Protein AF-A0A1G2Z9P1-F1 (afdb_monomer)

Nearest PDB structures (foldseek):
  7jrm-assembly1_A  TM=8.981E-01  e=4.802E-10  Clostridium perfringens ATCC 13124
  7jrl-assembly1_A  TM=8.676E-01  e=6.347E-10  Clostridium perfringens ATCC 13124
  7js4-assembly1_A  TM=8.781E-01  e=1.639E-09  Clostridium perfringens ATCC 13124
  8pvs-assembly2_B  TM=7.988E-01  e=2.707E-09  Akkermansia muciniphila
  4a39-assembly2_B  TM=7.571E-01  e=2.018E-08  Pseudomonas aeruginosa

pLDDT: mean 70.82, std 27.33, range [19.81, 98.62]

Sequence (543 aa):
MLEIDSNHYQLSGLRESSTNNSERGSDFMIEATNPSGSPQPLTITFADHAPKHHPYYYYRTPQGTWYRKHFDIDPRSFSLQLEPGVTRIASVPYFTYQEYLDYVQSLTDSRITKELAFTDEDGAFKVYRLKVTNPNGVKDKLKICFAKATHTNETSGYFMAHGIIDWLLSGDPAANLDNTEWTIYLCPDPKAVYNHYQYREIEYELYDGGRNGLETFYRDIGDGHHHIISIQHMWNNEHADLDLENYSYGDPFEKRWERIDYPDDEPSSPVYRAYQAYMPYWFEYGTNRYHVCNYCYKWPPYALYLGECHPRSRGEPEGEWEIKELENGWLLETLGGGWLFYNEIFYYGKDADGDLIANLREQGKQWARATGQVYLRFQQEHGYWTSSHKCGAVDLTGATLLPIPQHLLLEKLTPTSGSGIARQNGNKEAMNIFHKKYDHGWGMKAGDQLVFRIPEGVNSFKANVAVDDAEPAEGGTARFGVKLDGRDVWRSRWLKKYESQMAHVAIRGAGEFSLVVEGSPGTLGDWGGARLTIHDPDKEDNE

Mean predicted aligned error: 17.99 Å

Foldseek 3Di:
DKDWPDDAWDWDWDDQLPPDPPDRDLKTKIKTAHQDQAWDKTKIFDDPDQSPQAQWKWKAAPVGDIDIDGADPPSRMHMDTHHHGIMMIIRDPADALVNVVVVLVPPPDPQWDWDFLWAFPVNPHTWIKIKGADPQADPAAQEEEEEEAQFRRLRVLLVLLVLLNCVCVVPPCVVVRSRYMYIYTNHLPNPCRNNVHGDDQQVPGDIDPGHRSVCSVVVSVLVVQHQAYQYADFDPNLVDFREREAGDGDNSVVPDPDDPPDPPDDDPDPVSVVCVVCVVVSPPPDTWFYDHHHDDDDDDDDDDDDDDDDDPDPDDDDDDDDDDDDPDDDDPDPPDGATGHPPDHDDDDDDDLDWDWDWDDDPDDDIATDGCPVVVVVCVVPVDDDDDDDDDDDPCVPPDRFDDKDKDFCLVFDFPDKDWDFCAACVRHFFAALNDTFSGFIKDWAVIKTKGFDDPQWFKKKFKKAFGLPFPDQAWWKKKFKDFPNHTDDIDDTHGGNDIDMDMDTHPPGGMMMIHIHTDGGGMMIGGRIIIIRRPVSDDDPD

Structure (mmCIF, N/CA/C/O backbone):
data_AF-A0A1G2Z9P1-F1
#
_entry.id   AF-A0A1G2Z9P1-F1
#
loop_
_atom_site.group_PDB
_atom_site.id
_atom_site.type_symbol
_atom_site.label_atom_id
_atom_site.label_alt_id
_atom_site.label_comp_id
_atom_site.label_asym_id
_atom_site.label_entity_id
_atom_site.label_seq_id
_atom_site.pdbx_PDB_ins_code
_atom_site.Cartn_x
_atom_site.Cartn_y
_atom_site.Cartn_z
_atom_site.occupancy
_atom_site.B_iso_or_equiv
_atom_site.auth_seq_id
_atom_site.auth_comp_id
_atom_site.auth_asym_id
_atom_site.auth_atom_id
_atom_site.pdbx_PDB_model_num
ATOM 1 N N . MET A 1 1 ? -5.242 38.369 8.265 1.00 52.19 1 MET A N 1
ATOM 2 C CA . MET A 1 1 ? -5.065 38.737 9.693 1.00 52.19 1 MET A CA 1
ATOM 3 C C . MET A 1 1 ? -6.021 37.905 10.555 1.00 52.19 1 MET A C 1
ATOM 5 O O . MET A 1 1 ? -7.139 37.660 10.119 1.00 52.19 1 MET A O 1
ATOM 9 N N . LEU A 1 2 ? -5.589 37.382 11.708 1.00 53.78 2 LEU A N 1
ATOM 10 C CA . LEU A 1 2 ? -6.430 36.577 12.615 1.00 53.78 2 LEU A CA 1
ATOM 11 C C . LEU A 1 2 ? -6.842 37.462 13.799 1.00 53.78 2 LEU A C 1
ATOM 13 O O . LEU A 1 2 ? -5.964 38.047 14.432 1.00 53.78 2 LEU A O 1
ATOM 17 N N . GLU A 1 3 ? -8.137 37.579 14.085 1.00 53.56 3 GLU A N 1
ATOM 18 C CA . GLU A 1 3 ? -8.628 38.281 15.277 1.00 53.56 3 GLU A CA 1
ATOM 19 C C . GLU A 1 3 ? -9.008 37.236 16.331 1.00 53.56 3 GLU A C 1
ATOM 21 O O . GLU A 1 3 ? -9.751 36.291 16.051 1.00 53.56 3 GLU A O 1
ATOM 26 N N . ILE A 1 4 ? -8.435 37.364 17.529 1.00 57.31 4 ILE A N 1
ATOM 27 C CA . ILE A 1 4 ? -8.594 36.396 18.618 1.00 57.31 4 ILE A CA 1
ATOM 28 C C . ILE A 1 4 ? -9.172 37.138 19.809 1.00 57.31 4 ILE A C 1
ATOM 30 O O . ILE A 1 4 ? -8.524 38.016 20.376 1.00 57.31 4 ILE A O 1
ATOM 34 N N . ASP A 1 5 ? -10.375 36.752 20.211 1.00 51.06 5 ASP A N 1
ATOM 35 C CA . ASP A 1 5 ? -11.037 37.306 21.386 1.00 51.06 5 ASP A CA 1
ATOM 36 C C . ASP A 1 5 ? -10.769 36.398 22.595 1.00 51.06 5 ASP A C 1
ATOM 38 O O . ASP A 1 5 ? -11.545 35.491 22.893 1.00 51.06 5 ASP A O 1
ATOM 42 N N . SER A 1 6 ? -9.592 36.523 23.226 1.00 50.91 6 SER A N 1
ATOM 43 C CA . SER A 1 6 ? -9.333 35.917 24.550 1.00 50.91 6 SER A CA 1
ATOM 44 C C . SER A 1 6 ? -8.005 36.339 25.193 1.00 50.91 6 SER A C 1
ATOM 46 O O . SER A 1 6 ? -6.963 36.435 24.553 1.00 50.91 6 SER A O 1
ATOM 48 N N . ASN A 1 7 ? -8.037 36.502 26.520 1.00 48.97 7 ASN A N 1
ATOM 49 C CA . ASN A 1 7 ? -6.914 36.942 27.361 1.00 48.97 7 ASN A CA 1
ATOM 50 C C . ASN A 1 7 ? -5.948 35.813 27.798 1.00 48.97 7 ASN A C 1
ATOM 52 O O . ASN A 1 7 ? -5.140 36.031 28.702 1.00 48.97 7 ASN A O 1
ATOM 56 N N . HIS A 1 8 ? -6.044 34.595 27.242 1.00 54.34 8 HIS A N 1
ATOM 57 C CA . HIS A 1 8 ? -5.456 33.398 27.876 1.00 54.34 8 HIS A CA 1
ATOM 58 C C . HIS A 1 8 ? -4.657 32.446 26.974 1.00 54.34 8 HIS A C 1
ATOM 60 O O . HIS A 1 8 ? -4.180 31.433 27.484 1.00 54.34 8 HIS A O 1
ATOM 66 N N . TYR A 1 9 ? -4.456 32.748 25.688 1.00 54.25 9 TYR A N 1
ATOM 67 C CA . TYR A 1 9 ? -3.754 31.833 24.777 1.00 54.25 9 TYR A CA 1
ATOM 68 C C . TYR A 1 9 ? -2.503 32.457 24.166 1.00 54.25 9 TYR A C 1
ATOM 70 O O . TYR A 1 9 ? -2.487 33.624 23.780 1.00 54.25 9 TYR A O 1
ATOM 78 N N . GLN A 1 10 ? -1.459 31.640 24.043 1.00 49.88 10 GLN A N 1
ATOM 79 C CA . GLN A 1 10 ? -0.301 31.923 23.206 1.00 49.88 10 GLN A CA 1
ATOM 80 C C . GLN A 1 10 ? -0.490 31.180 21.884 1.00 49.88 10 GLN A C 1
ATOM 82 O O . GLN A 1 10 ? -0.699 29.967 21.907 1.00 49.88 10 GLN A O 1
ATOM 87 N N . LEU A 1 11 ? -0.428 31.906 20.763 1.00 52.53 11 LEU A N 1
ATOM 88 C CA . LEU A 1 11 ? -0.420 31.320 19.426 1.00 52.53 11 LEU A CA 1
ATOM 89 C C . LEU A 1 11 ? 0.971 31.424 18.799 1.00 52.53 11 LEU A C 1
ATOM 91 O O . LEU A 1 11 ? 1.585 32.493 18.785 1.00 52.53 11 LEU A O 1
ATOM 95 N N . SER A 1 12 ? 1.415 30.326 18.208 1.00 49.50 12 SER A N 1
ATOM 96 C CA . SER A 1 12 ? 2.506 30.253 17.236 1.00 49.50 12 SER A CA 1
ATOM 97 C C . SER A 1 12 ? 1.917 29.744 15.917 1.00 49.50 12 SER A C 1
ATOM 99 O O . SER A 1 12 ? 1.182 28.760 15.933 1.00 49.50 12 SER A O 1
ATOM 101 N N . GLY A 1 13 ? 2.206 30.400 14.781 1.00 49.09 13 GLY A N 1
ATOM 102 C CA . GLY A 1 13 ? 2.055 29.720 13.480 1.00 49.09 13 GLY A CA 1
ATOM 103 C C . GLY A 1 13 ? 1.407 30.434 12.290 1.00 49.09 13 GLY A C 1
ATOM 104 O O . GLY A 1 13 ? 1.423 29.849 11.216 1.00 49.09 13 GLY A O 1
ATOM 105 N N . LEU A 1 14 ? 0.904 31.673 12.369 1.00 49.91 14 LEU A N 1
ATOM 106 C CA . LEU A 1 14 ? 0.469 32.370 11.141 1.00 49.91 14 LEU A CA 1
ATOM 107 C C . LEU A 1 14 ? 1.631 33.139 10.501 1.00 49.91 14 LEU A C 1
ATOM 109 O O . LEU A 1 14 ? 1.829 34.327 10.759 1.00 49.91 14 LEU A O 1
ATOM 113 N N . ARG A 1 15 ? 2.404 32.461 9.650 1.00 49.59 15 ARG A N 1
ATOM 114 C CA . ARG A 1 15 ? 3.179 33.132 8.600 1.00 49.59 15 ARG A CA 1
ATOM 115 C C . ARG A 1 15 ? 2.441 32.934 7.285 1.00 49.59 15 ARG A C 1
ATOM 117 O O . ARG A 1 15 ? 2.277 31.808 6.838 1.00 49.59 15 ARG A O 1
ATOM 124 N N . GLU A 1 16 ? 1.989 34.031 6.679 1.00 46.75 16 GLU A N 1
ATOM 125 C CA . GLU A 1 16 ? 1.610 34.008 5.266 1.00 46.75 16 GLU A CA 1
ATOM 126 C C . GLU A 1 16 ? 2.824 33.486 4.486 1.00 46.75 16 GLU A C 1
ATOM 128 O O . GLU A 1 16 ? 3.919 34.039 4.615 1.00 46.75 16 GLU A O 1
ATOM 133 N N . SER A 1 17 ? 2.663 32.400 3.723 1.00 44.28 17 SER A N 1
ATOM 134 C CA . SER A 1 17 ? 3.697 31.902 2.810 1.00 44.28 17 SER A CA 1
ATOM 135 C C . SER A 1 17 ? 3.821 32.881 1.637 1.00 44.28 17 SER A C 1
ATOM 137 O O . SER A 1 17 ? 3.287 32.678 0.549 1.00 44.28 17 SER A O 1
ATOM 139 N N . SER A 1 18 ? 4.435 34.032 1.899 1.00 41.88 18 SER A N 1
ATOM 140 C CA . SER A 1 18 ? 4.506 35.168 0.990 1.00 41.88 18 SER A CA 1
ATOM 141 C C . SER A 1 18 ? 5.705 35.048 0.052 1.00 41.88 18 SER A C 1
ATOM 143 O O . SER A 1 18 ? 6.682 35.785 0.193 1.00 41.88 18 SER A O 1
ATOM 145 N N . THR A 1 19 ? 5.644 34.144 -0.922 1.00 44.28 19 THR A N 1
ATOM 146 C CA . THR A 1 19 ? 6.565 34.211 -2.073 1.00 44.28 19 THR A CA 1
ATOM 147 C C . THR A 1 19 ? 5.850 34.409 -3.407 1.00 44.28 19 THR A C 1
ATOM 149 O O . THR A 1 19 ? 6.458 34.969 -4.312 1.00 44.28 19 THR A O 1
ATOM 152 N N . ASN A 1 20 ? 4.539 34.142 -3.513 1.00 46.16 20 ASN A N 1
ATOM 153 C CA . ASN A 1 20 ? 3.736 34.527 -4.681 1.00 46.16 20 ASN A CA 1
ATOM 154 C C . ASN A 1 20 ? 2.442 35.254 -4.277 1.00 46.16 20 ASN A C 1
ATOM 156 O O . ASN A 1 20 ? 1.481 34.660 -3.801 1.00 46.16 20 ASN A O 1
ATOM 160 N N . ASN A 1 21 ? 2.408 36.567 -4.523 1.00 46.38 21 ASN A N 1
ATOM 161 C CA . ASN A 1 21 ? 1.338 37.511 -4.158 1.00 46.38 21 ASN A CA 1
ATOM 162 C C . ASN A 1 21 ? -0.059 37.243 -4.774 1.00 46.38 21 ASN A C 1
ATOM 164 O O . ASN A 1 21 ? -0.957 38.070 -4.611 1.00 46.38 21 ASN A O 1
ATOM 168 N N . SER A 1 22 ? -0.274 36.144 -5.501 1.00 47.88 22 SER A N 1
ATOM 169 C CA . SER A 1 22 ? -1.528 35.884 -6.227 1.00 47.88 22 SER A CA 1
ATOM 170 C C . SER A 1 22 ? -2.415 34.792 -5.632 1.00 47.88 22 SER A C 1
ATOM 172 O O . SER A 1 22 ? -3.607 34.776 -5.940 1.00 47.88 22 SER A O 1
ATOM 174 N N . GLU A 1 23 ? -1.899 33.925 -4.760 1.00 52.53 23 GLU A N 1
ATOM 175 C CA . GLU A 1 23 ? -2.676 32.827 -4.174 1.00 52.53 23 GLU A CA 1
ATOM 176 C C . GLU A 1 23 ? -2.683 32.963 -2.653 1.00 52.53 23 GLU A C 1
ATOM 178 O O . GLU A 1 23 ? -1.737 32.616 -1.955 1.00 52.53 23 GLU A O 1
ATOM 183 N N . ARG A 1 24 ? -3.761 33.552 -2.126 1.00 54.88 24 ARG A N 1
ATOM 184 C CA . ARG A 1 24 ? -4.018 33.577 -0.683 1.00 54.88 24 ARG A CA 1
ATOM 185 C C . ARG A 1 24 ? -4.274 32.133 -0.246 1.00 54.88 24 ARG A C 1
ATOM 187 O O . ARG A 1 24 ? -5.358 31.619 -0.521 1.00 54.88 24 ARG A O 1
ATOM 194 N N . GLY A 1 25 ? -3.273 31.506 0.370 1.00 57.50 25 GLY A N 1
ATOM 195 C CA . GLY A 1 25 ? -3.325 30.119 0.828 1.00 57.50 25 GLY A CA 1
ATOM 196 C C . GLY A 1 25 ? -4.530 29.854 1.732 1.00 57.50 25 GLY A C 1
ATOM 197 O O . GLY A 1 25 ? -4.875 30.667 2.591 1.00 57.50 25 GLY A O 1
ATOM 198 N N . SER A 1 26 ? -5.194 28.722 1.502 1.00 67.50 26 SER A N 1
ATOM 199 C CA . SER A 1 26 ? -6.298 28.203 2.319 1.00 67.50 26 SER A CA 1
ATOM 200 C C . SER A 1 26 ? -5.821 27.448 3.561 1.00 67.50 26 SER A C 1
ATOM 202 O O . SER A 1 26 ? -6.645 27.125 4.418 1.00 67.50 26 SER A O 1
ATOM 204 N N . ASP A 1 27 ? -4.518 27.167 3.651 1.00 78.38 27 ASP A N 1
ATOM 205 C CA . ASP A 1 27 ? -3.955 26.293 4.670 1.00 78.38 27 ASP A CA 1
ATOM 206 C C . ASP A 1 27 ? -3.441 27.044 5.892 1.00 78.38 27 ASP A C 1
ATOM 208 O O . ASP A 1 27 ? -2.860 28.125 5.796 1.00 78.38 27 ASP A O 1
ATOM 212 N N . PHE A 1 28 ? -3.659 26.453 7.065 1.00 84.19 28 PHE A N 1
ATOM 213 C CA . PHE A 1 28 ? -3.202 27.003 8.337 1.00 84.19 28 PHE A CA 1
ATOM 214 C C . PHE A 1 28 ? -2.873 25.895 9.338 1.00 84.19 28 PHE A C 1
ATOM 216 O O . PHE A 1 28 ? -3.434 24.800 9.281 1.00 84.19 28 PHE A O 1
ATOM 223 N N . MET A 1 29 ? -2.000 26.223 10.293 1.00 87.75 29 MET A N 1
ATOM 224 C CA . MET A 1 29 ? -1.738 25.461 11.513 1.00 87.75 29 MET A CA 1
ATOM 225 C C . MET A 1 29 ? -1.600 26.458 12.668 1.00 87.75 29 MET A C 1
ATOM 227 O O . MET A 1 29 ? -0.898 27.462 12.559 1.00 87.75 29 MET A O 1
ATOM 231 N N . ILE A 1 30 ? -2.301 26.199 13.764 1.00 89.88 30 ILE A N 1
ATOM 232 C CA . ILE A 1 30 ? -2.300 26.986 14.989 1.00 89.88 30 ILE A CA 1
ATOM 233 C C . ILE A 1 30 ? -2.032 26.043 16.161 1.00 89.88 30 ILE A C 1
ATOM 235 O O . ILE A 1 30 ? -2.761 25.072 16.360 1.00 89.88 30 ILE A O 1
ATOM 239 N N . GLU A 1 31 ? -1.035 26.359 16.982 1.00 91.62 31 GLU A N 1
ATOM 240 C CA . GLU A 1 31 ? -0.884 25.769 18.313 1.00 91.62 31 GLU A CA 1
ATOM 241 C C . GLU A 1 31 ? -1.515 26.690 19.356 1.00 91.62 31 GLU A C 1
ATOM 243 O O . GLU A 1 31 ? -1.098 27.834 19.521 1.00 91.62 31 GLU A O 1
ATOM 248 N N . ALA A 1 32 ? -2.528 26.186 20.059 1.00 92.06 32 ALA A N 1
ATOM 249 C CA . ALA A 1 32 ? -3.204 26.882 21.142 1.00 92.06 32 ALA A CA 1
ATOM 250 C C . ALA A 1 32 ? -2.905 26.176 22.470 1.00 92.06 32 ALA A C 1
ATOM 252 O O . ALA A 1 32 ? -3.256 25.011 22.667 1.00 92.06 32 ALA A O 1
ATOM 253 N N . THR A 1 33 ? -2.255 26.885 23.393 1.00 93.62 33 THR A N 1
ATOM 254 C CA . THR A 1 33 ? -1.915 26.345 24.718 1.00 93.62 33 THR A CA 1
ATOM 255 C C . THR A 1 33 ? -2.930 26.802 25.758 1.00 93.62 33 THR A C 1
ATOM 257 O O . THR A 1 33 ? -3.035 27.999 26.012 1.00 93.62 33 THR A O 1
ATOM 260 N N . ASN A 1 34 ? -3.633 25.863 26.395 1.00 94.44 34 ASN A N 1
ATOM 261 C CA . ASN A 1 34 ? -4.452 26.117 27.579 1.00 94.44 34 ASN A CA 1
ATOM 262 C C . ASN A 1 34 ? -3.632 25.791 28.845 1.00 94.44 34 ASN A C 1
ATOM 264 O O . ASN A 1 34 ? -3.473 24.613 29.177 1.00 94.44 34 ASN A O 1
ATOM 268 N N . PRO A 1 35 ? -3.117 26.801 29.572 1.00 93.12 35 PRO A N 1
ATOM 269 C CA . PRO A 1 35 ? -2.329 26.578 30.784 1.00 93.12 35 PRO A CA 1
ATOM 270 C C . PRO A 1 35 ? -3.190 26.268 32.018 1.00 93.12 35 PRO A C 1
ATOM 272 O O . PRO A 1 35 ? -2.651 25.986 33.088 1.00 93.12 35 PRO A O 1
ATOM 275 N N . SER A 1 36 ? -4.517 26.382 31.920 1.00 92.94 36 SER A N 1
ATOM 276 C CA . SER A 1 36 ? -5.401 26.139 33.057 1.00 92.94 36 SER A CA 1
ATOM 277 C C . SER A 1 36 ? -5.593 24.640 33.303 1.00 92.94 36 SER A C 1
ATOM 279 O O . SER A 1 36 ? -5.461 23.822 32.399 1.00 92.94 36 SER A O 1
ATOM 281 N N . GLY A 1 37 ? -5.944 24.269 34.536 1.00 93.75 37 GLY A N 1
ATOM 282 C CA . GLY A 1 37 ? -6.233 22.878 34.906 1.00 93.75 37 GLY A CA 1
ATOM 283 C C . GLY A 1 37 ? -7.611 22.367 34.465 1.00 93.75 37 GLY A C 1
ATOM 284 O O . GLY A 1 37 ? -7.999 21.274 34.869 1.00 93.75 37 GLY A O 1
ATOM 285 N N . SER A 1 38 ? -8.371 23.141 33.685 1.00 95.31 38 SER A N 1
ATOM 286 C CA . SER A 1 38 ? -9.709 22.782 33.202 1.00 95.31 38 SER A CA 1
ATOM 287 C C . SER A 1 38 ? -9.899 23.169 31.731 1.00 95.31 38 SER A C 1
ATOM 289 O O . SER A 1 38 ? -9.181 24.036 31.235 1.00 95.31 38 SER A O 1
ATOM 291 N N . PRO A 1 39 ? -10.870 22.579 31.014 1.00 96.00 39 PRO A N 1
ATOM 292 C CA . PRO A 1 39 ? -11.193 23.016 29.660 1.00 96.00 39 PRO A CA 1
ATOM 293 C C . PRO A 1 39 ? -11.545 24.512 29.590 1.00 96.00 39 PRO A C 1
ATOM 295 O O . PRO A 1 39 ? -12.203 25.024 30.499 1.00 96.00 39 PRO A O 1
ATOM 298 N N . GLN A 1 40 ? -11.106 25.201 28.533 1.00 96.06 40 GLN A N 1
ATOM 299 C CA . GLN A 1 40 ? -11.378 26.626 28.298 1.00 96.06 40 GLN A CA 1
ATOM 300 C C . GLN A 1 40 ? -11.948 26.861 26.892 1.00 96.06 40 GLN A C 1
ATOM 302 O O . GLN A 1 40 ? -11.500 26.218 25.941 1.00 96.06 40 GLN A O 1
ATOM 307 N N . PRO A 1 41 ? -12.903 27.791 26.716 1.00 95.19 41 PRO A N 1
ATOM 308 C CA . PRO A 1 41 ? -13.423 28.134 25.399 1.00 95.19 41 PRO A CA 1
ATOM 309 C C . PRO A 1 41 ? -12.406 28.958 24.595 1.00 95.19 41 PRO A C 1
ATOM 311 O O . PRO A 1 41 ? -11.850 29.939 25.090 1.00 95.19 41 PRO A O 1
ATOM 314 N N . LEU A 1 42 ? -12.209 28.596 23.332 1.00 93.38 42 LEU A N 1
ATOM 315 C CA . LEU A 1 42 ? -11.469 29.356 22.329 1.00 93.38 42 LEU A CA 1
ATOM 316 C C . LEU A 1 42 ? -12.410 29.675 21.169 1.00 93.38 42 LEU A C 1
ATOM 318 O O . LEU A 1 42 ? -13.073 28.771 20.666 1.00 93.38 42 LEU A O 1
ATOM 322 N N . THR A 1 43 ? -12.408 30.924 20.708 1.00 91.94 43 THR A N 1
ATOM 323 C CA . THR A 1 43 ? -13.027 31.326 19.441 1.00 91.94 43 THR A CA 1
ATOM 324 C C . THR A 1 43 ? -11.952 31.909 18.536 1.00 91.94 43 THR A C 1
ATOM 326 O O . THR A 1 43 ? -11.192 32.780 18.960 1.00 91.94 43 THR A O 1
ATOM 329 N N . ILE A 1 44 ? -11.881 31.419 17.301 1.00 89.50 44 ILE A N 1
ATOM 330 C CA . ILE A 1 44 ? -10.971 31.917 16.268 1.00 89.50 44 ILE A CA 1
ATOM 331 C C . ILE A 1 44 ? -11.807 32.541 15.157 1.00 89.50 44 ILE A C 1
ATOM 333 O O . ILE A 1 44 ? -12.745 31.904 14.682 1.00 89.50 44 ILE A O 1
ATOM 337 N N . THR A 1 45 ? -11.434 33.749 14.721 1.00 87.38 45 THR A N 1
ATOM 338 C CA . THR A 1 45 ? -12.057 34.432 13.581 1.00 87.38 45 THR A CA 1
ATOM 339 C C . THR A 1 45 ? -11.005 34.870 12.556 1.00 87.38 45 THR A C 1
ATOM 341 O O . THR A 1 45 ? -10.050 35.585 12.867 1.00 87.38 45 THR A O 1
ATOM 344 N N . PHE A 1 46 ? -11.184 34.460 11.300 1.00 83.69 46 PHE A N 1
ATOM 345 C CA . PHE A 1 46 ? -10.379 34.899 10.162 1.00 83.69 46 PHE A CA 1
ATOM 346 C C . PHE A 1 46 ? -10.874 36.267 9.671 1.00 83.69 46 PHE A C 1
ATOM 348 O O . PHE A 1 46 ? -12.013 36.389 9.216 1.00 83.69 46 PHE A O 1
ATOM 355 N N . ALA A 1 47 ? -10.028 37.302 9.740 1.00 79.25 47 ALA A N 1
ATOM 356 C CA . ALA A 1 47 ? -10.456 38.675 9.456 1.00 79.25 47 ALA A CA 1
ATOM 357 C C . ALA A 1 47 ? -10.805 38.903 7.976 1.00 79.25 47 ALA A C 1
ATOM 359 O O . ALA A 1 47 ? -11.777 39.587 7.664 1.00 79.25 47 ALA A O 1
ATOM 360 N N . ASP A 1 48 ? -10.026 38.317 7.062 1.00 71.06 48 ASP A N 1
ATOM 361 C CA . ASP A 1 48 ? -10.057 38.729 5.655 1.00 71.06 48 ASP A CA 1
ATOM 362 C C . ASP A 1 48 ? -10.865 37.776 4.769 1.00 71.06 48 ASP A C 1
ATOM 364 O O . ASP A 1 48 ? -11.657 38.235 3.947 1.00 71.06 48 ASP A O 1
ATOM 368 N N . HIS A 1 49 ? -10.721 36.458 4.944 1.00 68.94 49 HIS A N 1
ATOM 369 C CA . HIS A 1 49 ? -11.446 35.446 4.172 1.00 68.94 49 HIS A CA 1
ATOM 370 C C . HIS A 1 49 ? -11.643 34.158 4.966 1.00 68.94 49 HIS A C 1
ATOM 372 O O . HIS A 1 49 ? -10.757 33.741 5.707 1.00 68.94 49 HIS A O 1
ATOM 378 N N . ALA A 1 50 ? -12.785 33.502 4.750 1.00 67.06 50 ALA A N 1
ATOM 379 C CA . ALA A 1 50 ? -12.946 32.106 5.131 1.00 67.06 50 ALA A CA 1
ATOM 380 C C . ALA A 1 50 ? -11.983 31.245 4.296 1.00 67.06 50 ALA A C 1
ATOM 382 O O . ALA A 1 50 ? -11.731 31.597 3.133 1.00 67.06 50 ALA A O 1
ATOM 383 N N . PRO A 1 51 ? -11.491 30.114 4.827 1.00 69.25 51 PRO A N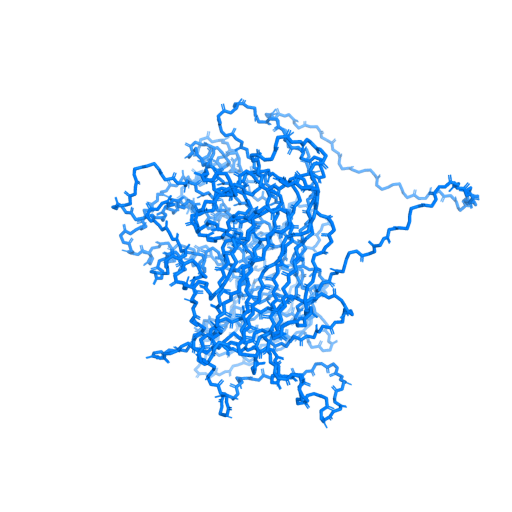 1
ATOM 384 C CA . PRO A 1 51 ? -10.836 29.095 4.017 1.00 69.25 51 PRO A CA 1
ATOM 385 C C . PRO A 1 51 ? -11.777 28.716 2.866 1.00 69.25 51 PRO A C 1
ATOM 387 O O . PRO A 1 51 ? -12.836 28.133 3.080 1.00 69.25 51 PRO A O 1
ATOM 390 N N . LYS A 1 52 ? -11.443 29.117 1.632 1.00 61.41 52 LYS A N 1
ATOM 391 C CA . LYS A 1 52 ? -12.373 29.071 0.485 1.00 61.41 52 LYS A CA 1
ATOM 392 C C . LYS A 1 52 ? -12.828 27.657 0.098 1.00 61.41 52 LYS A C 1
ATOM 394 O O . LYS A 1 52 ? -13.764 27.528 -0.685 1.00 61.41 52 LYS A O 1
ATOM 399 N N . HIS A 1 53 ? -12.177 26.626 0.633 1.00 66.25 53 HIS A N 1
ATOM 400 C CA . HIS A 1 53 ? -12.299 25.246 0.172 1.00 66.25 53 HIS A CA 1
ATOM 401 C C . HIS A 1 53 ? -12.465 24.220 1.298 1.00 66.25 53 HIS A C 1
ATOM 403 O O . HIS A 1 53 ? -12.365 23.033 1.027 1.00 66.25 53 HIS A O 1
ATOM 409 N N . HIS A 1 54 ? -12.722 24.638 2.542 1.00 69.50 54 HIS A N 1
ATOM 410 C CA . HIS A 1 54 ? -12.906 23.683 3.637 1.00 69.50 54 HIS A CA 1
ATOM 411 C C . HIS A 1 54 ? -14.085 24.101 4.522 1.00 69.50 54 HIS A C 1
ATOM 413 O O . HIS A 1 54 ? -13.985 25.095 5.236 1.00 69.50 54 HIS A O 1
ATOM 419 N N . PRO A 1 55 ? -15.214 23.366 4.530 1.00 82.06 55 PRO A N 1
ATOM 420 C CA . PRO A 1 55 ? -16.306 23.593 5.477 1.00 82.06 55 PRO A CA 1
ATOM 421 C C . PRO A 1 55 ? -15.991 23.040 6.877 1.00 82.06 55 PRO A C 1
ATOM 423 O O . PRO A 1 55 ? -16.870 23.001 7.740 1.00 82.06 55 PRO A O 1
ATOM 426 N N . TYR A 1 56 ? -14.759 22.589 7.105 1.00 87.56 56 TYR A N 1
ATOM 427 C CA . TYR A 1 56 ? -14.275 21.995 8.339 1.00 87.56 56 TYR A CA 1
ATOM 428 C C . TYR A 1 56 ? -12.824 22.400 8.609 1.00 87.56 56 TYR A C 1
ATOM 430 O O . TYR A 1 56 ? -12.098 22.853 7.728 1.00 87.56 56 TYR A O 1
ATOM 438 N N . TYR A 1 57 ? -12.406 22.177 9.844 1.00 90.06 57 TYR A N 1
ATOM 439 C CA . TYR A 1 57 ? -11.030 22.222 10.300 1.00 90.06 57 TYR A CA 1
ATOM 440 C C . TYR A 1 57 ? -10.743 20.955 11.108 1.00 90.06 57 TYR A C 1
ATOM 442 O O . TYR A 1 57 ? -11.658 20.236 11.534 1.00 90.06 57 TYR A O 1
ATOM 450 N N . TYR A 1 58 ? -9.466 20.689 11.345 1.00 92.88 58 TYR A N 1
ATOM 451 C CA . TYR A 1 58 ? -9.026 19.608 12.211 1.00 92.88 58 TYR A CA 1
ATOM 452 C C . TYR A 1 58 ? -8.419 20.181 13.473 1.00 92.88 58 TYR A C 1
ATOM 454 O O . TYR A 1 58 ? -7.811 21.250 13.457 1.00 92.88 58 TYR A O 1
ATOM 462 N N . TYR A 1 59 ? -8.557 19.459 14.573 1.00 95.06 59 TYR A N 1
ATOM 463 C CA . TYR A 1 59 ? -7.844 19.778 15.794 1.00 95.06 59 TYR A CA 1
ATOM 464 C C . TYR A 1 59 ? -7.297 18.521 16.454 1.00 95.06 59 TYR A C 1
ATOM 466 O O . TYR A 1 59 ? -7.929 17.468 16.421 1.00 95.06 59 TYR A O 1
ATOM 474 N N . ARG A 1 60 ? -6.116 18.629 17.054 1.00 94.94 60 ARG A N 1
ATOM 475 C CA . ARG A 1 60 ? -5.469 17.570 17.816 1.00 94.94 60 ARG A CA 1
ATOM 476 C C . ARG A 1 60 ? -5.435 17.957 19.276 1.00 94.94 60 ARG A C 1
ATOM 478 O O . ARG A 1 60 ? -4.822 18.966 19.614 1.00 94.94 60 ARG A O 1
ATOM 485 N N . THR A 1 61 ? -6.076 17.167 20.127 1.00 95.00 61 THR A N 1
ATOM 486 C CA . THR A 1 61 ? -6.042 17.406 21.575 1.00 95.00 61 THR A CA 1
ATOM 487 C C . THR A 1 61 ? -4.661 17.056 22.152 1.00 95.00 61 THR A C 1
ATOM 489 O O . THR A 1 61 ? -3.882 16.362 21.488 1.00 95.00 61 THR A O 1
ATOM 492 N N . PRO A 1 62 ? -4.343 17.467 23.394 1.00 92.75 62 PRO A N 1
ATOM 493 C CA . PRO A 1 62 ? -3.084 17.113 24.058 1.00 92.75 62 PRO A CA 1
ATOM 494 C C . PRO A 1 62 ? -2.821 15.599 24.159 1.00 92.75 62 PRO A C 1
ATOM 496 O O . PRO A 1 62 ? -1.675 15.175 24.264 1.00 92.75 62 PRO A O 1
ATOM 499 N N . GLN A 1 63 ? -3.867 14.767 24.089 1.00 90.88 63 GLN A N 1
ATOM 500 C CA . GLN A 1 63 ? -3.770 13.299 24.070 1.00 90.88 63 GLN A CA 1
ATOM 501 C C . GLN A 1 63 ? -3.365 12.743 22.697 1.00 90.88 63 GLN A C 1
ATOM 503 O O . GLN A 1 63 ? -3.156 11.542 22.554 1.00 90.88 63 GLN A O 1
ATOM 508 N N . GLY A 1 64 ? -3.251 13.597 21.679 1.00 87.81 64 GLY A N 1
ATOM 509 C CA . GLY A 1 64 ? -2.626 13.256 20.410 1.00 87.81 64 GLY A CA 1
ATOM 510 C C . GLY A 1 64 ? -3.561 12.706 19.331 1.00 87.81 64 GLY A C 1
ATOM 511 O O . GLY A 1 64 ? -3.058 12.272 18.296 1.00 87.81 64 GLY A O 1
ATOM 512 N N . THR A 1 65 ? -4.883 12.754 19.507 1.00 87.62 65 THR A N 1
ATOM 513 C CA . THR A 1 65 ? -5.852 12.327 18.474 1.00 87.62 65 THR A CA 1
ATOM 514 C C . THR A 1 65 ? -6.340 13.519 17.658 1.00 87.62 65 THR A C 1
ATOM 516 O O . THR A 1 65 ? -6.682 14.547 18.242 1.00 87.62 65 THR A O 1
ATOM 519 N N . TRP A 1 66 ? -6.369 13.387 16.327 1.00 90.56 66 TRP A N 1
ATOM 520 C CA . TRP A 1 66 ? -6.965 14.375 15.423 1.00 90.56 66 TRP A CA 1
ATOM 521 C C . TRP A 1 66 ? -8.477 14.166 15.307 1.00 90.56 66 TRP A C 1
ATOM 523 O O . TRP A 1 66 ? -8.953 13.051 15.115 1.00 90.56 66 TRP A O 1
ATOM 533 N N . TYR A 1 67 ? -9.221 15.261 15.369 1.00 90.81 67 TYR A N 1
ATOM 534 C CA . TYR A 1 67 ? -10.667 15.320 15.223 1.00 90.81 67 TYR A CA 1
ATOM 535 C C . TYR A 1 67 ? -11.019 16.297 14.111 1.00 90.81 67 TYR A C 1
ATOM 537 O O . TYR A 1 67 ? -10.357 17.321 13.956 1.00 90.81 67 TYR A O 1
ATOM 545 N N . ARG A 1 68 ? -12.091 16.010 13.373 1.00 91.94 68 ARG A N 1
ATOM 546 C CA . ARG A 1 68 ? -12.652 16.914 12.365 1.00 91.94 68 ARG A CA 1
ATOM 547 C C . ARG A 1 68 ? -13.862 17.639 12.938 1.00 91.94 68 ARG A C 1
ATOM 549 O O . ARG A 1 68 ? -14.714 17.014 13.572 1.00 91.94 68 ARG A O 1
ATOM 556 N N . LYS A 1 69 ? -13.976 18.939 12.674 1.00 90.69 69 LYS A N 1
ATOM 557 C CA . LYS A 1 69 ? -15.139 19.733 13.070 1.00 90.69 69 LYS A CA 1
ATOM 558 C C . LYS A 1 69 ? -15.497 20.751 11.996 1.00 90.69 69 LYS A C 1
ATOM 560 O O . LYS A 1 69 ? -14.622 21.346 11.386 1.00 90.69 69 LYS A O 1
ATOM 565 N N . HIS A 1 70 ? -16.792 20.926 11.758 1.00 88.31 70 HIS A N 1
ATOM 566 C CA . HIS A 1 70 ? -17.286 21.952 10.847 1.00 88.31 70 HIS A CA 1
ATOM 567 C C . HIS A 1 70 ? -17.061 23.351 11.419 1.00 88.31 70 HIS A C 1
ATOM 569 O O . HIS A 1 70 ? -17.122 23.534 12.637 1.00 88.31 70 HIS A O 1
ATOM 575 N N . PHE A 1 71 ? -16.837 24.326 10.537 1.00 85.56 71 PHE A N 1
ATOM 576 C CA . PHE A 1 71 ? -16.958 25.732 10.921 1.00 85.56 71 PHE A CA 1
ATOM 577 C C . PHE A 1 71 ? -18.378 26.022 11.426 1.00 85.56 71 PHE A C 1
ATOM 579 O O . PHE A 1 71 ? -19.326 25.295 11.104 1.00 85.56 71 PHE A O 1
ATOM 586 N N . ASP A 1 72 ? -18.517 27.070 12.237 1.00 81.94 72 ASP A N 1
ATOM 587 C CA . ASP A 1 72 ? -19.828 27.515 12.702 1.00 81.94 72 ASP A CA 1
ATOM 588 C C . ASP A 1 72 ? -20.618 28.161 11.536 1.00 81.94 72 ASP A C 1
ATOM 590 O O . ASP A 1 72 ? -20.217 28.102 10.373 1.00 81.94 72 ASP A O 1
ATOM 594 N N . ILE A 1 73 ? -21.774 28.778 11.819 1.00 78.00 73 ILE A N 1
ATOM 595 C CA . ILE A 1 73 ? -22.623 29.414 10.787 1.00 78.00 73 ILE A CA 1
ATOM 596 C C . ILE A 1 73 ? -21.833 30.442 9.950 1.00 78.00 73 ILE A C 1
ATOM 598 O O . ILE A 1 73 ? -22.109 30.605 8.761 1.00 78.00 73 ILE A O 1
ATOM 602 N N . ASP A 1 74 ? -20.853 31.124 10.554 1.00 83.25 74 ASP A N 1
ATOM 603 C CA . ASP A 1 74 ? -19.886 31.945 9.823 1.00 83.25 74 ASP A CA 1
ATOM 604 C C . ASP A 1 74 ? -18.664 31.082 9.457 1.00 83.25 74 ASP A C 1
ATOM 606 O O . ASP A 1 74 ? -17.919 30.698 10.356 1.00 83.25 74 ASP A O 1
ATOM 610 N N . PRO A 1 75 ? -18.383 30.822 8.165 1.00 78.69 75 PRO A N 1
ATOM 611 C CA . PRO A 1 75 ? -17.223 30.030 7.744 1.00 78.69 75 PRO A CA 1
ATOM 612 C C . PRO A 1 75 ? -15.877 30.707 8.058 1.00 78.69 75 PRO A C 1
ATOM 614 O O . PRO A 1 75 ? -14.816 30.134 7.818 1.00 78.69 75 PRO A O 1
ATOM 617 N N . ARG A 1 76 ? -15.894 31.944 8.568 1.00 83.69 76 ARG A N 1
ATOM 618 C CA . ARG A 1 76 ? -14.712 32.646 9.074 1.00 83.69 76 ARG A CA 1
ATOM 619 C C . ARG A 1 76 ? -14.480 32.427 10.557 1.00 83.69 76 ARG A C 1
ATOM 621 O O . ARG A 1 76 ? -13.442 32.862 11.039 1.00 83.69 76 ARG A O 1
ATOM 628 N N . SER A 1 77 ? -15.415 31.831 11.288 1.00 87.25 77 SER A N 1
ATOM 629 C CA . SER A 1 77 ? -15.305 31.690 12.733 1.00 87.25 77 SER A CA 1
ATOM 630 C C . SER A 1 77 ? -15.583 30.266 13.187 1.00 87.25 77 SER A C 1
ATOM 632 O O . SER A 1 77 ? -16.390 29.540 12.603 1.00 87.25 77 SER A O 1
ATOM 634 N N . PHE A 1 78 ? -14.886 29.851 14.236 1.00 90.69 78 PHE A N 1
ATOM 635 C CA . PHE A 1 78 ? -15.195 28.614 14.931 1.00 90.69 78 PHE A CA 1
ATOM 636 C C . PHE A 1 78 ? -14.867 28.712 16.414 1.00 90.69 78 PHE A C 1
ATOM 638 O O . PHE A 1 78 ? -13.893 29.358 16.813 1.00 90.69 78 PHE A O 1
ATOM 645 N N . SER A 1 79 ? -15.643 27.992 17.222 1.00 92.31 79 SER A N 1
ATOM 646 C CA . SER A 1 79 ? -15.368 27.810 18.647 1.00 92.31 79 SER A CA 1
ATOM 647 C C . SER A 1 79 ? -14.943 26.378 18.998 1.00 92.31 79 SER A C 1
ATOM 649 O O . SER A 1 79 ? -15.495 25.394 18.501 1.00 92.31 79 SER A O 1
ATOM 651 N N . LEU A 1 80 ? -13.995 26.228 19.923 1.00 95.06 80 LEU A N 1
ATOM 652 C CA . LEU A 1 80 ? -13.504 24.946 20.443 1.00 95.06 80 LEU A CA 1
ATOM 653 C C . LEU A 1 80 ? -13.353 25.004 21.971 1.00 95.06 80 LEU A C 1
ATOM 655 O O . LEU A 1 80 ? -13.029 26.048 22.523 1.00 95.06 80 LEU A O 1
ATOM 659 N N . GLN A 1 81 ? -13.576 23.885 22.664 1.00 95.81 81 GLN A N 1
ATOM 660 C CA . GLN A 1 81 ? -13.174 23.734 24.068 1.00 95.81 81 GLN A CA 1
ATOM 661 C C . GLN A 1 81 ? -11.758 23.156 24.094 1.00 95.81 81 GLN A C 1
ATOM 663 O O . GLN A 1 81 ? -11.561 22.013 23.687 1.00 95.81 81 GLN A O 1
ATOM 668 N N . LEU A 1 82 ? -10.777 23.946 24.527 1.00 94.31 82 LEU A N 1
ATOM 669 C CA . LEU A 1 82 ? -9.392 23.505 24.651 1.00 94.31 82 LEU A CA 1
ATOM 670 C C . LEU A 1 82 ? -9.193 22.771 25.967 1.00 94.31 82 LEU A C 1
ATOM 672 O O . LEU A 1 82 ? -9.391 23.344 27.036 1.00 94.31 82 LEU A O 1
ATOM 676 N N . GLU A 1 83 ? -8.734 21.533 25.904 1.00 95.44 83 GLU A N 1
ATOM 677 C CA . GLU A 1 83 ? -8.301 20.792 27.087 1.00 95.44 83 GLU A CA 1
ATOM 678 C C . GLU A 1 83 ? -6.967 21.335 27.636 1.00 95.44 83 GLU A C 1
ATOM 680 O O . GLU A 1 83 ? -6.220 21.959 26.878 1.00 95.44 83 GLU A O 1
ATOM 685 N N . PRO A 1 84 ? -6.642 21.122 28.929 1.00 95.44 84 PRO A N 1
ATOM 686 C CA . PRO A 1 84 ? -5.343 21.495 29.496 1.00 95.44 84 PRO A CA 1
ATOM 687 C C . PRO A 1 84 ? -4.163 20.944 28.684 1.00 95.44 84 PRO A C 1
ATOM 689 O O . PRO A 1 84 ? -4.055 19.733 28.493 1.00 95.44 84 PRO A O 1
ATOM 692 N N . GLY A 1 85 ? -3.257 21.821 28.242 1.00 94.88 85 GLY A N 1
ATOM 693 C CA . GLY A 1 85 ? -2.113 21.473 27.392 1.00 94.88 85 GLY A CA 1
ATOM 694 C C . GLY A 1 85 ? -2.142 22.151 26.021 1.00 94.88 85 GLY A C 1
ATOM 695 O O . GLY A 1 85 ? -2.756 23.204 25.846 1.00 94.88 85 GLY A O 1
ATOM 696 N N . VAL A 1 86 ? -1.435 21.566 25.050 1.00 93.62 86 VAL A N 1
ATOM 697 C CA . VAL A 1 86 ? -1.324 22.096 23.681 1.00 93.62 86 VAL A CA 1
ATOM 698 C C . VAL A 1 86 ? -2.345 21.414 22.777 1.00 93.62 86 VAL A C 1
ATOM 700 O O . VAL A 1 86 ? -2.304 20.199 22.594 1.00 93.62 86 VAL A O 1
ATOM 703 N N . THR A 1 87 ? -3.244 22.204 22.194 1.00 94.69 87 THR A N 1
ATOM 704 C CA . THR A 1 87 ? -4.153 21.771 21.128 1.00 94.69 87 THR A CA 1
ATOM 705 C C . THR A 1 87 ? -3.656 22.327 19.799 1.00 94.69 87 THR A C 1
ATOM 707 O O . THR A 1 87 ? -3.445 23.533 19.678 1.00 94.69 87 THR A O 1
ATOM 710 N N . ARG A 1 88 ? -3.492 21.472 18.789 1.00 93.69 88 ARG A N 1
ATOM 711 C CA . ARG A 1 88 ? -3.210 21.916 17.413 1.00 93.69 88 ARG A CA 1
ATOM 712 C C . ARG A 1 88 ? -4.502 22.069 16.645 1.00 93.69 88 ARG A C 1
ATOM 714 O O . ARG A 1 88 ? -5.406 21.271 16.843 1.00 93.69 88 ARG A O 1
ATOM 721 N N . ILE A 1 89 ? -4.594 23.059 15.773 1.00 93.25 89 ILE A N 1
ATOM 722 C CA . ILE A 1 89 ? -5.774 23.341 14.958 1.00 93.25 89 ILE A CA 1
ATOM 723 C C . ILE A 1 89 ? -5.289 23.673 13.553 1.00 93.25 89 ILE A C 1
ATOM 725 O O . ILE A 1 89 ? -4.415 24.518 13.405 1.00 93.25 89 ILE A O 1
ATOM 729 N N . ALA A 1 90 ? -5.806 23.011 12.526 1.00 90.94 90 ALA A N 1
ATOM 730 C CA . ALA A 1 90 ? -5.272 23.126 11.175 1.00 90.94 90 ALA A CA 1
ATOM 731 C C . ALA A 1 90 ? -6.341 22.909 10.099 1.00 90.94 90 ALA A C 1
ATOM 733 O O . ALA A 1 90 ? -7.405 22.351 10.377 1.00 90.94 90 ALA A O 1
ATOM 734 N N . SER A 1 91 ? -6.050 23.322 8.864 1.00 86.06 91 SER A N 1
ATOM 735 C CA . SER A 1 91 ? -6.914 23.041 7.704 1.00 86.06 91 SER A CA 1
ATOM 736 C C . SER A 1 91 ? -6.884 21.568 7.282 1.00 86.06 91 SER A C 1
ATOM 738 O O . SER A 1 91 ? -7.860 21.088 6.720 1.00 86.06 91 SER A O 1
ATOM 740 N N . VAL A 1 92 ? -5.812 20.842 7.620 1.00 86.00 92 VAL A N 1
ATOM 741 C CA . VAL A 1 92 ? -5.605 19.395 7.417 1.00 86.00 92 VAL A CA 1
ATOM 742 C C . VAL A 1 92 ? -4.894 18.792 8.635 1.00 86.00 92 VAL A C 1
ATOM 744 O O . VAL A 1 92 ? -4.214 19.539 9.345 1.00 86.00 92 VAL A O 1
ATOM 747 N N . PRO A 1 93 ? -4.986 17.473 8.917 1.00 89.38 93 PRO A N 1
ATOM 748 C CA . PRO A 1 93 ? -4.177 16.848 9.963 1.00 89.38 93 PRO A CA 1
ATOM 749 C C . PRO A 1 93 ? -2.698 17.144 9.729 1.00 89.38 93 PRO A C 1
ATOM 751 O O . PRO A 1 93 ? -2.124 16.739 8.723 1.00 89.38 93 PRO A O 1
ATOM 754 N N . TYR A 1 94 ? -2.090 17.903 10.631 1.00 87.06 94 TYR A N 1
ATOM 755 C CA . TYR A 1 94 ? -0.768 18.466 10.399 1.00 87.06 94 TYR A CA 1
ATOM 756 C C . TYR A 1 94 ? 0.336 17.574 10.967 1.00 87.06 94 TYR A C 1
ATOM 758 O O . TYR A 1 94 ? 0.150 16.907 11.989 1.00 87.06 94 TYR A O 1
ATOM 766 N N . PHE A 1 95 ? 1.500 17.599 10.323 1.00 87.31 95 PHE A N 1
ATOM 767 C CA . PHE A 1 95 ? 2.697 16.888 10.757 1.00 87.31 95 PHE A CA 1
ATOM 768 C C . PHE A 1 95 ? 3.846 17.882 10.915 1.00 87.31 95 PHE A C 1
ATOM 770 O O . PHE A 1 95 ? 4.094 18.683 10.017 1.00 87.31 95 PHE A O 1
ATOM 777 N N . THR A 1 96 ? 4.518 17.879 12.064 1.00 90.00 96 THR A N 1
ATOM 778 C CA . THR A 1 96 ? 5.602 18.828 12.360 1.00 90.00 96 THR A CA 1
ATOM 779 C C . THR A 1 96 ? 6.978 18.219 12.107 1.00 90.00 96 THR A C 1
ATOM 781 O O . THR A 1 96 ? 7.171 17.005 12.160 1.00 90.00 96 THR A O 1
ATOM 784 N N . TYR A 1 97 ? 7.980 19.073 11.891 1.00 92.56 97 TYR A N 1
ATOM 785 C CA . TYR A 1 97 ? 9.359 18.616 11.716 1.00 92.56 97 TYR A CA 1
ATOM 786 C C . TYR A 1 97 ? 9.909 17.914 12.972 1.00 92.56 97 TYR A C 1
ATOM 788 O O . TYR A 1 97 ? 10.669 16.956 12.859 1.00 92.56 97 TYR A O 1
ATOM 796 N N . GLN A 1 98 ? 9.490 18.326 14.173 1.00 93.06 98 GLN A N 1
ATOM 797 C CA . GLN A 1 98 ? 9.881 17.622 15.395 1.00 93.06 98 GLN A CA 1
ATOM 798 C C . GLN A 1 98 ? 9.284 16.209 15.445 1.00 93.06 98 GLN A C 1
ATOM 800 O O . GLN A 1 98 ? 9.997 15.267 15.761 1.00 93.06 98 GLN A O 1
ATOM 805 N N . GLU A 1 99 ? 8.020 16.031 15.056 1.00 91.94 99 GLU A N 1
ATOM 806 C CA . GLU A 1 99 ? 7.392 14.701 15.005 1.00 91.94 99 GLU A CA 1
ATOM 807 C C . GLU A 1 99 ? 8.036 13.776 13.987 1.00 91.94 99 GLU A C 1
ATOM 809 O O . GLU A 1 99 ? 8.184 12.584 14.244 1.00 91.94 99 GLU A O 1
ATOM 814 N N . TYR A 1 100 ? 8.456 14.327 12.852 1.00 94.19 100 TYR A N 1
ATOM 815 C CA . TYR A 1 100 ? 9.292 13.617 11.897 1.00 94.19 100 TYR A CA 1
ATOM 816 C C . TYR A 1 100 ? 10.577 13.094 12.554 1.00 94.19 100 TYR A C 1
ATOM 818 O O . TYR A 1 100 ? 10.889 11.905 12.443 1.00 94.19 100 TYR A O 1
ATOM 826 N N . LEU A 1 101 ? 11.317 13.964 13.248 1.00 95.94 101 LEU A N 1
ATOM 827 C CA . LEU A 1 101 ? 12.559 13.577 13.913 1.00 95.94 101 LEU A CA 1
ATOM 828 C C . LEU A 1 101 ? 12.310 12.546 15.015 1.00 95.94 101 LEU A C 1
ATOM 830 O O . LEU A 1 101 ? 13.038 11.555 15.085 1.00 95.94 101 LEU A O 1
ATOM 834 N N . ASP A 1 102 ? 11.283 12.754 15.837 1.00 95.50 102 ASP A N 1
ATOM 835 C CA . ASP A 1 102 ? 10.907 11.849 16.922 1.00 95.50 102 ASP A CA 1
ATOM 836 C C . ASP A 1 102 ? 10.525 10.472 16.369 1.00 95.50 102 ASP A C 1
ATOM 838 O O . ASP A 1 102 ? 10.995 9.450 16.875 1.00 95.50 102 ASP A O 1
ATOM 842 N N . TYR A 1 103 ? 9.750 10.429 15.278 1.00 95.12 103 TYR A N 1
ATOM 843 C CA . TYR A 1 103 ? 9.389 9.181 14.612 1.00 95.12 103 TYR A CA 1
ATOM 844 C C . TYR A 1 103 ? 10.630 8.456 14.087 1.00 95.12 103 TYR A C 1
ATOM 846 O O . TYR A 1 103 ? 10.871 7.316 14.483 1.00 95.12 103 TYR A O 1
ATOM 854 N N . VAL A 1 104 ? 11.487 9.120 13.301 1.00 96.25 104 VAL A N 1
ATOM 855 C CA . VAL A 1 104 ? 12.744 8.525 12.801 1.00 96.25 104 VAL A CA 1
ATOM 856 C C . VAL A 1 104 ? 13.625 8.011 13.948 1.00 96.25 104 VAL A C 1
ATOM 858 O O . VAL A 1 104 ? 14.238 6.942 13.855 1.00 96.25 104 VAL A O 1
ATOM 861 N N . GLN A 1 105 ? 13.704 8.746 15.056 1.00 97.00 105 GLN A N 1
ATOM 862 C CA . GLN A 1 105 ? 14.483 8.333 16.222 1.00 97.00 105 GLN A CA 1
ATOM 863 C C . GLN A 1 105 ? 13.873 7.117 16.926 1.00 97.00 105 GLN A C 1
ATOM 865 O O . GLN A 1 105 ? 14.630 6.228 17.322 1.00 97.00 105 GLN A O 1
ATOM 870 N N . SER A 1 106 ? 12.542 7.037 17.007 1.00 96.69 106 SER A N 1
ATOM 871 C CA . SER A 1 106 ? 11.815 5.931 17.643 1.00 96.69 106 SER A CA 1
ATOM 872 C C . SER A 1 106 ? 11.979 4.582 16.929 1.00 96.69 106 SER A C 1
ATOM 874 O O . SER A 1 106 ? 11.882 3.530 17.565 1.00 96.69 106 SER A O 1
ATOM 876 N N . LEU A 1 107 ? 12.289 4.595 15.626 1.00 96.69 107 LEU A N 1
ATOM 877 C CA . LEU A 1 107 ? 12.516 3.384 14.836 1.00 96.69 107 LEU A CA 1
ATOM 878 C C . LEU A 1 107 ? 13.795 2.669 15.301 1.00 96.69 107 LEU A C 1
ATOM 880 O O . LEU A 1 107 ? 14.914 3.118 15.031 1.00 96.69 107 LEU A O 1
ATOM 884 N N . THR A 1 108 ? 13.623 1.554 16.011 1.00 97.56 108 THR A N 1
ATOM 885 C CA . THR A 1 108 ? 14.707 0.748 16.612 1.00 97.56 108 THR A CA 1
ATOM 886 C C . THR A 1 108 ? 14.786 -0.678 16.064 1.00 97.56 108 THR A C 1
ATOM 888 O O . THR A 1 108 ? 15.672 -1.435 16.458 1.00 97.56 108 THR A O 1
ATOM 891 N N . ASP A 1 109 ? 13.886 -1.049 15.150 1.00 97.56 109 ASP A N 1
ATOM 892 C CA . ASP A 1 109 ? 13.868 -2.369 14.521 1.00 97.56 109 ASP A CA 1
ATOM 893 C C . ASP A 1 109 ? 15.156 -2.612 13.720 1.00 97.56 109 ASP A C 1
ATOM 895 O O . ASP A 1 109 ? 15.597 -1.754 12.956 1.00 97.56 109 ASP A O 1
ATOM 899 N N . SER A 1 110 ? 15.757 -3.795 13.870 1.00 97.12 110 SER A N 1
ATOM 900 C CA . SER A 1 110 ? 17.017 -4.151 13.205 1.00 97.12 110 SER A CA 1
ATOM 901 C C . SER A 1 110 ? 16.898 -4.283 11.685 1.00 97.12 110 SER A C 1
ATOM 903 O O . SER A 1 110 ? 17.918 -4.301 10.995 1.00 97.12 110 SER A O 1
ATOM 905 N N . ARG A 1 111 ? 15.672 -4.362 11.155 1.00 97.69 111 ARG A N 1
ATOM 906 C CA . ARG A 1 111 ? 15.380 -4.316 9.716 1.00 97.69 111 ARG A CA 1
ATOM 907 C C . ARG A 1 111 ? 15.427 -2.900 9.145 1.00 97.69 111 ARG A C 1
ATOM 909 O O . ARG A 1 111 ? 15.368 -2.754 7.926 1.00 97.69 111 ARG A O 1
ATOM 916 N N . ILE A 1 112 ? 15.515 -1.870 9.993 1.00 98.31 112 ILE A N 1
ATOM 917 C CA . ILE A 1 112 ? 15.596 -0.473 9.568 1.00 98.31 112 ILE A CA 1
ATOM 918 C C . ILE A 1 112 ? 17.029 0.039 9.662 1.00 98.31 112 ILE A C 1
ATOM 920 O O . ILE A 1 112 ? 17.641 0.057 10.728 1.00 98.31 112 ILE A O 1
ATOM 924 N N . THR A 1 113 ? 17.532 0.560 8.544 1.00 98.12 113 THR A N 1
ATOM 925 C CA . THR A 1 113 ? 18.732 1.402 8.515 1.00 98.12 113 THR A CA 1
ATOM 926 C C . THR A 1 113 ? 18.326 2.857 8.311 1.00 98.12 113 THR A C 1
ATOM 928 O O . THR A 1 113 ? 17.528 3.170 7.429 1.00 98.12 113 THR A O 1
ATOM 931 N N . LYS A 1 114 ? 18.880 3.748 9.138 1.00 97.81 114 LYS A N 1
ATOM 932 C CA . LYS A 1 114 ? 18.616 5.191 9.111 1.00 97.81 114 LYS A CA 1
ATOM 933 C C . LYS A 1 114 ? 19.861 5.903 8.613 1.00 97.81 114 LYS A C 1
ATOM 935 O O . LYS A 1 114 ? 20.893 5.872 9.281 1.00 97.81 114 LYS A O 1
ATOM 940 N N . GLU A 1 115 ? 19.764 6.542 7.459 1.00 97.19 115 GLU A N 1
ATOM 941 C CA . GLU A 1 115 ? 20.874 7.269 6.848 1.00 97.19 115 GLU A CA 1
ATOM 942 C C . GLU A 1 115 ? 20.491 8.740 6.718 1.00 97.19 115 GLU A C 1
ATOM 944 O O . GLU A 1 115 ? 19.376 9.061 6.314 1.00 97.19 115 GLU A O 1
ATOM 949 N N . LEU A 1 116 ? 21.402 9.643 7.080 1.00 96.62 116 LEU A N 1
ATOM 950 C CA . LEU A 1 116 ? 21.242 11.054 6.748 1.00 96.62 116 LEU A CA 1
ATOM 951 C C . LEU A 1 116 ? 21.508 11.194 5.247 1.00 96.62 116 LEU A C 1
ATOM 953 O O . LEU A 1 116 ? 22.638 10.974 4.817 1.00 96.62 116 LEU A O 1
ATOM 957 N N . ALA A 1 117 ? 20.465 11.481 4.473 1.00 93.94 117 ALA A N 1
ATOM 958 C CA . ALA A 1 117 ? 20.554 11.606 3.024 1.00 93.94 117 ALA A CA 1
ATOM 959 C C . ALA A 1 117 ? 21.201 12.939 2.641 1.00 93.94 117 ALA A C 1
ATOM 961 O O . ALA A 1 117 ? 22.157 12.952 1.875 1.00 93.94 117 ALA A O 1
ATOM 962 N N . PHE A 1 118 ? 20.691 14.035 3.208 1.00 93.38 118 PHE A N 1
ATOM 963 C CA . PHE A 1 118 ? 21.178 15.392 2.971 1.00 93.38 118 PHE A CA 1
ATOM 964 C C . PHE A 1 118 ? 20.675 16.363 4.049 1.00 93.38 118 PHE A C 1
ATOM 966 O O . PHE A 1 118 ? 19.767 16.030 4.829 1.00 93.38 118 PHE A O 1
ATOM 973 N N . THR A 1 119 ? 21.259 17.562 4.100 1.00 93.12 119 THR A N 1
ATOM 974 C CA . THR A 1 119 ? 20.799 18.657 4.966 1.00 93.12 119 THR A CA 1
ATOM 975 C C . THR A 1 119 ? 20.643 19.969 4.209 1.00 93.12 119 THR A C 1
ATOM 977 O O . THR A 1 119 ? 21.190 20.137 3.118 1.00 93.12 119 THR A O 1
ATOM 980 N N . ASP A 1 120 ? 19.907 20.913 4.793 1.00 86.44 120 ASP A N 1
ATOM 981 C CA . ASP A 1 120 ? 19.940 22.303 4.328 1.00 86.44 120 ASP A CA 1
ATOM 982 C C . ASP A 1 120 ? 21.345 22.919 4.501 1.00 86.44 120 ASP A C 1
ATOM 984 O O . ASP A 1 120 ? 22.232 22.313 5.112 1.00 86.44 120 ASP A O 1
ATOM 988 N N . GLU A 1 121 ? 21.552 24.124 3.955 1.00 80.31 121 GLU A N 1
ATOM 989 C CA . GLU A 1 121 ? 22.845 24.837 3.973 1.00 80.31 121 GLU A CA 1
ATOM 990 C C . GLU A 1 121 ? 23.512 24.885 5.358 1.00 80.31 121 GLU A C 1
ATOM 992 O O . GLU A 1 121 ? 24.726 24.691 5.461 1.00 80.31 121 GLU A O 1
ATOM 997 N N . ASP A 1 122 ? 22.725 25.092 6.417 1.00 86.00 122 ASP A N 1
ATOM 998 C CA . ASP A 1 122 ? 23.227 25.256 7.785 1.00 86.00 122 ASP A CA 1
ATOM 999 C C . ASP A 1 122 ? 23.221 23.948 8.602 1.00 86.00 122 ASP A C 1
ATOM 1001 O O . ASP A 1 122 ? 23.621 23.930 9.772 1.00 86.00 122 ASP A O 1
ATOM 1005 N N . GLY A 1 123 ? 22.762 22.834 8.018 1.00 89.69 123 GLY A N 1
ATOM 1006 C CA . GLY A 1 123 ? 22.655 21.540 8.698 1.00 89.69 123 GLY A CA 1
ATOM 1007 C C . GLY A 1 123 ? 21.542 21.456 9.753 1.00 89.69 123 GLY A C 1
ATOM 1008 O O . GLY A 1 123 ? 21.488 20.485 10.522 1.00 89.69 123 GLY A O 1
ATOM 1009 N N . ALA A 1 124 ? 20.676 22.468 9.826 1.00 91.25 124 ALA A N 1
ATOM 1010 C CA . ALA A 1 124 ? 19.579 22.570 10.782 1.00 91.25 124 ALA A CA 1
ATOM 1011 C C . ALA A 1 124 ? 18.442 21.587 10.453 1.00 91.25 124 ALA A C 1
ATOM 1013 O O . ALA A 1 124 ? 17.863 20.963 11.354 1.00 91.25 124 ALA A O 1
ATOM 1014 N N . PHE A 1 125 ? 18.160 21.402 9.164 1.00 93.12 125 PHE A N 1
ATOM 1015 C CA . PHE A 1 125 ? 17.109 20.529 8.664 1.00 93.12 125 PHE A CA 1
ATOM 1016 C C . PHE A 1 125 ? 17.696 19.294 7.989 1.00 93.12 125 PHE A C 1
ATOM 1018 O O . PHE A 1 125 ? 18.538 19.378 7.102 1.00 93.12 125 PHE A O 1
ATOM 1025 N N . LYS A 1 126 ? 17.247 18.121 8.437 1.00 94.69 126 LYS A N 1
ATOM 1026 C CA . LYS A 1 126 ? 17.807 16.821 8.072 1.00 94.69 126 LYS A CA 1
ATOM 1027 C C . LYS A 1 126 ? 16.797 16.010 7.289 1.00 94.69 126 LYS A C 1
ATOM 1029 O O . LYS A 1 126 ? 15.697 15.749 7.779 1.00 94.69 126 LYS A O 1
ATOM 1034 N N . VAL A 1 127 ? 17.206 15.512 6.131 1.00 94.19 127 VAL A N 1
ATOM 1035 C CA . VAL A 1 127 ? 16.438 14.507 5.400 1.00 94.19 127 VAL A CA 1
ATOM 1036 C C . VAL A 1 127 ? 17.050 13.142 5.647 1.00 94.19 127 VAL A C 1
ATOM 1038 O O . VAL A 1 127 ? 18.224 12.903 5.378 1.00 94.19 127 VAL A O 1
ATOM 1041 N N . TYR A 1 128 ? 16.247 12.243 6.202 1.00 96.56 128 TYR A N 1
ATOM 1042 C CA . TYR A 1 128 ? 16.612 10.870 6.477 1.00 96.56 128 TYR A CA 1
ATOM 1043 C C . TYR A 1 128 ? 16.076 9.976 5.368 1.00 96.56 128 TYR A C 1
ATOM 1045 O O . TYR A 1 128 ? 14.901 10.040 5.003 1.00 96.56 128 TYR A O 1
ATOM 1053 N N . ARG A 1 129 ? 16.952 9.096 4.895 1.00 96.12 129 ARG A N 1
ATOM 1054 C CA . ARG A 1 129 ? 16.610 7.935 4.090 1.00 96.12 129 ARG A CA 1
ATOM 1055 C C . ARG A 1 129 ? 16.444 6.741 5.021 1.00 96.12 129 ARG A C 1
ATOM 1057 O O . ARG A 1 129 ? 17.381 6.363 5.732 1.00 96.12 129 ARG A O 1
ATOM 1064 N N . LEU A 1 130 ? 15.257 6.145 5.008 1.00 97.81 130 LEU A N 1
ATOM 1065 C CA . LEU A 1 130 ? 14.957 4.939 5.773 1.00 97.81 130 LEU A CA 1
ATOM 1066 C C . LEU A 1 130 ? 15.001 3.735 4.839 1.00 97.81 130 LEU A C 1
ATOM 1068 O O . LEU A 1 130 ? 14.212 3.659 3.904 1.00 97.81 130 LEU A O 1
ATOM 1072 N N . LYS A 1 131 ? 15.909 2.792 5.088 1.00 97.88 131 LYS A N 1
ATOM 1073 C CA . LYS A 1 131 ? 15.931 1.510 4.377 1.00 97.88 131 LYS A CA 1
ATOM 1074 C C . LYS A 1 131 ? 15.279 0.438 5.236 1.00 97.88 131 LYS A C 1
ATOM 1076 O O . LYS A 1 131 ? 15.741 0.224 6.353 1.00 97.88 131 LYS A O 1
ATOM 1081 N N . VAL A 1 132 ? 14.250 -0.237 4.729 1.00 98.00 132 VAL A N 1
ATOM 1082 C CA . VAL A 1 132 ? 13.525 -1.311 5.423 1.00 98.00 132 VAL A CA 1
ATOM 1083 C C . VAL A 1 132 ? 13.707 -2.621 4.662 1.00 98.00 132 VAL A C 1
ATOM 1085 O O . VAL A 1 132 ? 13.259 -2.764 3.521 1.00 98.00 132 VAL A O 1
ATOM 1088 N N . THR A 1 133 ? 14.397 -3.587 5.271 1.00 97.88 133 THR A N 1
ATOM 1089 C CA . THR A 1 133 ? 14.674 -4.885 4.643 1.00 97.88 133 THR A CA 1
ATOM 1090 C C . THR A 1 133 ? 15.056 -5.959 5.666 1.00 97.88 133 THR A C 1
ATOM 1092 O O . THR A 1 133 ? 15.567 -5.643 6.737 1.00 97.88 133 THR A O 1
ATOM 1095 N N . ASN A 1 134 ? 14.854 -7.248 5.361 1.00 96.62 134 ASN A N 1
ATOM 1096 C CA . ASN A 1 134 ? 15.398 -8.316 6.206 1.00 96.62 134 ASN A CA 1
ATOM 1097 C C . ASN A 1 134 ? 16.902 -8.497 5.916 1.00 96.62 134 ASN A C 1
ATOM 1099 O O . ASN A 1 134 ? 17.234 -8.944 4.817 1.00 96.62 134 ASN A O 1
ATOM 1103 N N . PRO A 1 135 ? 17.831 -8.243 6.856 1.00 94.94 135 PRO A N 1
ATOM 1104 C CA . PRO A 1 135 ? 19.267 -8.400 6.597 1.00 94.94 135 PRO A CA 1
ATOM 1105 C C . PRO A 1 135 ? 19.676 -9.829 6.197 1.00 94.94 135 PRO A C 1
ATOM 1107 O O . PRO A 1 135 ? 20.717 -10.009 5.572 1.00 94.94 135 PRO A O 1
ATOM 1110 N N . ASN A 1 136 ? 18.851 -10.833 6.513 1.00 96.00 136 ASN A N 1
ATOM 1111 C CA . ASN A 1 136 ? 19.080 -12.239 6.163 1.00 96.00 136 ASN A CA 1
ATOM 1112 C C . ASN A 1 136 ? 18.300 -12.701 4.918 1.00 96.00 136 ASN A C 1
ATOM 1114 O O . ASN A 1 136 ? 18.224 -13.901 4.659 1.00 96.00 136 ASN A O 1
ATOM 1118 N N . GLY A 1 137 ? 17.677 -11.773 4.186 1.00 91.19 137 GLY A N 1
ATOM 1119 C CA . GLY A 1 137 ? 16.954 -12.072 2.950 1.00 91.19 137 GLY A CA 1
ATOM 1120 C C . GLY A 1 137 ? 17.875 -12.482 1.795 1.00 91.19 137 GLY A C 1
ATOM 1121 O O . GLY A 1 137 ? 19.087 -12.641 1.953 1.00 91.19 137 GLY A O 1
ATOM 1122 N N . VAL A 1 138 ? 17.300 -12.633 0.601 1.00 90.31 138 VAL A N 1
ATOM 1123 C CA . VAL A 1 138 ? 18.083 -12.939 -0.603 1.00 90.31 138 VAL A CA 1
ATOM 1124 C C . VAL A 1 138 ? 19.036 -11.790 -0.931 1.00 90.31 138 VAL A C 1
ATOM 1126 O O . VAL A 1 138 ? 18.786 -10.635 -0.590 1.00 90.31 138 VAL A O 1
ATOM 1129 N N . LYS A 1 139 ? 20.144 -12.108 -1.602 1.00 88.62 139 LYS A N 1
ATOM 1130 C CA . LYS A 1 139 ? 21.171 -11.121 -1.953 1.00 88.62 139 LYS A CA 1
ATOM 1131 C C . LYS A 1 139 ? 20.652 -10.068 -2.941 1.00 88.62 139 LYS A C 1
ATOM 1133 O O . LYS A 1 139 ? 20.901 -8.882 -2.755 1.00 88.62 139 LYS A O 1
ATOM 1138 N N . ASP A 1 140 ? 19.939 -10.514 -3.971 1.00 88.25 140 ASP A N 1
ATOM 1139 C CA . ASP A 1 140 ? 19.477 -9.669 -5.072 1.00 88.25 140 ASP A CA 1
ATOM 1140 C C . ASP A 1 140 ? 17.990 -9.353 -4.881 1.00 88.25 140 ASP A C 1
ATOM 1142 O O . ASP A 1 140 ? 17.112 -10.088 -5.331 1.00 88.25 140 ASP A O 1
ATOM 1146 N N . LYS A 1 141 ? 17.712 -8.281 -4.135 1.00 87.56 141 LYS A N 1
ATOM 1147 C CA . LYS A 1 141 ? 16.349 -7.879 -3.766 1.00 87.56 141 LYS A CA 1
ATOM 1148 C C . LYS A 1 141 ? 15.718 -6.932 -4.774 1.00 87.56 141 LYS A C 1
ATOM 1150 O O . LYS A 1 141 ? 16.393 -6.095 -5.377 1.00 87.56 141 LYS A O 1
ATOM 1155 N N . LEU A 1 142 ? 14.390 -6.975 -4.845 1.00 81.94 142 LEU A N 1
ATOM 1156 C CA . LEU A 1 142 ? 13.601 -5.927 -5.476 1.00 81.94 142 LEU A CA 1
ATOM 1157 C C . LEU A 1 142 ? 13.659 -4.654 -4.618 1.00 81.94 142 LEU A C 1
ATOM 1159 O O . LEU A 1 142 ? 13.034 -4.561 -3.563 1.00 81.94 142 LEU A O 1
ATOM 1163 N N . LYS A 1 143 ? 14.429 -3.678 -5.089 1.00 89.06 143 LYS A N 1
ATOM 1164 C CA . LYS A 1 143 ? 14.530 -2.330 -4.512 1.00 89.06 143 LYS A CA 1
ATOM 1165 C C . LYS A 1 143 ? 13.361 -1.435 -4.917 1.00 89.06 143 LYS A C 1
ATOM 1167 O O . LYS A 1 143 ? 13.170 -1.192 -6.110 1.00 89.06 143 LYS A O 1
ATOM 1172 N N . ILE A 1 144 ? 12.645 -0.906 -3.935 1.00 89.06 144 ILE A N 1
ATOM 1173 C CA . ILE A 1 144 ? 11.473 -0.044 -4.091 1.00 89.06 144 ILE A CA 1
ATOM 1174 C C . ILE A 1 144 ? 11.765 1.272 -3.372 1.00 89.06 144 ILE A C 1
ATOM 1176 O O . ILE A 1 144 ? 12.139 1.263 -2.206 1.00 89.06 144 ILE A O 1
ATOM 1180 N N . CYS A 1 145 ? 11.598 2.403 -4.047 1.00 91.56 145 CYS A N 1
ATOM 1181 C CA . CYS A 1 145 ? 11.626 3.724 -3.437 1.00 91.56 145 CYS A CA 1
ATOM 1182 C C . CYS A 1 145 ? 10.198 4.232 -3.263 1.00 91.56 145 CYS A C 1
ATOM 1184 O O . CYS A 1 145 ? 9.429 4.268 -4.224 1.00 91.56 145 CYS A O 1
ATOM 1186 N N . PHE A 1 146 ? 9.869 4.669 -2.055 1.00 92.00 146 PHE A N 1
ATOM 1187 C CA . PHE A 1 146 ? 8.651 5.398 -1.754 1.00 92.00 146 PHE A CA 1
ATOM 1188 C C . PHE A 1 146 ? 9.020 6.758 -1.166 1.00 92.00 146 PHE A C 1
ATOM 1190 O O . PHE A 1 146 ? 9.793 6.852 -0.213 1.00 92.00 146 PHE A O 1
ATOM 1197 N N . ALA A 1 147 ? 8.457 7.826 -1.703 1.00 88.31 147 ALA A N 1
ATOM 1198 C CA . ALA A 1 147 ? 8.613 9.144 -1.122 1.00 88.31 147 ALA A CA 1
ATOM 1199 C C . ALA A 1 147 ? 7.289 9.890 -1.097 1.00 88.31 147 ALA A C 1
ATOM 1201 O O . ALA A 1 147 ? 6.461 9.776 -1.999 1.00 88.31 147 ALA A O 1
ATOM 1202 N N . LYS A 1 148 ? 7.116 10.697 -0.059 1.00 84.81 148 LYS A N 1
ATOM 1203 C CA . LYS A 1 148 ? 6.082 11.725 -0.027 1.00 84.81 148 LYS A CA 1
ATOM 1204 C C . LYS A 1 148 ? 6.508 12.879 -0.949 1.00 84.81 148 LYS A C 1
ATOM 1206 O O . LYS A 1 148 ? 7.697 13.174 -1.026 1.00 84.81 148 LYS A O 1
ATOM 1211 N N . ALA A 1 149 ? 5.579 13.516 -1.659 1.00 68.62 149 ALA A N 1
ATOM 1212 C CA . ALA A 1 149 ? 5.882 14.657 -2.520 1.00 68.62 149 ALA A CA 1
ATOM 1213 C C . ALA A 1 149 ? 6.434 15.858 -1.738 1.00 68.62 149 ALA A C 1
ATOM 1215 O O . ALA A 1 149 ? 6.330 15.967 -0.515 1.00 68.62 149 ALA A O 1
ATOM 1216 N N . THR A 1 150 ? 7.032 16.804 -2.449 1.00 79.62 150 THR A N 1
ATOM 1217 C CA . THR A 1 150 ? 7.704 17.958 -1.843 1.00 79.62 150 THR A CA 1
ATOM 1218 C C . THR A 1 150 ? 6.758 19.030 -1.305 1.00 79.62 150 THR A C 1
ATOM 1220 O O . THR A 1 150 ? 7.188 19.875 -0.529 1.00 79.62 150 THR A O 1
ATOM 1223 N N . HIS A 1 151 ? 5.463 18.980 -1.622 1.00 83.81 151 HIS A N 1
ATOM 1224 C CA . HIS A 1 151 ? 4.478 19.935 -1.109 1.00 83.81 151 HIS A CA 1
ATOM 1225 C C . HIS A 1 151 ? 4.165 19.668 0.363 1.00 83.81 151 HIS A C 1
ATOM 1227 O O . HIS A 1 151 ? 3.700 18.594 0.740 1.00 83.81 151 HIS A O 1
ATOM 1233 N N . THR A 1 152 ? 4.470 20.606 1.246 1.00 79.75 152 THR A N 1
ATOM 1234 C CA . THR A 1 152 ? 4.486 20.367 2.697 1.00 79.75 152 THR A CA 1
ATOM 1235 C C . THR A 1 152 ? 3.119 20.348 3.362 1.00 79.75 152 THR A C 1
ATOM 1237 O O . THR A 1 152 ? 2.984 19.730 4.416 1.00 79.75 152 THR A O 1
ATOM 1240 N N . ASN A 1 153 ? 2.102 20.929 2.728 1.00 78.50 153 ASN A N 1
ATOM 1241 C CA . ASN A 1 153 ? 0.703 20.835 3.150 1.00 78.50 153 ASN A CA 1
ATOM 1242 C C . ASN A 1 153 ? 0.031 19.496 2.779 1.00 78.50 153 ASN A C 1
ATOM 1244 O O . ASN A 1 153 ? -1.013 19.170 3.340 1.00 78.50 153 ASN A O 1
ATOM 1248 N N . GLU A 1 154 ? 0.635 18.686 1.903 1.00 83.56 154 GLU A N 1
ATOM 1249 C CA . GLU A 1 154 ? 0.191 17.323 1.565 1.00 83.56 154 GLU A CA 1
ATOM 1250 C C . GLU A 1 154 ? 0.573 16.335 2.681 1.00 83.56 154 GLU A C 1
ATOM 1252 O O . GLU A 1 154 ? 1.347 15.382 2.523 1.00 83.56 154 GLU A O 1
ATOM 1257 N N . THR A 1 155 ? 0.085 16.624 3.886 1.00 83.88 155 THR A N 1
ATOM 1258 C CA . THR A 1 155 ? 0.552 15.997 5.121 1.00 83.88 155 THR A CA 1
ATOM 1259 C C . THR A 1 155 ? 0.095 14.549 5.278 1.00 83.88 155 THR A C 1
ATOM 1261 O O . THR A 1 155 ? 0.710 13.783 6.021 1.00 83.88 155 THR A O 1
ATOM 1264 N N . SER A 1 156 ? -0.943 14.133 4.550 1.00 82.12 156 SER A N 1
ATOM 1265 C CA . SER A 1 156 ? -1.389 12.737 4.480 1.00 82.12 156 SER A CA 1
ATOM 1266 C C . SER A 1 156 ? -0.254 11.797 4.065 1.00 82.12 156 SER A C 1
ATOM 1268 O O . SER A 1 156 ? -0.205 10.658 4.534 1.00 82.12 156 SER A O 1
ATOM 1270 N N . GLY A 1 157 ? 0.715 12.275 3.271 1.00 84.44 157 GLY A N 1
ATOM 1271 C CA . GLY A 1 157 ? 1.848 11.461 2.825 1.00 84.44 157 GLY A CA 1
ATOM 1272 C C . GLY A 1 157 ? 2.781 11.044 3.952 1.00 84.44 157 GLY A C 1
ATOM 1273 O O . GLY A 1 157 ? 3.354 9.958 3.888 1.00 84.44 157 GLY A O 1
ATOM 1274 N N . TYR A 1 158 ? 2.864 11.831 5.029 1.00 86.88 158 TYR A N 1
ATOM 1275 C CA . TYR A 1 158 ? 3.608 11.435 6.227 1.00 86.88 158 TYR A CA 1
ATOM 1276 C C . TYR A 1 158 ? 2.933 10.255 6.924 1.00 86.88 158 TYR A C 1
ATOM 1278 O O . TYR A 1 158 ? 3.576 9.241 7.192 1.00 86.88 158 TYR A O 1
ATOM 1286 N N . PHE A 1 159 ? 1.624 10.358 7.169 1.00 86.12 159 PHE A N 1
ATOM 1287 C CA . PHE A 1 159 ? 0.859 9.309 7.846 1.00 86.12 159 PHE A CA 1
ATOM 1288 C C . PHE A 1 159 ? 0.823 8.013 7.035 1.00 86.12 159 PHE A C 1
ATOM 1290 O O . PHE A 1 159 ? 0.971 6.931 7.600 1.00 86.12 159 PHE A O 1
ATOM 1297 N N . MET A 1 160 ? 0.708 8.116 5.710 1.00 85.88 160 MET A N 1
ATOM 1298 C CA . MET A 1 160 ? 0.815 6.960 4.824 1.00 85.88 160 MET A CA 1
ATOM 1299 C C . MET A 1 160 ? 2.175 6.284 4.947 1.00 85.88 160 MET A C 1
ATOM 1301 O O . MET A 1 160 ? 2.248 5.071 5.118 1.00 85.88 160 MET A O 1
ATOM 1305 N N . ALA A 1 161 ? 3.257 7.058 4.877 1.00 90.50 161 ALA A N 1
ATOM 1306 C CA . ALA A 1 161 ? 4.590 6.490 4.945 1.00 90.50 161 ALA A CA 1
ATOM 1307 C C . ALA A 1 161 ? 4.861 5.823 6.307 1.00 90.50 161 ALA A C 1
ATOM 1309 O O . ALA A 1 161 ? 5.521 4.785 6.351 1.00 90.50 161 ALA A O 1
ATOM 1310 N N . HIS A 1 162 ? 4.290 6.352 7.398 1.00 89.88 162 HIS A N 1
ATOM 1311 C CA . HIS A 1 162 ? 4.297 5.682 8.703 1.00 89.88 162 HIS A CA 1
ATOM 1312 C C . HIS A 1 162 ? 3.561 4.337 8.645 1.00 89.88 162 HIS A C 1
ATOM 1314 O O . HIS A 1 162 ? 4.119 3.320 9.047 1.00 89.88 162 HIS A O 1
ATOM 1320 N N . GLY A 1 163 ? 2.345 4.313 8.088 1.00 88.00 163 GLY A N 1
ATOM 1321 C CA . GLY A 1 163 ? 1.562 3.085 7.930 1.00 88.00 163 GLY A CA 1
ATOM 1322 C C . GLY A 1 163 ? 2.274 2.023 7.086 1.00 88.00 163 GLY A C 1
ATOM 1323 O O . GLY A 1 163 ? 2.276 0.850 7.455 1.00 88.00 163 GLY A O 1
ATOM 1324 N N . ILE A 1 164 ? 2.949 2.431 6.005 1.00 91.94 164 ILE A N 1
ATOM 1325 C CA . ILE A 1 164 ? 3.775 1.536 5.181 1.00 91.94 164 ILE A CA 1
ATOM 1326 C C . ILE A 1 164 ? 4.912 0.945 6.017 1.00 91.94 164 ILE A C 1
ATOM 1328 O O . ILE A 1 164 ? 5.100 -0.269 6.005 1.00 91.94 164 ILE A O 1
ATOM 1332 N N . ILE A 1 165 ? 5.658 1.763 6.766 1.00 95.31 165 ILE A N 1
ATOM 1333 C CA . ILE A 1 165 ? 6.754 1.271 7.617 1.00 95.31 165 ILE A CA 1
ATOM 1334 C C . ILE A 1 165 ? 6.227 0.291 8.669 1.00 95.31 165 ILE A C 1
ATOM 1336 O O . ILE A 1 165 ? 6.785 -0.797 8.818 1.00 95.31 165 ILE A O 1
ATOM 1340 N N . ASP A 1 166 ? 5.139 0.636 9.356 1.00 91.12 166 ASP A N 1
ATOM 1341 C CA . ASP A 1 166 ? 4.536 -0.216 10.382 1.00 91.12 166 ASP A CA 1
ATOM 1342 C C . ASP A 1 166 ? 4.067 -1.557 9.790 1.00 91.12 166 ASP A C 1
ATOM 1344 O O . ASP A 1 166 ? 4.310 -2.615 10.378 1.00 91.12 166 ASP A O 1
ATOM 1348 N N . TRP A 1 167 ? 3.468 -1.542 8.593 1.00 94.06 167 TRP A N 1
ATOM 1349 C CA . TRP A 1 167 ? 3.088 -2.755 7.865 1.00 94.06 167 TRP A CA 1
ATOM 1350 C C . TRP A 1 167 ? 4.305 -3.599 7.476 1.00 94.06 167 TRP A C 1
ATOM 1352 O O . TRP A 1 167 ? 4.329 -4.798 7.771 1.00 94.06 167 TRP A O 1
ATOM 1362 N N . LEU A 1 168 ? 5.347 -2.988 6.902 1.00 94.88 168 LEU A N 1
ATOM 1363 C CA . LEU A 1 168 ? 6.588 -3.685 6.547 1.00 94.88 168 LEU A CA 1
ATOM 1364 C C . LEU A 1 168 ? 7.224 -4.357 7.774 1.00 94.88 168 LEU A C 1
ATOM 1366 O O . LEU A 1 168 ? 7.755 -5.469 7.693 1.00 94.88 168 LEU A O 1
ATOM 1370 N N . LEU A 1 169 ? 7.137 -3.708 8.936 1.00 94.94 169 LEU A N 1
ATOM 1371 C CA . LEU A 1 169 ? 7.664 -4.231 10.191 1.00 94.94 169 LEU A CA 1
ATOM 1372 C C . LEU A 1 169 ? 6.722 -5.193 10.926 1.00 94.94 169 LEU A C 1
ATOM 1374 O O . LEU A 1 169 ? 7.174 -5.908 11.821 1.00 94.94 169 LEU A O 1
ATOM 1378 N N . SER A 1 170 ? 5.452 -5.291 10.544 1.00 92.00 170 SER A N 1
ATOM 1379 C CA . SER A 1 170 ? 4.444 -6.077 11.271 1.00 92.00 170 SER A CA 1
ATOM 1380 C C . SER A 1 170 ? 4.713 -7.590 11.317 1.00 92.00 170 SER A C 1
ATOM 1382 O O . SER A 1 170 ? 4.156 -8.290 12.164 1.00 92.00 170 SER A O 1
ATOM 1384 N N . GLY A 1 171 ? 5.563 -8.099 10.416 1.00 90.94 171 GLY A N 1
ATOM 1385 C CA . GLY A 1 171 ? 5.787 -9.533 10.215 1.00 90.94 171 GLY A CA 1
ATOM 1386 C C . GLY A 1 171 ? 4.779 -10.181 9.262 1.00 90.94 171 GLY A C 1
ATOM 1387 O O . GLY A 1 171 ? 4.809 -11.399 9.094 1.00 90.94 171 GLY A O 1
ATOM 1388 N N . ASP A 1 172 ? 3.908 -9.385 8.637 1.00 87.12 172 ASP A N 1
ATOM 1389 C CA . ASP A 1 172 ? 3.033 -9.832 7.558 1.00 87.12 172 ASP A CA 1
ATOM 1390 C C . ASP A 1 172 ? 3.866 -10.432 6.404 1.00 87.12 172 ASP A C 1
ATOM 1392 O O . ASP A 1 172 ? 4.733 -9.745 5.850 1.00 87.12 172 ASP A O 1
ATOM 1396 N N . PRO A 1 173 ? 3.625 -11.696 6.004 1.00 81.31 173 PRO A N 1
ATOM 1397 C CA . PRO A 1 173 ? 4.301 -12.308 4.863 1.00 81.31 173 PRO A CA 1
ATOM 1398 C C . PRO A 1 173 ? 4.162 -11.515 3.556 1.00 81.31 173 PRO A C 1
ATOM 1400 O O . PRO A 1 173 ? 5.054 -11.591 2.709 1.00 81.31 173 PRO A O 1
ATOM 1403 N N . ALA A 1 174 ? 3.085 -10.738 3.388 1.00 81.12 174 ALA A N 1
ATOM 1404 C CA . ALA A 1 174 ? 2.870 -9.900 2.209 1.00 81.12 174 ALA A CA 1
ATOM 1405 C C . ALA A 1 174 ? 3.895 -8.758 2.089 1.00 81.12 174 ALA A C 1
ATOM 1407 O O . ALA A 1 174 ? 4.187 -8.329 0.974 1.00 81.12 174 ALA A O 1
ATOM 1408 N N . ALA A 1 175 ? 4.497 -8.314 3.201 1.00 84.38 175 ALA A N 1
ATOM 1409 C CA . ALA A 1 175 ? 5.583 -7.333 3.175 1.00 84.38 175 ALA A CA 1
ATOM 1410 C C . ALA A 1 175 ? 6.850 -7.875 2.492 1.00 84.38 175 ALA A C 1
ATOM 1412 O O . ALA A 1 175 ? 7.656 -7.098 1.986 1.00 84.38 175 ALA A O 1
ATOM 1413 N N . ASN A 1 176 ? 7.029 -9.204 2.488 1.00 91.00 176 ASN A N 1
ATOM 1414 C CA . ASN A 1 176 ? 8.056 -9.938 1.744 1.00 91.00 176 ASN A CA 1
ATOM 1415 C C . ASN A 1 176 ? 9.483 -9.347 1.831 1.00 91.00 176 ASN A C 1
ATOM 1417 O O . ASN A 1 176 ? 10.243 -9.355 0.859 1.00 91.00 176 ASN A O 1
ATOM 1421 N N . LEU A 1 177 ? 9.883 -8.872 3.017 1.00 93.81 177 LEU A N 1
ATOM 1422 C CA . LEU A 1 177 ? 11.188 -8.230 3.244 1.00 93.81 177 LEU A CA 1
ATOM 1423 C C . LEU A 1 177 ? 12.404 -9.144 2.990 1.00 93.81 177 LEU A C 1
ATOM 1425 O O . LEU A 1 177 ? 13.545 -8.669 2.920 1.00 93.81 177 LEU A O 1
ATOM 1429 N N . ASP A 1 178 ? 12.178 -10.449 2.832 1.00 90.75 178 ASP A N 1
ATOM 1430 C CA . ASP A 1 178 ? 13.192 -11.399 2.372 1.00 90.75 178 ASP A CA 1
ATOM 1431 C C . ASP A 1 178 ? 13.608 -11.124 0.928 1.00 90.75 178 ASP A C 1
ATOM 1433 O O . ASP A 1 178 ? 14.785 -11.266 0.605 1.00 90.75 178 ASP A O 1
ATOM 1437 N N . ASN A 1 179 ? 12.670 -10.679 0.088 1.00 90.81 179 ASN A N 1
ATOM 1438 C CA . ASN A 1 179 ? 12.870 -10.437 -1.340 1.00 90.81 179 ASN A CA 1
ATOM 1439 C C . ASN A 1 179 ? 12.818 -8.953 -1.723 1.00 90.81 179 ASN A C 1
ATOM 1441 O O . ASN A 1 179 ? 13.163 -8.615 -2.855 1.00 90.81 179 ASN A O 1
ATOM 1445 N N . THR A 1 180 ? 12.412 -8.065 -0.812 1.00 91.75 180 THR A N 1
ATOM 1446 C CA . THR A 1 180 ? 12.306 -6.625 -1.082 1.00 91.75 180 THR A CA 1
ATOM 1447 C C . THR A 1 180 ? 13.187 -5.778 -0.168 1.00 91.75 180 THR A C 1
ATOM 1449 O O . THR A 1 180 ? 13.431 -6.098 1.000 1.00 91.75 180 THR A O 1
ATOM 1452 N N . GLU A 1 181 ? 13.632 -4.646 -0.696 1.00 96.50 181 GLU A N 1
ATOM 1453 C CA . GLU A 1 181 ? 14.278 -3.566 0.047 1.00 96.50 181 GLU A CA 1
ATOM 1454 C C . GLU A 1 181 ? 13.528 -2.273 -0.248 1.00 96.50 181 GLU A C 1
ATOM 1456 O O . GLU A 1 181 ? 13.364 -1.902 -1.408 1.00 96.50 181 GLU A O 1
ATOM 1461 N N . TRP A 1 182 ? 13.061 -1.605 0.800 1.00 97.25 182 TRP A N 1
ATOM 1462 C CA . TRP A 1 182 ? 12.316 -0.360 0.681 1.00 97.25 182 TRP A CA 1
ATOM 1463 C C . TRP A 1 182 ? 13.179 0.814 1.099 1.00 97.25 182 TRP A C 1
ATOM 1465 O O . TRP A 1 182 ? 13.708 0.802 2.203 1.00 97.25 182 TRP A O 1
ATOM 1475 N N . THR A 1 183 ? 13.266 1.834 0.259 1.00 97.25 183 THR A N 1
ATOM 1476 C CA . THR A 1 183 ? 13.861 3.131 0.571 1.00 97.25 183 THR A CA 1
ATOM 1477 C C . THR A 1 183 ? 12.740 4.144 0.733 1.00 97.25 183 THR A C 1
ATOM 1479 O O . THR A 1 183 ? 11.974 4.364 -0.201 1.00 97.25 183 THR A O 1
ATOM 1482 N N . ILE A 1 184 ? 12.626 4.752 1.911 1.00 96.06 184 ILE A N 1
ATOM 1483 C CA . ILE A 1 184 ? 11.522 5.642 2.262 1.00 96.06 184 ILE A CA 1
ATOM 1484 C C . ILE A 1 184 ? 12.047 7.026 2.643 1.00 96.06 184 ILE A C 1
ATOM 1486 O O . ILE A 1 184 ? 12.888 7.151 3.538 1.00 96.06 184 ILE A O 1
ATOM 1490 N N . TYR A 1 185 ? 11.503 8.059 1.994 1.00 94.75 185 TYR A N 1
ATOM 1491 C CA . TYR A 1 185 ? 11.722 9.467 2.337 1.00 94.75 185 TYR A CA 1
ATOM 1492 C C . TYR A 1 185 ? 10.429 10.059 2.893 1.00 94.75 185 TYR A C 1
ATOM 1494 O O . TYR A 1 185 ? 9.506 10.398 2.149 1.00 94.75 185 TYR A O 1
ATOM 1502 N N . LEU A 1 186 ? 10.365 10.172 4.221 1.00 92.25 186 LEU A N 1
ATOM 1503 C CA . LEU A 1 186 ? 9.189 10.704 4.914 1.00 92.25 186 LEU A CA 1
ATOM 1504 C C . LEU A 1 186 ? 9.018 12.201 4.663 1.00 92.25 186 LEU A C 1
ATOM 1506 O O . LEU A 1 186 ? 7.914 12.670 4.428 1.00 92.25 186 LEU A O 1
ATOM 1510 N N . CYS A 1 187 ? 10.120 12.946 4.741 1.00 92.44 187 CYS A N 1
ATOM 1511 C CA . CYS A 1 187 ? 10.121 14.400 4.770 1.00 92.44 187 CYS A CA 1
ATOM 1512 C C . CYS A 1 187 ? 11.210 14.951 3.846 1.00 92.44 187 CYS A C 1
ATOM 1514 O O . CYS A 1 187 ? 12.290 15.284 4.333 1.00 92.44 187 CYS A O 1
ATOM 1516 N N . PRO A 1 188 ? 10.976 15.008 2.522 1.00 90.25 188 PRO A N 1
ATOM 1517 C CA . PRO A 1 188 ? 11.977 15.538 1.600 1.00 90.25 188 PRO A CA 1
ATOM 1518 C C . PRO A 1 188 ? 12.175 17.053 1.745 1.00 90.25 188 PRO A C 1
ATOM 1520 O O . PRO A 1 188 ? 13.276 17.521 1.492 1.00 90.25 188 PRO A O 1
ATOM 1523 N N . ASP A 1 189 ? 11.160 17.805 2.197 1.00 90.25 189 ASP A N 1
ATOM 1524 C CA . ASP A 1 189 ? 11.232 19.258 2.444 1.00 90.25 189 ASP A CA 1
ATOM 1525 C C . ASP A 1 189 ? 11.013 19.604 3.938 1.00 90.25 189 ASP A C 1
ATOM 1527 O O . ASP A 1 189 ? 9.958 20.105 4.340 1.00 90.25 189 ASP A O 1
ATOM 1531 N N . PRO A 1 190 ? 11.979 19.280 4.816 1.00 90.50 190 PRO A N 1
ATOM 1532 C CA . PRO A 1 190 ? 11.843 19.461 6.261 1.00 90.50 190 PRO A CA 1
ATOM 1533 C C . PRO A 1 190 ? 11.721 20.923 6.693 1.00 90.50 190 PRO A C 1
ATOM 1535 O O . PRO A 1 190 ? 11.066 21.215 7.698 1.00 90.50 190 PRO A O 1
ATOM 1538 N N . LYS A 1 191 ? 12.326 21.848 5.942 1.00 88.06 191 LYS A N 1
ATOM 1539 C CA . LYS A 1 191 ? 12.305 23.273 6.268 1.00 88.06 191 LYS A CA 1
ATOM 1540 C C . LYS A 1 191 ? 10.953 23.903 5.958 1.00 88.06 191 LYS A C 1
ATOM 1542 O O . LYS A 1 191 ? 10.459 24.679 6.781 1.00 88.06 191 LYS A O 1
ATOM 1547 N N . ALA A 1 192 ? 10.309 23.533 4.850 1.00 85.69 192 ALA A N 1
ATOM 1548 C CA . ALA A 1 192 ? 8.946 23.986 4.604 1.00 85.69 192 ALA A CA 1
ATOM 1549 C C . ALA A 1 192 ? 7.932 23.383 5.581 1.00 85.69 192 ALA A C 1
ATOM 1551 O O . ALA A 1 192 ? 7.007 24.087 5.985 1.00 85.69 192 ALA A O 1
ATOM 1552 N N . VAL A 1 193 ? 8.146 22.151 6.062 1.00 87.56 193 VAL A N 1
ATOM 1553 C CA . VAL A 1 193 ? 7.317 21.580 7.138 1.00 87.56 193 VAL A CA 1
ATOM 1554 C C . VAL A 1 193 ? 7.471 22.385 8.424 1.00 87.56 193 VAL A C 1
ATOM 1556 O O . VAL A 1 193 ? 6.480 22.693 9.082 1.00 87.56 193 VAL A O 1
ATOM 1559 N N . TYR A 1 194 ? 8.708 22.730 8.788 1.00 87.88 194 TYR A N 1
ATOM 1560 C CA . TYR A 1 194 ? 8.987 23.509 9.993 1.00 87.88 194 TYR A CA 1
ATOM 1561 C C . TYR A 1 194 ? 8.387 24.917 9.938 1.00 87.88 194 TYR A C 1
ATOM 1563 O O . TYR A 1 194 ? 7.824 25.386 10.923 1.00 87.88 194 TYR A O 1
ATOM 1571 N N . ASN A 1 195 ? 8.497 25.589 8.792 1.00 83.56 195 ASN A N 1
ATOM 1572 C CA . ASN A 1 195 ? 7.993 26.952 8.618 1.00 83.56 195 ASN A CA 1
ATOM 1573 C C . ASN A 1 195 ? 6.516 27.023 8.206 1.00 83.56 195 ASN A C 1
ATOM 1575 O O . ASN A 1 195 ? 5.987 28.124 8.049 1.00 83.56 195 ASN A O 1
ATOM 1579 N N . HIS A 1 196 ? 5.860 25.875 8.044 1.00 80.69 196 HIS A N 1
ATOM 1580 C CA . HIS A 1 196 ? 4.476 25.753 7.598 1.00 80.69 196 HIS A CA 1
ATOM 1581 C C . HIS A 1 196 ? 4.189 26.370 6.227 1.00 80.69 196 HIS A C 1
ATOM 1583 O O . HIS A 1 196 ? 3.130 26.957 6.009 1.00 80.69 196 HIS A O 1
ATOM 1589 N N . TYR A 1 197 ? 5.122 26.239 5.287 1.00 81.00 197 TYR A N 1
ATOM 1590 C CA . TYR A 1 197 ? 4.878 26.695 3.925 1.00 81.00 197 TYR A CA 1
ATOM 1591 C C . TYR A 1 197 ? 3.918 25.755 3.195 1.00 81.00 197 TYR A C 1
ATOM 1593 O O . TYR A 1 197 ? 3.799 24.573 3.527 1.00 81.00 197 TYR A O 1
ATOM 1601 N N . GLN A 1 198 ? 3.199 26.294 2.211 1.00 70.75 198 GLN A N 1
ATOM 1602 C CA . GLN A 1 198 ? 2.279 25.508 1.393 1.00 70.75 198 GLN A CA 1
ATOM 1603 C C . GLN A 1 198 ? 3.039 24.758 0.287 1.00 70.75 198 GLN A C 1
ATOM 1605 O O . GLN A 1 198 ? 2.804 23.576 0.062 1.00 70.75 198 GLN A O 1
ATOM 1610 N N . TYR A 1 199 ? 4.006 25.426 -0.352 1.00 70.38 199 TYR A N 1
ATOM 1611 C CA . TYR A 1 199 ? 4.690 24.935 -1.546 1.00 70.38 199 TYR A CA 1
ATOM 1612 C C . TYR A 1 199 ? 6.190 25.275 -1.564 1.00 70.38 199 TYR A C 1
ATOM 1614 O O . TYR A 1 199 ? 6.566 26.415 -1.307 1.00 70.38 199 TYR A O 1
ATOM 1622 N N . ARG A 1 200 ? 6.992 24.301 -2.026 1.00 64.31 200 ARG A N 1
ATOM 1623 C CA . ARG A 1 200 ? 8.182 24.473 -2.889 1.00 64.31 200 ARG A CA 1
ATOM 1624 C C . ARG A 1 200 ? 9.439 25.159 -2.330 1.00 64.31 200 ARG A C 1
ATOM 1626 O O . ARG A 1 200 ? 10.267 25.568 -3.140 1.00 64.31 200 ARG A O 1
ATOM 1633 N N . GLU A 1 201 ? 9.690 25.233 -1.023 1.00 66.06 201 GLU A N 1
ATOM 1634 C CA . GLU A 1 201 ? 10.998 25.779 -0.587 1.00 66.06 201 GLU A CA 1
ATOM 1635 C C . GLU A 1 201 ? 12.170 24.914 -1.046 1.00 66.06 201 GLU A C 1
ATOM 1637 O O . GLU A 1 201 ? 13.190 25.435 -1.493 1.00 66.06 201 GLU A O 1
ATOM 1642 N N . ILE A 1 202 ? 12.000 23.590 -1.055 1.00 65.62 202 ILE A N 1
ATOM 1643 C CA . ILE A 1 202 ? 13.012 22.673 -1.585 1.00 65.62 202 ILE A CA 1
ATOM 1644 C C . ILE A 1 202 ? 13.382 22.956 -3.060 1.00 65.62 202 ILE A C 1
ATOM 1646 O O . ILE A 1 202 ? 14.448 22.549 -3.519 1.00 65.62 202 ILE A O 1
ATOM 1650 N N . GLU A 1 203 ? 12.539 23.659 -3.828 1.00 66.19 203 GLU A N 1
ATOM 1651 C CA . GLU A 1 203 ? 12.833 24.031 -5.222 1.00 66.19 203 GLU A CA 1
ATOM 1652 C C . GLU A 1 203 ? 13.777 25.239 -5.336 1.00 66.19 203 GLU A C 1
ATOM 1654 O O . GLU A 1 203 ? 14.475 25.376 -6.349 1.00 66.19 203 GLU A O 1
ATOM 1659 N N . TYR A 1 204 ? 13.811 26.101 -4.315 1.00 72.75 204 TYR A N 1
ATOM 1660 C CA . TYR A 1 204 ? 14.495 27.399 -4.349 1.00 72.75 204 TYR A CA 1
ATOM 1661 C C . TYR A 1 204 ? 15.682 27.491 -3.394 1.00 72.75 204 TYR A C 1
ATOM 1663 O O . TYR A 1 204 ? 16.629 28.230 -3.665 1.00 72.75 204 TYR A O 1
ATOM 1671 N N . GLU A 1 205 ? 15.643 26.751 -2.294 1.00 75.69 205 GLU A N 1
ATOM 1672 C CA . GLU A 1 205 ? 16.690 26.766 -1.282 1.00 75.69 205 GLU A CA 1
ATOM 1673 C C . GLU A 1 205 ? 17.800 25.784 -1.618 1.00 75.69 205 GLU A C 1
ATOM 1675 O O . GLU A 1 205 ? 17.539 24.712 -2.177 1.00 75.69 205 GLU A O 1
ATOM 1680 N N . LEU A 1 206 ? 19.039 26.136 -1.263 1.00 77.38 206 LEU A N 1
ATOM 1681 C CA . LEU A 1 206 ? 20.160 25.251 -1.513 1.00 77.38 206 LEU A CA 1
ATOM 1682 C C . LEU A 1 206 ? 20.307 24.215 -0.393 1.00 77.38 206 LEU A C 1
ATOM 1684 O O . LEU A 1 206 ? 19.965 24.427 0.768 1.00 77.38 206 LEU A O 1
ATOM 1688 N N . TYR A 1 207 ? 20.808 23.057 -0.784 1.00 80.31 207 TYR A N 1
ATOM 1689 C CA . TYR A 1 207 ? 21.116 21.896 0.033 1.00 80.31 207 TYR A CA 1
ATOM 1690 C C . TYR A 1 207 ? 22.494 21.373 -0.413 1.00 80.31 207 TYR A C 1
ATOM 1692 O O . TYR A 1 207 ? 22.913 21.595 -1.558 1.00 80.31 207 TYR A O 1
ATOM 1700 N N . ASP A 1 208 ? 23.227 20.732 0.505 1.00 69.31 208 ASP A N 1
ATOM 1701 C CA . ASP A 1 208 ? 24.492 20.005 0.280 1.00 69.31 208 ASP A CA 1
ATOM 1702 C C . ASP A 1 208 ? 25.420 20.567 -0.825 1.00 69.31 208 ASP A C 1
ATOM 1704 O O . ASP A 1 208 ? 25.738 19.909 -1.824 1.00 69.31 208 ASP A O 1
ATOM 1708 N N . GLY A 1 209 ? 25.905 21.798 -0.634 1.00 65.25 209 GLY A N 1
ATOM 1709 C CA . GLY A 1 209 ? 26.924 22.389 -1.512 1.00 65.25 209 GLY A CA 1
ATOM 1710 C C . GLY A 1 209 ? 26.380 23.217 -2.678 1.00 65.25 209 GLY A C 1
ATOM 1711 O O . GLY A 1 209 ? 27.053 23.341 -3.702 1.00 65.25 209 GLY A O 1
ATOM 1712 N N . GLY A 1 210 ? 25.195 23.809 -2.516 1.00 75.56 210 GLY A N 1
ATOM 1713 C CA . GLY A 1 210 ? 24.717 24.890 -3.381 1.00 75.56 210 GLY A CA 1
ATOM 1714 C C . GLY A 1 210 ? 23.781 24.460 -4.513 1.00 75.56 210 GLY A C 1
ATOM 1715 O O . GLY A 1 210 ? 23.602 25.219 -5.463 1.00 75.56 210 GLY A O 1
ATOM 1716 N N . ARG A 1 211 ? 23.209 23.253 -4.448 1.00 80.94 211 ARG A N 1
ATOM 1717 C CA . ARG A 1 211 ? 22.152 22.793 -5.371 1.00 80.94 211 ARG A CA 1
ATOM 1718 C C . ARG A 1 211 ? 20.804 23.001 -4.730 1.00 80.94 211 ARG A C 1
ATOM 1720 O O . ARG A 1 211 ? 20.736 22.914 -3.513 1.00 80.94 211 ARG A O 1
ATOM 1727 N N . ASN A 1 212 ? 19.735 23.176 -5.502 1.00 84.50 212 ASN A N 1
ATOM 1728 C CA . ASN A 1 212 ? 18.427 23.185 -4.860 1.00 84.50 212 ASN A CA 1
ATOM 1729 C C . ASN A 1 212 ? 18.116 21.819 -4.216 1.00 84.50 212 ASN A C 1
ATOM 1731 O O . ASN A 1 212 ? 18.647 20.770 -4.616 1.00 84.50 212 ASN A O 1
ATOM 1735 N N . GLY A 1 213 ? 17.294 21.828 -3.172 1.00 80.00 213 GLY A N 1
ATOM 1736 C CA . GLY A 1 213 ? 16.947 20.606 -2.449 1.00 80.00 213 GLY A CA 1
ATOM 1737 C C . GLY A 1 213 ? 16.262 19.565 -3.336 1.00 80.00 213 GLY A C 1
ATOM 1738 O O . GLY A 1 213 ? 16.472 18.370 -3.146 1.00 80.00 213 GLY A O 1
ATOM 1739 N N . LEU A 1 214 ? 15.491 20.002 -4.338 1.00 81.81 214 LEU A N 1
ATOM 1740 C CA . LEU A 1 214 ? 14.757 19.116 -5.236 1.00 81.81 214 LEU A CA 1
ATOM 1741 C C . LEU A 1 214 ? 15.722 18.282 -6.089 1.00 81.81 214 LEU A C 1
ATOM 1743 O O . LEU A 1 214 ? 15.580 17.063 -6.177 1.00 81.81 214 LEU A O 1
ATOM 1747 N N . GLU A 1 215 ? 16.741 18.920 -6.671 1.00 82.50 215 GLU A N 1
ATOM 1748 C CA . GLU A 1 215 ? 17.814 18.238 -7.398 1.00 82.50 215 GLU A CA 1
ATOM 1749 C C . GLU A 1 215 ? 18.564 17.275 -6.472 1.00 82.50 215 GLU A C 1
ATOM 1751 O O . GLU A 1 215 ? 18.841 16.137 -6.853 1.00 82.50 215 GLU A O 1
ATOM 1756 N N . THR A 1 216 ? 18.867 17.710 -5.245 1.00 83.94 216 THR A N 1
ATOM 1757 C CA . THR A 1 216 ? 19.564 16.881 -4.250 1.00 83.94 216 THR A CA 1
ATOM 1758 C C . THR A 1 216 ? 18.767 15.619 -3.921 1.00 83.94 216 THR A C 1
ATOM 1760 O O . THR A 1 216 ? 19.323 14.520 -3.952 1.00 83.94 216 THR A O 1
ATOM 1763 N N . PHE A 1 217 ? 17.462 15.769 -3.699 1.00 85.06 217 PHE A N 1
ATOM 1764 C CA . PHE A 1 217 ? 16.525 14.689 -3.420 1.00 85.06 217 PHE A CA 1
ATOM 1765 C C . PHE A 1 217 ? 16.417 13.684 -4.575 1.00 85.06 217 PHE A C 1
ATOM 1767 O O . PHE A 1 217 ? 16.621 12.485 -4.375 1.00 85.06 217 PHE A O 1
ATOM 1774 N N . TYR A 1 218 ? 16.158 14.154 -5.799 1.00 85.38 218 TYR A N 1
ATOM 1775 C CA . TYR A 1 218 ? 16.023 13.262 -6.956 1.00 85.38 218 TYR A CA 1
ATOM 1776 C C . TYR A 1 218 ? 17.331 12.570 -7.332 1.00 85.38 218 TYR A C 1
ATOM 1778 O O . TYR A 1 218 ? 17.315 11.412 -7.753 1.00 85.38 218 TYR A O 1
ATOM 1786 N N . ARG A 1 219 ? 18.469 13.248 -7.155 1.00 84.50 219 ARG A N 1
ATOM 1787 C CA . ARG A 1 219 ? 19.781 12.632 -7.347 1.00 84.50 219 ARG A CA 1
ATOM 1788 C C . ARG A 1 219 ? 20.005 11.488 -6.359 1.00 84.50 219 ARG A C 1
ATOM 1790 O O . ARG A 1 219 ? 20.407 10.418 -6.796 1.00 84.50 219 ARG A O 1
ATOM 1797 N N . ASP A 1 220 ? 19.696 11.677 -5.073 1.00 87.06 220 ASP A N 1
ATOM 1798 C CA . ASP A 1 220 ? 19.854 10.613 -4.069 1.00 87.06 220 ASP A CA 1
ATOM 1799 C C . ASP A 1 220 ? 18.955 9.394 -4.372 1.00 87.06 220 ASP A C 1
ATOM 1801 O O . ASP A 1 220 ? 19.393 8.250 -4.232 1.00 87.06 220 ASP A O 1
ATOM 1805 N N . ILE A 1 221 ? 17.734 9.616 -4.881 1.00 86.31 221 ILE A N 1
ATOM 1806 C CA . ILE A 1 221 ? 16.872 8.530 -5.388 1.00 86.31 221 ILE A CA 1
ATOM 1807 C C . ILE A 1 221 ? 17.525 7.813 -6.579 1.00 86.31 221 ILE A C 1
ATOM 1809 O O . ILE A 1 221 ? 17.520 6.576 -6.629 1.00 86.31 221 ILE A O 1
ATOM 1813 N N . GLY A 1 222 ? 18.071 8.571 -7.535 1.00 80.19 222 GLY A N 1
ATOM 1814 C CA . GLY A 1 222 ? 18.737 8.036 -8.725 1.00 80.19 222 GLY A CA 1
ATOM 1815 C C . GLY A 1 222 ? 19.967 7.189 -8.385 1.00 80.19 222 GLY A C 1
ATOM 1816 O O . GLY A 1 222 ? 20.120 6.083 -8.910 1.00 80.19 222 GLY A O 1
ATOM 1817 N N . ASP A 1 223 ? 20.786 7.657 -7.444 1.00 85.69 223 ASP A N 1
ATOM 1818 C CA . ASP A 1 223 ? 21.993 6.970 -6.969 1.00 85.69 223 ASP A CA 1
ATOM 1819 C C . ASP A 1 223 ? 21.670 5.655 -6.227 1.00 85.69 223 ASP A C 1
ATOM 1821 O O . ASP A 1 223 ? 22.500 4.746 -6.157 1.00 85.69 223 ASP A O 1
ATOM 1825 N N . GLY A 1 224 ? 20.446 5.506 -5.704 1.00 83.12 224 GLY A N 1
ATOM 1826 C CA . GLY A 1 224 ? 19.996 4.283 -5.032 1.00 83.12 224 GLY A CA 1
ATOM 1827 C C . GLY A 1 224 ? 19.762 3.074 -5.954 1.00 83.12 224 GLY A C 1
ATOM 1828 O O . GLY A 1 224 ? 19.680 1.942 -5.460 1.00 83.12 224 GLY A O 1
ATOM 1829 N N . HIS A 1 225 ? 19.697 3.281 -7.278 1.00 85.94 225 HIS A N 1
ATOM 1830 C CA . HIS A 1 225 ? 19.422 2.240 -8.283 1.00 85.94 225 HIS A CA 1
ATOM 1831 C C . HIS A 1 225 ? 18.168 1.406 -7.954 1.00 85.94 225 HIS A C 1
ATOM 1833 O O . HIS A 1 225 ? 18.220 0.178 -7.831 1.00 85.94 225 HIS A O 1
ATOM 1839 N N . HIS A 1 226 ? 17.040 2.085 -7.751 1.00 82.50 226 HIS A N 1
ATOM 1840 C CA . HIS A 1 226 ? 15.760 1.453 -7.437 1.00 82.50 226 HIS A CA 1
ATOM 1841 C C . HIS A 1 226 ? 15.125 0.825 -8.683 1.00 82.50 226 HIS A C 1
ATOM 1843 O O . HIS A 1 226 ? 15.249 1.359 -9.781 1.00 82.50 226 HIS A O 1
ATOM 1849 N N . HIS A 1 227 ? 14.418 -0.293 -8.510 1.00 82.19 227 HIS A N 1
ATOM 1850 C CA . HIS A 1 227 ? 13.657 -0.916 -9.597 1.00 82.19 227 HIS A CA 1
ATOM 1851 C C . HIS A 1 227 ? 12.273 -0.290 -9.739 1.00 82.19 227 HIS A C 1
ATOM 1853 O O . HIS A 1 227 ? 11.723 -0.300 -10.828 1.00 82.19 227 HIS A O 1
ATOM 1859 N N . ILE A 1 228 ? 11.693 0.206 -8.641 1.00 76.19 228 ILE A N 1
ATOM 1860 C CA . ILE A 1 228 ? 10.387 0.874 -8.606 1.00 76.19 228 ILE A CA 1
ATOM 1861 C C . ILE A 1 228 ? 10.553 2.172 -7.825 1.00 76.19 228 ILE A C 1
ATOM 1863 O O . ILE A 1 228 ? 11.168 2.162 -6.761 1.00 76.19 228 ILE A O 1
ATOM 1867 N N . ILE A 1 229 ? 10.000 3.272 -8.332 1.00 79.50 229 ILE A N 1
ATOM 1868 C CA . ILE A 1 229 ? 9.969 4.566 -7.649 1.00 79.50 229 ILE A CA 1
ATOM 1869 C C . ILE A 1 229 ? 8.515 5.034 -7.607 1.00 79.50 229 ILE A C 1
ATOM 1871 O O . ILE A 1 229 ? 7.836 5.070 -8.630 1.00 79.50 229 ILE A O 1
ATOM 1875 N N . SER A 1 230 ? 8.036 5.379 -6.416 1.00 83.94 230 SER A N 1
ATOM 1876 C CA . SER A 1 230 ? 6.718 5.963 -6.196 1.00 83.94 230 SER A CA 1
ATOM 1877 C C . SER A 1 230 ? 6.874 7.242 -5.387 1.00 83.94 230 SER A C 1
ATOM 1879 O O . SER A 1 230 ? 7.424 7.217 -4.287 1.00 83.94 230 SER A O 1
ATOM 1881 N N . ILE A 1 231 ? 6.413 8.358 -5.948 1.00 80.62 231 ILE A N 1
ATOM 1882 C CA . ILE A 1 231 ? 6.431 9.664 -5.292 1.00 80.62 231 ILE A CA 1
ATOM 1883 C C . ILE A 1 231 ? 4.993 10.144 -5.219 1.00 80.62 231 ILE A C 1
ATOM 1885 O O . ILE A 1 231 ? 4.358 10.365 -6.243 1.00 80.62 231 ILE A O 1
ATOM 1889 N N . GLN A 1 232 ? 4.476 10.240 -4.002 1.00 79.00 232 GLN A N 1
ATOM 1890 C CA . GLN A 1 232 ? 3.060 10.455 -3.758 1.00 79.00 232 GLN A CA 1
ATOM 1891 C C . GLN A 1 232 ? 2.759 11.935 -3.575 1.00 79.00 232 GLN A C 1
ATOM 1893 O O . GLN A 1 232 ? 3.107 12.503 -2.538 1.00 79.00 232 GLN A O 1
ATOM 1898 N N . HIS A 1 233 ? 2.097 12.524 -4.570 1.00 75.94 233 HIS A N 1
ATOM 1899 C CA . HIS A 1 233 ? 1.376 13.783 -4.421 1.00 75.94 233 HIS A CA 1
ATOM 1900 C C . HIS A 1 233 ? -0.001 13.481 -3.843 1.00 75.94 233 HIS A C 1
ATOM 1902 O O . HIS A 1 233 ? -0.757 12.719 -4.441 1.00 75.94 233 HIS A O 1
ATOM 1908 N N . MET A 1 234 ? -0.306 14.031 -2.670 1.00 69.94 234 MET A N 1
ATOM 1909 C CA . MET A 1 234 ? -1.583 13.791 -2.004 1.00 69.94 234 MET A CA 1
ATOM 1910 C C . MET A 1 234 ? -2.231 15.083 -1.560 1.00 69.94 234 MET A C 1
ATOM 1912 O O . MET A 1 234 ? -2.051 15.573 -0.441 1.00 69.94 234 MET A O 1
ATOM 1916 N N . TRP A 1 235 ? -3.065 15.590 -2.450 1.00 66.94 235 TRP A N 1
ATOM 1917 C CA . TRP A 1 235 ? -3.939 16.698 -2.151 1.00 66.94 235 TRP A CA 1
ATOM 1918 C C . TRP A 1 235 ? -5.028 16.240 -1.186 1.00 66.94 235 TRP A C 1
ATOM 1920 O O . TRP A 1 235 ? -5.884 15.426 -1.524 1.00 66.94 235 TRP A O 1
ATOM 1930 N N . ASN A 1 236 ? -5.047 16.812 0.017 1.00 61.28 236 ASN A N 1
ATOM 1931 C CA . ASN A 1 236 ? -6.187 16.696 0.929 1.00 61.28 236 ASN A CA 1
ATOM 1932 C C . ASN A 1 236 ? -7.325 17.631 0.480 1.00 61.28 236 ASN A C 1
ATOM 1934 O O . ASN A 1 236 ? -7.829 18.460 1.240 1.00 61.28 236 ASN A O 1
ATOM 1938 N N . ASN A 1 237 ? -7.733 17.511 -0.779 1.00 55.38 237 ASN A N 1
ATOM 1939 C CA . ASN A 1 237 ? -8.897 18.201 -1.301 1.00 55.38 237 ASN A CA 1
ATOM 1940 C C . ASN A 1 237 ? -10.118 17.331 -0.983 1.00 55.38 237 ASN A C 1
ATOM 1942 O O . ASN A 1 237 ? -10.549 16.619 -1.865 1.00 55.38 237 ASN A O 1
ATOM 1946 N N . GLU A 1 238 ? -10.728 17.353 0.215 1.00 53.47 238 GLU A N 1
ATOM 1947 C CA . GLU A 1 238 ? -11.920 16.488 0.465 1.00 53.47 238 GLU A CA 1
ATOM 1948 C C . GLU A 1 238 ? -13.153 16.855 -0.409 1.00 53.47 238 GLU A C 1
ATOM 1950 O O . GLU A 1 238 ? -14.209 16.229 -0.301 1.00 53.47 238 GLU A O 1
ATOM 1955 N N . HIS A 1 239 ? -13.050 17.877 -1.267 1.00 46.25 239 HIS A N 1
ATOM 1956 C CA . HIS A 1 239 ? -14.024 18.183 -2.323 1.00 46.25 239 HIS A CA 1
ATOM 1957 C C . HIS A 1 239 ? -13.713 17.528 -3.674 1.00 46.25 239 HIS A C 1
ATOM 1959 O O . HIS A 1 239 ? -14.607 17.457 -4.519 1.00 46.25 239 HIS A O 1
ATOM 1965 N N . ALA A 1 240 ? -12.478 17.078 -3.865 1.00 42.56 240 ALA A N 1
ATOM 1966 C CA . ALA A 1 240 ? -12.039 16.263 -4.980 1.00 42.56 240 ALA A CA 1
ATOM 1967 C C . ALA A 1 240 ? -11.689 14.866 -4.453 1.00 42.56 240 ALA A C 1
ATOM 1969 O O . ALA A 1 240 ? -11.682 14.593 -3.252 1.00 42.56 240 ALA A O 1
ATOM 1970 N N . ASP A 1 241 ? -11.488 13.939 -5.360 1.00 43.50 241 ASP A N 1
ATOM 1971 C CA . ASP A 1 241 ? -11.135 12.573 -5.018 1.00 43.50 241 ASP A CA 1
ATOM 1972 C C . ASP A 1 241 ? -9.679 12.575 -4.491 1.00 43.50 241 ASP A C 1
ATOM 1974 O O . ASP A 1 241 ? -8.984 13.582 -4.654 1.00 43.50 241 ASP A O 1
ATOM 1978 N N . LEU A 1 242 ? -9.183 11.523 -3.813 1.00 38.88 242 LEU A N 1
ATOM 1979 C CA . LEU A 1 242 ? -7.722 11.406 -3.678 1.00 38.88 242 LEU A CA 1
ATOM 1980 C C . LEU A 1 242 ? -7.183 11.262 -5.099 1.00 38.88 242 LEU A C 1
ATOM 1982 O O . LEU A 1 242 ? -7.216 10.170 -5.670 1.00 38.88 242 LEU A O 1
ATOM 1986 N N . ASP A 1 243 ? -6.734 12.375 -5.659 1.00 37.22 243 ASP A N 1
ATOM 1987 C CA . ASP A 1 243 ? -6.010 12.402 -6.910 1.00 37.22 243 ASP A CA 1
ATOM 1988 C C . ASP A 1 243 ? -4.588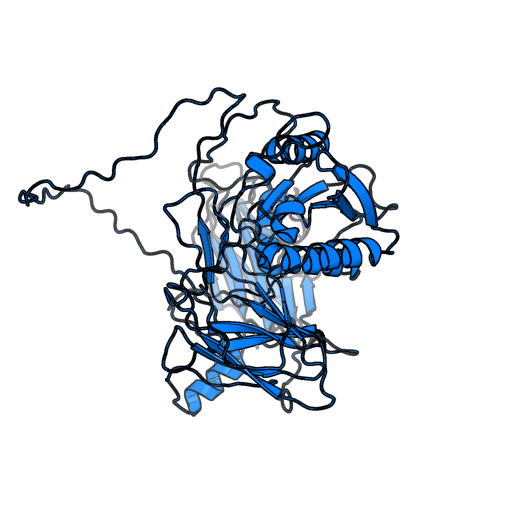 11.973 -6.592 1.00 37.22 243 ASP A C 1
ATOM 1990 O O . ASP A 1 243 ? -3.793 12.712 -6.002 1.00 37.22 243 ASP A O 1
ATOM 1994 N N . LEU A 1 244 ? -4.283 10.735 -6.960 1.00 39.81 244 LEU A N 1
ATOM 1995 C CA . LEU A 1 244 ? -2.916 10.277 -6.979 1.00 39.81 244 LEU A CA 1
ATOM 1996 C C . LEU A 1 244 ? -2.294 10.808 -8.262 1.00 39.81 244 LEU A C 1
ATOM 1998 O O . LEU A 1 244 ? -2.530 10.294 -9.356 1.00 39.81 244 LEU A O 1
ATOM 2002 N N . GLU A 1 245 ? -1.574 11.915 -8.109 1.00 34.44 245 GLU A N 1
ATOM 2003 C CA . GLU A 1 245 ? -1.361 12.818 -9.233 1.00 34.44 245 GLU A CA 1
ATOM 2004 C C . GLU A 1 245 ? -0.220 12.416 -10.167 1.00 34.44 245 GLU A C 1
ATOM 2006 O O . GLU A 1 245 ? -0.123 13.039 -11.213 1.00 34.44 245 GLU A O 1
ATOM 2011 N N . ASN A 1 246 ? 0.628 11.418 -9.853 1.00 38.28 246 ASN A N 1
ATOM 2012 C CA . ASN A 1 246 ? 1.660 10.919 -10.780 1.00 38.28 246 ASN A CA 1
ATOM 2013 C C . ASN A 1 246 ? 2.326 9.592 -10.352 1.00 38.28 246 ASN A C 1
ATOM 2015 O O . ASN A 1 246 ? 2.708 9.414 -9.195 1.00 38.28 246 ASN A O 1
ATOM 2019 N N . TYR A 1 247 ? 2.615 8.724 -11.330 1.00 39.62 247 TYR A N 1
ATOM 2020 C CA . TYR A 1 247 ? 3.654 7.690 -11.240 1.00 39.62 247 TYR A CA 1
ATOM 2021 C C . TYR A 1 247 ? 4.688 7.901 -12.344 1.00 39.62 247 TYR A C 1
ATOM 2023 O O . TYR A 1 247 ? 4.353 7.848 -13.524 1.00 39.62 247 TYR A O 1
ATOM 2031 N N . SER A 1 248 ? 5.956 8.057 -11.968 1.00 40.97 248 SER A N 1
ATOM 2032 C CA . SER A 1 248 ? 7.070 8.084 -12.919 1.00 40.97 248 SER A CA 1
ATOM 2033 C C . SER A 1 248 ? 7.948 6.858 -12.695 1.00 40.97 248 SER A C 1
ATOM 2035 O O . SER A 1 248 ? 8.609 6.740 -11.665 1.00 40.97 248 SER A O 1
ATOM 2037 N N . TYR A 1 249 ? 7.956 5.939 -13.662 1.00 37.91 249 TYR A N 1
ATOM 2038 C CA . TYR A 1 249 ? 8.908 4.831 -13.720 1.00 37.91 249 TYR A CA 1
ATOM 2039 C C . TYR A 1 249 ? 10.087 5.230 -14.613 1.00 37.91 249 TYR A C 1
ATOM 2041 O O . TYR A 1 249 ? 9.884 5.633 -15.756 1.00 37.91 249 TYR A O 1
ATOM 2049 N N . GLY A 1 250 ? 11.313 5.101 -14.108 1.00 41.50 250 GLY A N 1
ATOM 2050 C CA . GLY A 1 250 ? 12.529 5.190 -14.915 1.00 41.50 250 GLY A CA 1
ATOM 2051 C C . GLY A 1 250 ? 13.291 3.877 -14.814 1.00 41.50 250 GLY A C 1
ATOM 2052 O O . GLY A 1 250 ? 13.584 3.447 -13.701 1.00 41.50 250 GLY A O 1
ATOM 2053 N N . ASP A 1 251 ? 13.607 3.245 -15.947 1.00 39.50 251 ASP A N 1
ATOM 2054 C CA . ASP A 1 251 ? 14.528 2.106 -15.972 1.00 39.50 251 ASP A CA 1
ATOM 2055 C C . ASP A 1 251 ? 15.966 2.632 -15.781 1.00 39.50 251 ASP A C 1
ATOM 2057 O O . ASP A 1 251 ? 16.500 3.311 -16.669 1.00 39.50 251 ASP A O 1
ATOM 2061 N N . PRO A 1 252 ? 16.630 2.343 -14.646 1.00 37.25 252 PRO A N 1
ATOM 2062 C CA . PRO A 1 252 ? 17.979 2.838 -14.393 1.00 37.25 252 PRO A CA 1
ATOM 2063 C C . PRO A 1 252 ? 19.038 2.231 -15.333 1.00 37.25 252 PRO A C 1
ATOM 2065 O O . PRO A 1 252 ? 20.152 2.759 -15.411 1.00 37.25 252 PRO A O 1
ATOM 2068 N N . PHE A 1 253 ? 18.733 1.144 -16.053 1.00 35.94 253 PHE A N 1
ATOM 2069 C CA . PHE A 1 253 ? 19.679 0.458 -16.938 1.00 35.94 253 PHE A CA 1
ATOM 2070 C C . PHE A 1 253 ? 19.721 1.027 -18.355 1.00 35.94 253 PHE A C 1
ATOM 2072 O O . PHE A 1 253 ? 20.758 0.917 -19.015 1.00 35.94 253 PHE A O 1
ATOM 2079 N N . GLU A 1 254 ? 18.662 1.694 -18.816 1.00 42.91 254 GLU A N 1
ATOM 2080 C CA . GLU A 1 254 ? 18.635 2.233 -20.180 1.00 42.91 254 GLU A CA 1
ATOM 2081 C C . GLU A 1 254 ? 19.418 3.545 -20.334 1.00 42.91 254 GLU A C 1
ATOM 2083 O O . GLU A 1 254 ? 19.647 3.993 -21.459 1.00 42.91 254 GLU A O 1
ATOM 2088 N N . LYS A 1 255 ? 19.859 4.178 -19.231 1.00 38.72 255 LYS A N 1
ATOM 2089 C CA . LYS A 1 255 ? 20.511 5.512 -19.215 1.00 38.72 255 LYS A CA 1
ATOM 2090 C C . LYS A 1 255 ? 19.755 6.583 -20.023 1.00 38.72 255 LYS A C 1
ATOM 2092 O O . LYS A 1 255 ? 20.304 7.649 -20.309 1.00 38.72 255 LYS A O 1
ATOM 2097 N N . ARG A 1 256 ? 18.498 6.313 -20.372 1.00 37.12 256 ARG A N 1
ATOM 2098 C CA . ARG A 1 256 ? 17.559 7.236 -20.982 1.00 37.12 256 ARG A CA 1
ATOM 2099 C C . ARG A 1 256 ? 16.664 7.734 -19.868 1.00 37.12 256 ARG A C 1
ATOM 2101 O O . ARG A 1 256 ? 15.762 7.046 -19.420 1.00 37.12 256 ARG A O 1
ATOM 2108 N N . TRP A 1 257 ? 16.907 8.971 -19.463 1.00 39.56 257 TRP A N 1
ATOM 2109 C CA . TRP A 1 257 ? 15.938 9.778 -18.722 1.00 39.56 257 TRP A CA 1
ATOM 2110 C C . TRP A 1 257 ? 14.914 10.400 -19.686 1.00 39.56 257 TRP A C 1
ATOM 2112 O O . TRP A 1 257 ? 14.398 11.490 -19.447 1.00 39.56 257 TRP A O 1
ATOM 2122 N N . GLU A 1 258 ? 14.679 9.748 -20.830 1.00 32.88 258 GLU A N 1
ATOM 2123 C CA . GLU A 1 258 ? 13.635 10.146 -21.758 1.00 32.88 258 GLU A CA 1
ATOM 2124 C C . GLU A 1 258 ? 12.307 9.678 -21.179 1.00 32.88 258 GLU A C 1
ATOM 2126 O O . GLU A 1 258 ? 12.118 8.507 -20.861 1.00 32.88 258 GLU A O 1
ATOM 2131 N N . ARG A 1 259 ? 11.407 10.646 -21.022 1.00 36.00 259 ARG A N 1
ATOM 2132 C CA . ARG A 1 259 ? 9.999 10.470 -20.691 1.00 36.00 259 ARG A CA 1
ATOM 2133 C C . ARG A 1 259 ? 9.408 9.315 -21.506 1.00 36.00 259 ARG A C 1
ATOM 2135 O O . ARG A 1 259 ? 9.221 9.460 -22.712 1.00 36.00 259 ARG A O 1
ATOM 2142 N N . ILE A 1 260 ? 9.093 8.201 -20.849 1.00 35.19 260 ILE A N 1
ATOM 2143 C CA . ILE A 1 260 ? 8.236 7.170 -21.432 1.00 35.19 260 ILE A CA 1
ATOM 2144 C C . ILE A 1 260 ? 6.803 7.524 -21.036 1.00 35.19 260 ILE A C 1
ATOM 2146 O O . ILE A 1 260 ? 6.317 7.112 -19.986 1.00 35.19 260 ILE A O 1
ATOM 2150 N N . ASP A 1 261 ? 6.142 8.339 -21.862 1.00 33.84 261 ASP A N 1
ATOM 2151 C CA . ASP A 1 261 ? 4.680 8.337 -21.889 1.00 33.84 261 ASP A CA 1
ATOM 2152 C C . ASP A 1 261 ? 4.279 6.974 -22.456 1.00 33.84 261 ASP A C 1
ATOM 2154 O O . ASP A 1 261 ? 4.554 6.704 -23.626 1.00 33.84 261 ASP A O 1
ATOM 2158 N N . TYR A 1 262 ? 3.695 6.089 -21.650 1.00 34.28 262 TYR A N 1
ATOM 2159 C CA . TYR A 1 262 ? 3.106 4.877 -22.209 1.00 34.28 262 TYR A CA 1
ATOM 2160 C C . TYR A 1 262 ? 1.773 5.258 -22.870 1.00 34.28 262 TYR A C 1
ATOM 2162 O O . TYR A 1 262 ? 0.883 5.753 -22.176 1.00 34.28 262 TYR A O 1
ATOM 2170 N N . PRO A 1 263 ? 1.623 5.080 -24.194 1.00 32.69 263 PRO A N 1
ATOM 2171 C CA . PRO A 1 263 ? 0.320 5.166 -24.835 1.00 32.69 263 PRO A CA 1
ATOM 2172 C C . PRO A 1 263 ? -0.486 3.933 -24.426 1.00 32.69 263 PRO A C 1
ATOM 2174 O O . PRO A 1 263 ? 0.025 2.840 -24.617 1.00 32.69 263 PRO A O 1
ATOM 2177 N N . ASP A 1 264 ? -1.684 4.118 -23.866 1.00 32.31 264 ASP A N 1
ATOM 2178 C CA . ASP A 1 264 ? -2.831 3.187 -23.768 1.00 32.31 264 ASP A CA 1
ATOM 2179 C C . ASP A 1 264 ? -2.624 1.702 -23.358 1.00 32.31 264 ASP A C 1
ATOM 2181 O O . ASP A 1 264 ? -3.608 0.986 -23.192 1.00 32.31 264 ASP A O 1
ATOM 2185 N N . ASP A 1 265 ? -1.401 1.233 -23.108 1.00 35.88 265 ASP A N 1
ATOM 2186 C CA . ASP A 1 265 ? -1.056 -0.163 -22.856 1.00 35.88 265 ASP A CA 1
ATOM 2187 C C . ASP A 1 265 ? -0.273 -0.287 -21.540 1.00 35.88 265 ASP A C 1
ATOM 2189 O O . ASP A 1 265 ? 0.883 0.131 -21.412 1.00 35.88 265 ASP A O 1
ATOM 2193 N N . GLU A 1 266 ? -0.919 -0.897 -20.541 1.00 38.97 266 GLU A N 1
ATOM 2194 C CA . GLU A 1 266 ? -0.304 -1.277 -19.267 1.00 38.97 266 GLU A CA 1
ATOM 2195 C C . GLU A 1 266 ? 0.967 -2.123 -19.489 1.00 38.97 266 GLU A C 1
ATOM 2197 O O . GLU A 1 266 ? 0.932 -3.099 -20.253 1.00 38.97 266 GLU A O 1
ATOM 2202 N N . PRO A 1 267 ? 2.069 -1.862 -18.757 1.00 39.50 267 PRO A N 1
ATOM 2203 C CA . PRO A 1 267 ? 3.264 -2.691 -18.807 1.00 39.50 267 PRO A CA 1
ATOM 2204 C C . PRO A 1 267 ? 2.949 -4.189 -18.689 1.00 39.50 267 PRO A C 1
ATOM 2206 O O . PRO A 1 267 ? 2.240 -4.659 -17.792 1.00 39.50 267 PRO A O 1
ATOM 2209 N N . SER A 1 268 ? 3.557 -4.982 -19.570 1.00 43.44 268 SER A N 1
ATOM 2210 C CA . SER A 1 268 ? 3.518 -6.448 -19.520 1.00 43.44 268 SER A CA 1
ATOM 2211 C C . SER A 1 268 ? 4.398 -7.034 -18.407 1.00 43.44 268 SER A C 1
ATOM 2213 O O . SER A 1 268 ? 4.478 -8.252 -18.265 1.00 43.44 268 SER A O 1
ATOM 2215 N N . SER A 1 269 ? 5.041 -6.188 -17.588 1.00 40.97 269 SER A N 1
ATOM 2216 C CA . SER A 1 269 ? 5.863 -6.615 -16.457 1.00 40.97 269 SER A CA 1
ATOM 2217 C C . SER A 1 269 ? 5.002 -7.289 -15.379 1.00 40.97 269 SER A C 1
ATOM 2219 O O . SER A 1 269 ? 4.158 -6.632 -14.759 1.00 40.97 269 SER A O 1
ATOM 2221 N N . PRO A 1 270 ? 5.237 -8.579 -15.072 1.00 39.91 270 PRO A N 1
ATOM 2222 C CA . PRO A 1 270 ? 4.542 -9.266 -13.986 1.00 39.91 270 PRO A CA 1
ATOM 2223 C C . PRO A 1 270 ? 4.769 -8.596 -12.623 1.00 39.91 270 PRO A C 1
ATOM 2225 O O . PRO A 1 270 ? 3.894 -8.644 -11.764 1.00 39.91 270 PRO A O 1
ATOM 2228 N N . VAL A 1 271 ? 5.922 -7.937 -12.441 1.00 40.28 271 VAL A N 1
ATOM 2229 C CA . VAL A 1 271 ? 6.263 -7.177 -11.228 1.00 40.28 271 VAL A CA 1
ATOM 2230 C C . VAL A 1 271 ? 5.414 -5.908 -11.124 1.00 40.28 271 VAL A C 1
ATOM 2232 O O . VAL A 1 271 ? 4.911 -5.601 -10.047 1.00 40.28 271 VAL A O 1
ATOM 2235 N N . TYR A 1 272 ? 5.195 -5.210 -12.242 1.00 41.81 272 TYR A N 1
ATOM 2236 C CA . TYR A 1 272 ? 4.344 -4.018 -12.296 1.00 41.81 272 TYR A CA 1
ATOM 2237 C C . TYR A 1 272 ? 2.868 -4.352 -12.043 1.00 41.81 272 TYR A C 1
ATOM 2239 O O . TYR A 1 272 ? 2.218 -3.697 -11.233 1.00 41.81 272 TYR A O 1
ATOM 2247 N N . ARG A 1 273 ? 2.354 -5.424 -12.658 1.00 46.47 273 ARG A N 1
ATOM 2248 C CA . ARG A 1 273 ? 0.968 -5.874 -12.443 1.00 46.47 273 ARG A CA 1
ATOM 2249 C C . ARG A 1 273 ? 0.734 -6.382 -11.022 1.00 46.47 273 ARG A C 1
ATOM 2251 O O . ARG A 1 273 ? -0.322 -6.134 -10.450 1.00 46.47 273 ARG A O 1
ATOM 2258 N N . ALA A 1 274 ? 1.723 -7.055 -10.428 1.00 41.78 274 ALA A N 1
ATOM 2259 C CA . ALA A 1 274 ? 1.675 -7.406 -9.012 1.00 41.78 274 ALA A CA 1
ATOM 2260 C C . ALA A 1 274 ? 1.639 -6.143 -8.141 1.00 41.78 274 ALA A C 1
ATOM 2262 O O . ALA A 1 274 ? 0.778 -6.030 -7.279 1.00 41.78 274 ALA A O 1
ATOM 2263 N N . TYR A 1 275 ? 2.511 -5.166 -8.403 1.00 43.19 275 TYR A N 1
ATOM 2264 C CA . TYR A 1 275 ? 2.525 -3.890 -7.686 1.00 43.19 275 TYR A CA 1
ATOM 2265 C C . TYR A 1 275 ? 1.178 -3.150 -7.770 1.00 43.19 275 TYR A C 1
ATOM 2267 O O . TYR A 1 275 ? 0.629 -2.800 -6.728 1.00 43.19 275 TYR A O 1
ATOM 2275 N N . GLN A 1 276 ? 0.597 -2.990 -8.966 1.00 42.50 276 GLN A N 1
ATOM 2276 C CA . GLN A 1 276 ? -0.734 -2.389 -9.141 1.00 42.50 276 GLN A CA 1
ATOM 2277 C C . GLN A 1 276 ? -1.833 -3.153 -8.392 1.00 42.50 276 GLN A C 1
ATOM 2279 O O . GLN A 1 276 ? -2.724 -2.530 -7.827 1.00 42.50 276 GLN A O 1
ATOM 2284 N N . ALA A 1 277 ? -1.762 -4.487 -8.339 1.00 39.81 277 ALA A N 1
ATOM 2285 C CA . ALA A 1 277 ? -2.717 -5.289 -7.578 1.00 39.81 277 ALA A CA 1
ATOM 2286 C C . ALA A 1 277 ? -2.585 -5.100 -6.054 1.00 39.81 277 ALA A C 1
ATOM 2288 O O . ALA A 1 277 ? -3.569 -5.270 -5.342 1.00 39.81 277 ALA A O 1
ATOM 2289 N N . TYR A 1 278 ? -1.397 -4.751 -5.543 1.00 39.50 278 TYR A N 1
ATOM 2290 C CA . TYR A 1 278 ? -1.155 -4.548 -4.107 1.00 39.50 278 TYR A CA 1
ATOM 2291 C C . TYR A 1 278 ? -1.401 -3.112 -3.632 1.00 39.50 278 TYR A C 1
ATOM 2293 O O . TYR A 1 278 ? -1.763 -2.895 -2.478 1.00 39.50 278 TYR A O 1
ATOM 2301 N N . MET A 1 279 ? -1.218 -2.137 -4.515 1.00 39.56 279 MET A N 1
ATOM 2302 C CA . MET A 1 279 ? -1.221 -0.714 -4.190 1.00 39.56 279 MET A CA 1
ATOM 2303 C C . MET A 1 279 ? -2.548 -0.178 -3.585 1.00 39.56 279 MET A C 1
ATOM 2305 O O . MET A 1 279 ? -2.464 0.625 -2.655 1.00 39.56 279 MET A O 1
ATOM 2309 N N . PRO A 1 280 ? -3.754 -0.658 -3.966 1.00 37.69 280 PRO A N 1
ATOM 2310 C CA . PRO A 1 280 ? -5.012 -0.278 -3.310 1.00 37.69 280 PRO A CA 1
ATOM 2311 C C . PRO A 1 280 ? -5.108 -0.688 -1.832 1.00 37.69 280 PRO A C 1
ATOM 2313 O O . PRO A 1 280 ? -5.832 -0.057 -1.067 1.00 37.69 280 PRO A O 1
ATOM 2316 N N . TYR A 1 281 ? -4.370 -1.718 -1.401 1.00 34.94 281 TYR A N 1
ATOM 2317 C CA . TYR A 1 281 ? -4.427 -2.226 -0.024 1.00 34.94 281 TYR A CA 1
ATOM 2318 C C . TYR A 1 281 ? -3.619 -1.387 0.980 1.00 34.94 281 TYR A C 1
ATOM 2320 O O . TYR A 1 281 ? -3.729 -1.612 2.181 1.00 34.94 281 TYR A O 1
ATOM 2328 N N . TRP A 1 282 ? -2.807 -0.423 0.530 1.00 36.19 282 TRP A N 1
ATOM 2329 C CA . TRP A 1 282 ? -1.992 0.425 1.420 1.00 36.19 282 TRP A CA 1
ATOM 2330 C C . TRP A 1 282 ? -2.749 1.629 2.001 1.00 36.19 282 TRP A C 1
ATOM 2332 O O . TRP A 1 282 ? -2.237 2.315 2.884 1.00 36.19 282 TRP A O 1
ATOM 2342 N N . PHE A 1 283 ? -3.972 1.885 1.535 1.00 40.88 283 PHE A N 1
ATOM 2343 C CA . PHE A 1 283 ? -4.738 3.096 1.827 1.00 40.88 283 PHE A CA 1
ATOM 2344 C C . PHE A 1 283 ? -5.907 2.797 2.776 1.00 40.88 283 PHE A C 1
ATOM 2346 O O . PHE A 1 283 ? -7.067 2.991 2.432 1.00 40.88 283 PHE A O 1
ATOM 2353 N N . GLU A 1 284 ? -5.616 2.326 3.992 1.00 33.25 284 GLU A N 1
ATOM 2354 C CA . GLU A 1 284 ? -6.654 2.077 5.013 1.00 33.25 284 GLU A CA 1
ATOM 2355 C C . GLU A 1 284 ? -6.960 3.306 5.899 1.00 33.25 284 GLU A C 1
ATOM 2357 O O . GLU A 1 284 ? -7.817 3.253 6.779 1.00 33.25 284 GLU A O 1
ATOM 2362 N N . TYR A 1 285 ? -6.329 4.458 5.636 1.00 29.86 285 TYR A N 1
ATOM 2363 C CA . TYR A 1 285 ? -6.651 5.728 6.295 1.00 29.86 285 TYR A CA 1
ATOM 2364 C C . TYR A 1 285 ? -7.440 6.663 5.372 1.00 29.86 285 TYR A C 1
ATOM 2366 O O . TYR A 1 285 ? -6.915 7.602 4.781 1.00 29.86 285 TYR A O 1
ATOM 2374 N N . GLY A 1 286 ? -8.750 6.436 5.330 1.00 31.61 286 GLY A N 1
ATOM 2375 C CA . GLY A 1 286 ? -9.670 7.546 5.517 1.00 31.61 286 GLY A CA 1
ATOM 2376 C C . GLY A 1 286 ? -9.980 8.472 4.341 1.00 31.61 286 GLY A C 1
ATOM 2377 O O . GLY A 1 286 ? -10.139 9.679 4.541 1.00 31.61 286 GLY A O 1
ATOM 2378 N N . THR A 1 287 ? -10.135 7.935 3.136 1.00 31.17 287 THR A N 1
ATOM 2379 C CA . THR A 1 287 ? -10.609 8.720 1.989 1.00 31.17 287 THR A CA 1
ATOM 2380 C C . THR A 1 287 ? -11.692 7.981 1.216 1.00 31.17 287 THR A C 1
ATOM 2382 O O . THR A 1 287 ? -11.794 6.757 1.240 1.00 31.17 287 THR A O 1
ATOM 2385 N N . ASN A 1 288 ? -12.567 8.767 0.595 1.00 26.48 288 ASN A N 1
ATOM 2386 C CA . ASN A 1 288 ? -13.834 8.307 0.042 1.00 26.48 288 ASN A CA 1
ATOM 2387 C C . ASN A 1 288 ? -13.725 8.012 -1.467 1.00 26.48 288 ASN A C 1
ATOM 2389 O O . ASN A 1 288 ? -14.575 7.359 -2.037 1.00 26.48 288 ASN A O 1
ATOM 2393 N N . ARG A 1 289 ? -12.697 8.442 -2.192 1.00 31.84 289 ARG A N 1
ATOM 2394 C CA . ARG A 1 289 ? -12.594 8.149 -3.633 1.00 31.84 289 ARG A CA 1
ATOM 2395 C C . ARG A 1 289 ? -11.139 8.121 -4.054 1.00 31.84 289 ARG A C 1
ATOM 2397 O O . ARG A 1 289 ? -10.336 8.831 -3.460 1.00 31.84 289 ARG A O 1
ATOM 2404 N N . TYR A 1 290 ? -10.830 7.311 -5.061 1.00 31.70 290 TYR A N 1
ATOM 2405 C CA . TYR A 1 290 ? -9.491 7.146 -5.616 1.00 31.70 290 TYR A CA 1
ATOM 2406 C C . TYR A 1 290 ? -9.526 7.455 -7.108 1.00 31.70 290 TYR A C 1
ATOM 2408 O O . TYR A 1 290 ? -10.275 6.816 -7.849 1.00 31.70 290 TYR A O 1
ATOM 2416 N N . HIS A 1 291 ? -8.734 8.433 -7.533 1.00 29.92 291 HIS A N 1
ATOM 2417 C CA . HIS A 1 291 ? -8.572 8.811 -8.928 1.00 29.92 291 HIS A CA 1
ATOM 2418 C C . HIS A 1 291 ? -7.090 8.706 -9.295 1.00 29.92 291 HIS A C 1
ATOM 2420 O O . HIS A 1 291 ? -6.222 9.287 -8.645 1.00 29.92 291 HIS A O 1
ATOM 2426 N N . VAL A 1 292 ? -6.790 7.932 -10.341 1.00 32.62 292 VAL A N 1
ATOM 2427 C CA . VAL A 1 292 ? -5.462 7.932 -10.965 1.00 32.62 292 VAL A CA 1
ATOM 2428 C C . VAL A 1 292 ? -5.496 8.961 -12.076 1.00 32.62 292 VAL A C 1
ATOM 2430 O O . VAL A 1 292 ? -6.095 8.723 -13.125 1.00 32.62 292 VAL A O 1
ATOM 2433 N N . CYS A 1 293 ? -4.853 10.101 -11.854 1.00 30.06 293 CYS A N 1
ATOM 2434 C CA . CYS A 1 293 ? -4.683 11.118 -12.878 1.00 30.06 293 CYS A CA 1
ATOM 2435 C C . CYS A 1 293 ? -3.213 11.145 -13.300 1.00 30.06 293 CYS A C 1
ATOM 2437 O O . CYS A 1 293 ? -2.350 11.551 -12.534 1.00 30.06 293 CYS A O 1
ATOM 2439 N N . ASN A 1 294 ? -2.923 10.727 -14.533 1.00 30.31 294 ASN A N 1
ATOM 2440 C CA . ASN A 1 294 ? -1.598 10.901 -15.128 1.00 30.31 294 ASN A CA 1
ATOM 2441 C C . ASN A 1 294 ? -1.516 12.305 -15.754 1.00 30.31 294 ASN A C 1
ATOM 2443 O O . ASN A 1 294 ? -1.974 12.501 -16.883 1.00 30.31 294 ASN A O 1
ATOM 2447 N N . TYR A 1 295 ? -0.944 13.289 -15.048 1.00 28.11 295 TYR A N 1
ATOM 2448 C CA . TYR A 1 295 ? -0.714 14.636 -15.594 1.00 28.11 295 TYR A CA 1
ATOM 2449 C C . TYR A 1 295 ? 0.759 14.879 -15.933 1.00 28.11 295 TYR A C 1
ATOM 2451 O O . TYR A 1 295 ? 1.650 14.858 -15.090 1.00 28.11 295 TYR A O 1
ATOM 2459 N N . CYS A 1 296 ? 1.017 15.208 -17.199 1.00 28.52 296 CYS A N 1
ATOM 2460 C CA . CYS A 1 296 ? 2.362 15.449 -17.708 1.00 28.52 296 CYS A CA 1
ATOM 2461 C C . CYS A 1 296 ? 2.790 16.920 -17.555 1.00 28.52 296 CYS A C 1
ATOM 2463 O O . CYS A 1 296 ? 2.358 17.773 -18.333 1.00 28.52 296 CYS A O 1
ATOM 2465 N N . TYR A 1 297 ? 3.722 17.216 -16.643 1.00 29.30 297 TYR A N 1
ATOM 2466 C CA . TYR A 1 297 ? 4.513 18.455 -16.684 1.00 29.30 297 TYR A CA 1
ATOM 2467 C C . TYR A 1 297 ? 5.863 18.208 -17.374 1.00 29.30 297 TYR A C 1
ATOM 2469 O O . TYR A 1 297 ? 6.499 17.175 -17.181 1.00 29.30 297 TYR A O 1
ATOM 2477 N N . LYS A 1 298 ? 6.319 19.153 -18.207 1.00 29.25 298 LYS A N 1
ATOM 2478 C CA . LYS A 1 298 ? 7.665 19.113 -18.801 1.00 29.25 298 LYS A CA 1
ATOM 2479 C C . LYS A 1 298 ? 8.705 19.441 -17.722 1.00 29.25 298 LYS A C 1
ATOM 2481 O O . LYS A 1 298 ? 8.744 20.571 -17.248 1.00 29.25 298 LYS A O 1
ATOM 2486 N N . TRP A 1 299 ? 9.562 18.480 -17.384 1.00 31.33 299 TRP A N 1
ATOM 2487 C CA . TRP A 1 299 ? 10.708 18.654 -16.481 1.00 31.33 299 TRP A CA 1
ATOM 2488 C C . TRP A 1 299 ? 11.982 18.978 -17.289 1.00 31.33 299 TRP A C 1
ATOM 2490 O O . TRP A 1 299 ? 12.217 18.315 -18.303 1.00 31.33 299 TRP A O 1
ATOM 2500 N N . PRO A 1 300 ? 12.802 19.984 -16.919 1.00 29.83 300 PRO A N 1
ATOM 2501 C CA . PRO A 1 300 ? 13.957 20.375 -17.725 1.00 29.83 300 PRO A CA 1
ATOM 2502 C C . PRO A 1 300 ? 15.260 19.658 -17.312 1.00 29.83 300 PRO A C 1
ATOM 2504 O O . PRO A 1 300 ? 15.483 19.420 -16.124 1.00 29.83 300 PRO A O 1
ATOM 2507 N N . PRO A 1 301 ? 16.182 19.402 -18.263 1.00 32.12 301 PRO A N 1
ATOM 2508 C CA . PRO A 1 301 ? 17.570 19.073 -17.976 1.00 32.12 301 PRO A CA 1
ATOM 2509 C C . PRO A 1 301 ? 18.394 20.372 -17.895 1.00 32.12 301 PRO A C 1
ATOM 2511 O O . PRO A 1 301 ? 18.668 20.998 -18.913 1.00 32.12 301 PRO A O 1
ATOM 2514 N N . TYR A 1 302 ? 18.813 20.741 -16.683 1.00 25.83 302 TYR A N 1
ATOM 2515 C CA . TYR A 1 302 ? 19.741 21.840 -16.356 1.00 25.83 302 TYR A CA 1
ATOM 2516 C C . TYR A 1 302 ? 19.261 23.286 -16.645 1.00 25.83 302 TYR A C 1
ATOM 2518 O O . TYR A 1 302 ? 18.645 23.609 -17.654 1.00 25.83 302 TYR A O 1
ATOM 2526 N N . ALA A 1 303 ? 19.543 24.176 -15.693 1.00 25.34 303 ALA A N 1
ATOM 2527 C CA . ALA A 1 303 ? 18.969 25.513 -15.551 1.00 25.34 303 ALA A CA 1
ATOM 2528 C C . ALA A 1 303 ? 19.259 26.517 -16.692 1.00 25.34 303 ALA A C 1
ATOM 2530 O O . ALA A 1 303 ? 20.412 26.749 -17.050 1.00 25.34 303 ALA A O 1
ATOM 2531 N N . LEU A 1 304 ? 18.213 27.234 -17.129 1.00 20.64 304 LEU A N 1
ATOM 2532 C CA . LEU A 1 304 ? 18.250 28.662 -17.478 1.00 20.64 304 LEU A CA 1
ATOM 2533 C C . LEU A 1 304 ? 16.831 29.251 -17.331 1.00 20.64 304 LEU A C 1
ATOM 2535 O O . LEU A 1 304 ? 15.884 28.767 -17.945 1.00 20.64 304 LEU A O 1
ATOM 2539 N N . TYR A 1 305 ? 16.683 30.283 -16.501 1.00 21.38 305 TYR A N 1
ATOM 2540 C CA . TYR A 1 305 ? 15.418 30.979 -16.244 1.00 21.38 305 TYR A CA 1
ATOM 2541 C C . TYR A 1 305 ? 15.142 32.008 -17.353 1.00 21.38 305 TYR A C 1
ATOM 2543 O O . TYR A 1 305 ? 15.943 32.922 -17.539 1.00 21.38 305 TYR A O 1
ATOM 2551 N N . LEU A 1 306 ? 13.995 31.911 -18.032 1.00 20.45 306 LEU A N 1
ATOM 2552 C CA . LEU A 1 306 ? 13.328 33.034 -18.703 1.00 20.45 306 LEU A CA 1
ATOM 2553 C C . LEU A 1 306 ? 11.805 32.856 -18.590 1.00 20.45 306 LEU A C 1
ATOM 2555 O O . LEU A 1 306 ? 11.220 32.028 -19.275 1.00 20.45 306 LEU A O 1
ATOM 2559 N N . GLY A 1 307 ? 11.216 33.638 -17.685 1.00 19.81 307 GLY A N 1
ATOM 2560 C CA . GLY A 1 307 ? 10.007 34.440 -17.892 1.00 19.81 307 GLY A CA 1
ATOM 2561 C C . GLY A 1 307 ? 8.720 33.824 -18.461 1.00 19.81 307 GLY A C 1
ATOM 2562 O O . GLY A 1 307 ? 8.633 33.498 -19.636 1.00 19.81 307 GLY A O 1
ATOM 2563 N N . GLU A 1 308 ? 7.694 33.952 -17.618 1.00 20.52 308 GLU A N 1
ATOM 2564 C CA . GLU A 1 308 ? 6.279 34.250 -17.894 1.00 20.52 308 GLU A CA 1
ATOM 2565 C C . GLU A 1 308 ? 5.244 33.113 -17.931 1.00 20.52 308 GLU A C 1
ATOM 2567 O O . GLU A 1 308 ? 5.102 32.323 -18.862 1.00 20.52 308 GLU A O 1
ATOM 2572 N N . CYS A 1 309 ? 4.433 33.162 -16.869 1.00 21.28 309 CYS A N 1
ATOM 2573 C CA . CYS A 1 309 ? 3.060 32.710 -16.762 1.00 21.28 309 CYS A CA 1
ATOM 2574 C C . CYS A 1 309 ? 2.168 33.251 -17.894 1.00 21.28 309 CYS A C 1
ATOM 2576 O O . CYS A 1 309 ? 2.211 34.437 -18.190 1.00 21.28 309 CYS A O 1
ATOM 2578 N N . HIS A 1 310 ? 1.299 32.370 -18.404 1.00 27.09 310 HIS A N 1
ATOM 2579 C CA . HIS A 1 310 ? -0.024 32.569 -19.021 1.00 27.09 310 HIS A CA 1
ATOM 2580 C C . HIS A 1 310 ? -0.357 33.853 -19.816 1.00 27.09 310 HIS A C 1
ATOM 2582 O O . HIS A 1 310 ? -0.217 34.981 -19.353 1.00 27.09 310 HIS A O 1
ATOM 2588 N N . PRO A 1 311 ? -1.209 33.659 -20.837 1.00 30.39 311 PRO A N 1
ATOM 2589 C CA . PRO A 1 311 ? -2.567 34.154 -20.642 1.00 30.39 311 PRO A CA 1
ATOM 2590 C C . PRO A 1 311 ? -3.634 33.085 -20.880 1.00 30.39 311 PRO A C 1
ATOM 2592 O O . PRO A 1 311 ? -3.737 32.488 -21.947 1.00 30.39 311 PRO A O 1
ATOM 2595 N N . ARG A 1 312 ? -4.521 32.956 -19.885 1.00 34.28 312 ARG A N 1
ATOM 2596 C CA . ARG A 1 312 ? -5.960 32.888 -20.154 1.00 34.28 312 ARG A CA 1
ATOM 2597 C C . ARG A 1 312 ? -6.306 34.105 -21.016 1.00 34.28 312 ARG A C 1
ATOM 2599 O O . ARG A 1 312 ? -6.209 35.233 -20.529 1.00 34.28 312 ARG A O 1
ATOM 2606 N N . SER A 1 313 ? -6.704 33.904 -22.266 1.00 28.34 313 SER A N 1
ATOM 2607 C CA . SER A 1 313 ? -7.340 34.960 -23.048 1.00 28.34 313 SER A CA 1
ATOM 2608 C C . SER A 1 313 ? -8.709 35.264 -22.432 1.00 28.34 313 SER A C 1
ATOM 2610 O O . SER A 1 313 ? -9.631 34.453 -22.428 1.00 28.34 313 SER A O 1
ATOM 2612 N N . ARG A 1 314 ? -8.809 36.456 -21.839 1.00 35.16 314 ARG A N 1
ATOM 2613 C CA . ARG A 1 314 ? -10.073 37.131 -21.551 1.00 35.16 314 ARG A CA 1
ATOM 2614 C C . ARG A 1 314 ? -10.590 37.742 -22.852 1.00 35.16 314 ARG A C 1
ATOM 2616 O O . ARG A 1 314 ? -9.863 38.511 -23.467 1.00 35.16 314 ARG A O 1
ATOM 2623 N N . GLY A 1 315 ? -11.860 37.491 -23.156 1.00 41.28 315 GLY A N 1
ATOM 2624 C CA . GLY A 1 315 ? -12.699 38.355 -23.986 1.00 41.28 315 GLY A CA 1
ATOM 2625 C C . GLY A 1 315 ? -12.530 38.209 -25.496 1.00 41.28 315 GLY A C 1
ATOM 2626 O O . GLY A 1 315 ? -11.802 38.983 -26.103 1.00 41.28 315 GLY A O 1
ATOM 2627 N N . GLU A 1 316 ? -13.323 37.324 -26.099 1.00 31.89 316 GLU A N 1
ATOM 2628 C CA . GLU A 1 316 ? -13.789 37.477 -27.483 1.00 31.89 316 GLU A CA 1
ATOM 2629 C C . GLU A 1 316 ? -15.316 37.258 -27.536 1.00 31.89 316 GLU A C 1
ATOM 2631 O O . GLU A 1 316 ? -15.850 36.577 -26.654 1.00 31.89 316 GLU A O 1
ATOM 2636 N N . PRO A 1 317 ? -16.043 37.898 -28.477 1.00 34.75 317 PRO A N 1
ATOM 2637 C CA . PRO A 1 317 ? -17.505 37.905 -28.503 1.00 34.75 317 PRO A CA 1
ATOM 2638 C C . PRO A 1 317 ? -18.067 36.534 -28.881 1.00 34.75 317 PRO A C 1
ATOM 2640 O O . PRO A 1 317 ? -17.439 35.795 -29.635 1.00 34.75 317 PRO A O 1
ATOM 2643 N N . GLU A 1 318 ? -19.274 36.236 -28.398 1.00 44.84 318 GLU A N 1
ATOM 2644 C CA . GLU A 1 318 ? -20.071 35.060 -28.763 1.00 44.84 318 GLU A CA 1
ATOM 2645 C C . GLU A 1 318 ? -20.188 34.927 -30.292 1.00 44.84 318 GLU A C 1
ATOM 2647 O O . GLU A 1 318 ? -20.984 35.608 -30.939 1.00 44.84 318 GLU A O 1
ATOM 2652 N N . GLY A 1 319 ? -19.356 34.063 -30.873 1.00 29.38 319 GLY A N 1
ATOM 2653 C CA . GLY A 1 319 ? -19.495 33.560 -32.233 1.00 29.38 319 GLY A CA 1
ATOM 2654 C C . GLY A 1 319 ? -20.237 32.230 -32.199 1.00 29.38 319 GLY A C 1
ATOM 2655 O O . GLY A 1 319 ? -19.860 31.327 -31.452 1.00 29.38 319 GLY A O 1
ATOM 2656 N N . GLU A 1 320 ? -21.309 32.134 -32.981 1.00 29.64 320 GLU A N 1
ATOM 2657 C CA . GLU A 1 320 ? -22.120 30.930 -33.165 1.00 29.64 320 GLU A CA 1
ATOM 2658 C C . GLU A 1 320 ? -21.246 29.732 -33.568 1.00 29.64 320 GLU A C 1
ATOM 2660 O O . GLU A 1 320 ? -20.530 29.774 -34.570 1.00 29.64 320 GLU A O 1
ATOM 2665 N N . TRP A 1 321 ? -21.318 28.642 -32.801 1.00 26.83 321 TRP A N 1
ATOM 2666 C CA . TRP A 1 321 ? -20.725 27.367 -33.193 1.00 26.83 321 TRP A CA 1
ATOM 2667 C C . TRP A 1 321 ? -21.721 26.594 -34.057 1.00 26.83 321 TRP A C 1
ATOM 2669 O O . TRP A 1 321 ? -22.763 26.142 -33.586 1.00 26.83 321 TRP A O 1
ATOM 2679 N N . GLU A 1 322 ? -21.383 26.439 -35.334 1.00 24.17 322 GLU A N 1
ATOM 2680 C CA . GLU A 1 322 ? -22.052 25.535 -36.266 1.00 24.17 322 GLU A CA 1
ATOM 2681 C C . GLU A 1 322 ? -21.674 24.085 -35.906 1.00 24.17 322 GLU A C 1
ATOM 2683 O O . GLU A 1 322 ? -20.504 23.698 -35.962 1.00 24.17 322 GLU A O 1
ATOM 2688 N N . ILE A 1 323 ? -22.658 23.271 -35.510 1.00 25.55 323 ILE A N 1
ATOM 2689 C CA . ILE A 1 323 ? -22.468 21.831 -35.301 1.00 25.55 323 ILE A CA 1
ATOM 2690 C C . ILE A 1 323 ? -22.338 21.181 -36.679 1.00 25.55 323 ILE A C 1
ATOM 2692 O O . ILE A 1 323 ? -23.320 21.047 -37.407 1.00 25.55 323 ILE A O 1
ATOM 2696 N N . LYS A 1 324 ? -21.128 20.742 -37.032 1.00 23.28 324 LYS A N 1
ATOM 2697 C CA . LYS A 1 324 ? -20.940 19.741 -38.086 1.00 23.28 324 LYS A CA 1
ATOM 2698 C C . LYS A 1 324 ? -20.970 18.356 -37.457 1.00 23.28 324 LYS A C 1
ATOM 2700 O O . LYS A 1 324 ? -20.053 17.987 -36.728 1.00 23.28 324 LYS A O 1
ATOM 2705 N N . GLU A 1 325 ? -22.025 17.601 -37.757 1.00 26.92 325 GLU A N 1
ATOM 2706 C CA . GLU A 1 325 ? -22.052 16.153 -37.556 1.00 26.92 325 GLU A CA 1
ATOM 2707 C C . GLU A 1 325 ? -20.890 15.519 -38.330 1.00 26.92 325 GLU A C 1
ATOM 2709 O O . GLU A 1 325 ? -20.784 15.657 -39.550 1.00 26.92 325 GLU A O 1
ATOM 2714 N N . LEU A 1 326 ? -20.009 14.825 -37.611 1.00 25.81 326 LEU A N 1
ATOM 2715 C CA . LEU A 1 326 ? -19.107 13.850 -38.203 1.00 25.81 326 LEU A CA 1
ATOM 2716 C C . LEU A 1 326 ? -19.769 12.477 -38.083 1.00 25.81 326 LEU A C 1
ATOM 2718 O O . LEU A 1 326 ? -19.933 11.937 -36.990 1.00 25.81 326 LEU A O 1
ATOM 2722 N N . GLU A 1 327 ? -20.151 11.932 -39.236 1.00 28.12 327 GLU A N 1
ATOM 2723 C CA . GLU A 1 327 ? -20.479 10.524 -39.437 1.00 28.12 327 GLU A CA 1
ATOM 2724 C C . GLU A 1 327 ? -19.272 9.670 -39.032 1.00 28.12 327 GLU A C 1
ATOM 2726 O O . GLU A 1 327 ? -18.301 9.573 -39.777 1.00 28.12 327 GLU A O 1
ATOM 2731 N N . ASN A 1 328 ? -19.299 9.118 -37.819 1.00 27.20 328 ASN A N 1
ATOM 2732 C CA . ASN A 1 328 ? -18.777 7.798 -37.448 1.00 27.20 328 ASN A CA 1
ATOM 2733 C C . ASN A 1 328 ? -19.000 7.613 -35.945 1.00 27.20 328 ASN A C 1
ATOM 2735 O O . ASN A 1 328 ? -18.199 8.030 -35.111 1.00 27.20 328 ASN A O 1
ATOM 2739 N N . GLY A 1 329 ? -20.136 7.001 -35.612 1.00 30.20 329 GLY A N 1
ATOM 2740 C CA . GLY A 1 329 ? -20.513 6.692 -34.243 1.00 30.20 329 GLY A CA 1
ATOM 2741 C C . GLY A 1 329 ? -19.534 5.719 -33.594 1.00 30.20 329 GLY A C 1
ATOM 2742 O O . GLY A 1 329 ? -19.432 4.567 -34.007 1.00 30.20 329 GLY A O 1
ATOM 2743 N N . TRP A 1 330 ? -18.877 6.186 -32.538 1.00 23.00 330 TRP A N 1
ATOM 2744 C CA . TRP A 1 330 ? -18.364 5.346 -31.466 1.00 23.00 330 TRP A CA 1
ATOM 2745 C C . TRP A 1 330 ? -18.983 5.866 -30.175 1.00 23.00 330 TRP A C 1
ATOM 2747 O O . TRP A 1 330 ? -18.701 6.974 -29.723 1.00 23.00 330 TRP A O 1
ATOM 2757 N N . LEU A 1 331 ? -19.913 5.076 -29.644 1.00 22.50 331 LEU A N 1
ATOM 2758 C CA . LEU A 1 331 ? -20.477 5.263 -28.319 1.00 22.50 331 LEU A CA 1
ATOM 2759 C C . LEU A 1 331 ? -19.336 5.002 -27.324 1.00 22.50 331 LEU A C 1
ATOM 2761 O O . LEU A 1 331 ? -18.836 3.881 -27.250 1.00 22.50 331 LEU A O 1
ATOM 2765 N N . LEU A 1 332 ? -18.897 6.024 -26.591 1.00 21.91 332 LEU A N 1
ATOM 2766 C CA . LEU A 1 332 ? -18.114 5.810 -25.378 1.00 21.91 332 LEU A CA 1
ATOM 2767 C C . LEU A 1 332 ? -19.056 5.178 -24.349 1.00 21.91 332 LEU A C 1
ATOM 2769 O O . LEU A 1 332 ? -19.886 5.863 -23.752 1.00 21.91 332 LEU A O 1
ATOM 2773 N N . GLU A 1 333 ? -18.956 3.863 -24.169 1.00 23.03 333 GLU A N 1
ATOM 2774 C CA . GLU A 1 333 ? -19.478 3.219 -22.969 1.00 23.03 333 GLU A CA 1
ATOM 2775 C C . GLU A 1 333 ? -18.666 3.739 -21.779 1.00 23.03 333 GLU A C 1
ATOM 2777 O O . GLU A 1 333 ? -17.451 3.570 -21.692 1.00 23.03 333 GLU A O 1
ATOM 2782 N N . THR A 1 334 ? -19.347 4.443 -20.880 1.00 23.91 334 THR A N 1
ATOM 2783 C CA . THR A 1 334 ? -18.815 4.875 -19.591 1.00 23.91 334 THR A CA 1
ATOM 2784 C C . THR A 1 334 ? -18.377 3.649 -18.792 1.00 23.91 334 THR A C 1
ATOM 2786 O O . THR A 1 334 ? -19.221 2.907 -18.288 1.00 23.91 334 THR A O 1
ATOM 2789 N N . LEU A 1 335 ? -17.066 3.439 -18.665 1.00 24.44 335 LEU A N 1
ATOM 2790 C CA . LEU A 1 335 ? -16.490 2.504 -17.702 1.00 24.44 335 LEU A CA 1
ATOM 2791 C C . LEU A 1 335 ? -16.817 3.020 -16.292 1.00 24.44 335 LEU A C 1
ATOM 2793 O O . LEU A 1 335 ? -16.478 4.148 -15.937 1.00 24.44 335 LEU A O 1
ATOM 2797 N N . GLY A 1 336 ? -17.568 2.225 -15.529 1.00 22.98 336 GLY A N 1
ATOM 2798 C CA . GLY A 1 336 ? -18.124 2.607 -14.233 1.00 22.98 336 GLY A CA 1
ATOM 2799 C C . GLY A 1 336 ? -17.057 2.962 -13.194 1.00 22.98 336 GLY A C 1
ATOM 2800 O O . GLY A 1 336 ? -16.138 2.187 -12.949 1.00 22.98 336 GLY A O 1
ATOM 2801 N N . GLY A 1 337 ? -17.220 4.122 -12.554 1.00 22.28 337 GLY A N 1
ATOM 2802 C CA . GLY A 1 337 ? -16.467 4.537 -11.371 1.00 22.28 337 GLY A CA 1
ATOM 2803 C C . GLY A 1 337 ? -17.254 4.233 -10.093 1.00 22.28 337 GLY A C 1
ATOM 2804 O O . GLY A 1 337 ? -18.408 4.644 -9.957 1.00 22.28 337 GLY A O 1
ATOM 2805 N N . GLY A 1 338 ? -16.644 3.490 -9.169 1.00 23.86 338 GLY A N 1
ATOM 2806 C CA . GLY A 1 338 ? -17.175 3.238 -7.828 1.00 23.86 338 GLY A CA 1
ATOM 2807 C C . GLY A 1 338 ? -16.815 4.361 -6.850 1.00 23.86 338 GLY A C 1
ATOM 2808 O O . GLY A 1 338 ? -15.763 4.981 -6.970 1.00 23.86 338 GLY A O 1
ATOM 2809 N N . TRP A 1 339 ? -17.689 4.609 -5.875 1.00 23.20 339 TRP A N 1
ATOM 2810 C CA . TRP A 1 339 ? -17.550 5.647 -4.849 1.00 23.20 339 TRP A CA 1
ATOM 2811 C C . TRP A 1 339 ? -17.314 4.938 -3.512 1.00 23.20 339 TRP A C 1
ATOM 2813 O O . TRP A 1 339 ? -18.113 4.079 -3.143 1.00 23.20 339 TRP A O 1
ATOM 2823 N N . LEU A 1 340 ? -16.251 5.271 -2.780 1.00 23.80 340 LEU A N 1
ATOM 2824 C CA . LEU A 1 340 ? -16.115 4.896 -1.371 1.00 23.80 340 LEU A CA 1
ATOM 2825 C C . LEU A 1 340 ? -16.720 6.015 -0.493 1.00 23.80 340 LEU A C 1
ATOM 2827 O O . LEU A 1 340 ? -16.803 7.180 -0.862 1.00 23.80 340 LEU A O 1
ATOM 2831 N N . PHE A 1 341 ? -17.185 5.689 0.700 1.00 22.14 341 PHE A N 1
ATOM 2832 C CA . PHE A 1 341 ? -17.335 6.647 1.792 1.00 22.14 341 PHE A CA 1
ATOM 2833 C C . PHE A 1 341 ? -16.966 5.899 3.076 1.00 22.14 341 PHE A C 1
ATOM 2835 O O . PHE A 1 341 ? -17.189 4.692 3.161 1.00 22.14 341 PHE A O 1
ATOM 2842 N N . TYR A 1 342 ? -16.378 6.583 4.060 1.00 24.92 342 TYR A N 1
ATOM 2843 C CA . TYR A 1 342 ? -16.082 6.024 5.383 1.00 24.92 342 TYR A CA 1
ATOM 2844 C C . TYR A 1 342 ? -17.208 5.095 5.889 1.00 24.92 342 TYR A C 1
ATOM 2846 O O . TYR A 1 342 ? -18.347 5.524 6.050 1.00 24.92 342 TYR A O 1
ATOM 2854 N N . ASN A 1 343 ? -16.835 3.846 6.187 1.00 28.00 343 ASN A N 1
ATOM 2855 C CA . ASN A 1 343 ? -17.584 2.800 6.897 1.00 28.00 343 ASN A CA 1
ATOM 2856 C C . ASN A 1 343 ? -18.958 2.338 6.363 1.00 28.00 343 ASN A C 1
ATOM 2858 O O . ASN A 1 343 ? -19.599 1.543 7.047 1.00 28.00 343 ASN A O 1
ATOM 2862 N N . GLU A 1 344 ? -19.387 2.703 5.151 1.00 25.59 344 GLU A N 1
ATOM 2863 C CA . GLU A 1 344 ? -20.579 2.109 4.513 1.00 25.59 344 GLU A CA 1
ATOM 2864 C C . GLU A 1 344 ? -20.354 1.902 3.003 1.00 25.59 344 GLU A C 1
ATOM 2866 O O . GLU A 1 344 ? -19.868 2.793 2.309 1.00 25.59 344 GLU A O 1
ATOM 2871 N N . ILE A 1 345 ? -20.707 0.7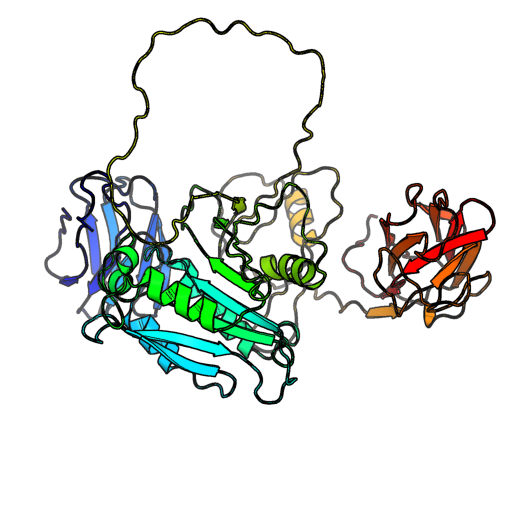17 2.484 1.00 28.34 345 ILE A N 1
ATOM 2872 C CA . ILE A 1 345 ? -20.600 0.365 1.057 1.00 28.34 345 ILE A CA 1
ATOM 2873 C C . ILE A 1 345 ? -21.993 0.462 0.423 1.00 28.34 345 ILE A C 1
ATOM 2875 O O . ILE A 1 345 ? -22.909 -0.240 0.846 1.00 28.34 345 ILE A O 1
ATOM 2879 N N . PHE A 1 346 ? -22.138 1.268 -0.633 1.00 25.84 346 PHE A N 1
ATOM 2880 C CA . PHE A 1 346 ? -23.282 1.215 -1.549 1.00 25.84 346 PHE A CA 1
ATOM 2881 C C . PHE A 1 346 ? -22.790 0.958 -2.973 1.00 25.84 346 PHE A C 1
ATOM 2883 O O . PHE A 1 346 ? -21.854 1.607 -3.436 1.00 25.84 346 PHE A O 1
ATOM 2890 N N . TYR A 1 347 ? -23.455 0.045 -3.683 1.00 25.48 347 TYR A N 1
ATOM 2891 C CA . TYR A 1 347 ? -23.196 -0.229 -5.094 1.00 25.48 347 TYR A CA 1
ATOM 2892 C C . TYR A 1 347 ? -24.397 0.180 -5.952 1.00 25.48 347 TYR A C 1
ATOM 2894 O O . TYR A 1 347 ? -25.538 -0.160 -5.639 1.00 25.48 347 TYR A O 1
ATOM 2902 N N . TYR A 1 348 ? -24.130 0.880 -7.056 1.00 23.00 348 TYR A N 1
ATOM 2903 C CA . TYR A 1 348 ? -25.043 1.001 -8.190 1.00 23.00 348 TYR A CA 1
ATOM 2904 C C . TYR A 1 348 ? -24.289 0.547 -9.438 1.00 23.00 348 TYR A C 1
ATOM 2906 O O . TYR A 1 348 ? -23.433 1.252 -9.963 1.00 23.00 348 TYR A O 1
ATOM 2914 N N . GLY A 1 349 ? -24.613 -0.651 -9.902 1.00 25.59 349 GLY A N 1
ATOM 2915 C CA . GLY A 1 349 ? -24.096 -1.238 -11.128 1.00 25.59 349 GLY A CA 1
ATOM 2916 C C . GLY A 1 349 ? -24.798 -2.568 -11.334 1.00 25.59 349 GLY A C 1
ATOM 2917 O O . GLY A 1 349 ? -24.988 -3.326 -10.389 1.00 25.59 349 GLY A O 1
ATOM 2918 N N . LYS A 1 350 ? -25.293 -2.821 -12.540 1.00 29.23 350 LYS A N 1
ATOM 2919 C CA . LYS A 1 350 ? -26.151 -3.979 -12.793 1.00 29.23 350 LYS A CA 1
ATOM 2920 C C . LYS A 1 350 ? -25.360 -5.254 -13.110 1.00 29.23 350 LYS A C 1
ATOM 2922 O O . LYS A 1 350 ? -25.958 -6.314 -13.047 1.00 29.23 350 LYS A O 1
ATOM 2927 N N . ASP A 1 351 ? -24.052 -5.183 -13.390 1.00 29.91 351 ASP A N 1
ATOM 2928 C CA . ASP A 1 351 ? -23.340 -6.301 -14.039 1.00 29.91 351 ASP A CA 1
ATOM 2929 C C . ASP A 1 351 ? -21.821 -6.417 -13.722 1.00 29.91 351 ASP A C 1
ATOM 2931 O O . ASP A 1 351 ? -21.024 -6.675 -14.621 1.00 29.91 351 ASP A O 1
ATOM 2935 N N . ALA A 1 352 ? -21.371 -6.268 -12.467 1.00 26.31 352 ALA A N 1
ATOM 2936 C CA . ALA A 1 352 ? -19.987 -6.628 -12.099 1.00 26.31 352 ALA A CA 1
ATOM 2937 C C . ALA A 1 352 ? -19.931 -7.514 -10.842 1.00 26.31 352 ALA A C 1
ATOM 2939 O O . ALA A 1 352 ? -20.036 -7.030 -9.719 1.00 26.31 352 ALA A O 1
ATOM 2940 N N . ASP A 1 353 ? -19.729 -8.818 -11.046 1.00 26.97 353 ASP A N 1
ATOM 2941 C CA . ASP A 1 353 ? -19.584 -9.856 -10.008 1.00 26.97 353 ASP A CA 1
ATOM 2942 C C . ASP A 1 353 ? -18.199 -9.820 -9.309 1.00 26.97 353 ASP A C 1
ATOM 2944 O O . ASP A 1 353 ? -17.461 -10.809 -9.305 1.00 26.97 353 ASP A O 1
ATOM 2948 N N . GLY A 1 354 ? -17.801 -8.677 -8.743 1.00 27.11 354 GLY A N 1
ATOM 2949 C CA . GLY A 1 354 ? -16.540 -8.528 -8.003 1.00 27.11 354 GLY A CA 1
ATOM 2950 C C . GLY A 1 354 ? -16.761 -8.143 -6.541 1.00 27.11 354 GLY A C 1
ATOM 2951 O O . GLY A 1 354 ? -17.074 -6.990 -6.262 1.00 27.11 354 GLY A O 1
ATOM 2952 N N . ASP A 1 355 ? -16.559 -9.079 -5.608 1.00 34.56 355 ASP A N 1
ATOM 2953 C CA . ASP A 1 355 ? -16.668 -8.816 -4.166 1.00 34.56 355 ASP A CA 1
ATOM 2954 C C . ASP A 1 355 ? -15.401 -8.157 -3.583 1.00 34.56 355 ASP A C 1
ATOM 2956 O O . ASP A 1 355 ? -14.270 -8.591 -3.822 1.00 34.56 355 ASP A O 1
ATOM 2960 N N . LEU A 1 356 ? -15.614 -7.129 -2.755 1.00 30.64 356 LEU A N 1
ATOM 2961 C CA . LEU A 1 356 ? -14.608 -6.428 -1.950 1.00 30.64 356 LEU A CA 1
ATOM 2962 C C . LEU A 1 356 ? -14.396 -7.167 -0.611 1.00 30.64 356 LEU A C 1
ATOM 2964 O O . LEU A 1 356 ? -15.355 -7.448 0.107 1.00 30.64 356 LEU A O 1
ATOM 2968 N N . ILE A 1 357 ? -13.143 -7.462 -0.244 1.00 32.50 357 ILE A N 1
ATOM 2969 C CA . ILE A 1 357 ? -12.776 -8.148 1.010 1.00 32.50 357 ILE A CA 1
ATOM 2970 C C . ILE A 1 357 ? -12.119 -7.137 1.959 1.00 32.50 357 ILE A C 1
ATOM 2972 O O . ILE A 1 357 ? -11.023 -6.666 1.667 1.00 32.50 357 ILE A O 1
ATOM 2976 N N . ALA A 1 358 ? -12.738 -6.852 3.109 1.00 34.06 358 ALA A N 1
ATOM 2977 C CA . ALA A 1 358 ? -12.110 -6.111 4.208 1.00 34.06 358 ALA A CA 1
ATOM 2978 C C . ALA A 1 358 ? -11.728 -7.075 5.347 1.00 34.06 358 ALA A C 1
ATOM 2980 O O . ALA A 1 358 ? -12.558 -7.862 5.810 1.00 34.06 358 ALA A O 1
ATOM 2981 N N . ASN A 1 359 ? -10.469 -7.025 5.794 1.00 32.03 359 ASN A N 1
ATOM 2982 C CA . ASN A 1 359 ? -9.965 -7.806 6.926 1.00 32.03 359 ASN A CA 1
ATOM 2983 C C . ASN A 1 359 ? -9.856 -6.893 8.151 1.00 32.03 359 ASN A C 1
ATOM 2985 O O . ASN A 1 359 ? -8.953 -6.069 8.220 1.00 32.03 359 ASN A O 1
ATOM 2989 N N . LEU A 1 360 ? -10.733 -7.059 9.141 1.00 34.78 360 LEU A N 1
ATOM 2990 C CA . LEU A 1 360 ? -10.656 -6.291 10.387 1.00 34.78 360 LEU A CA 1
ATOM 2991 C C . LEU A 1 360 ? -9.891 -7.085 11.456 1.00 34.78 360 LEU A C 1
ATOM 2993 O O . LEU A 1 360 ? -10.181 -8.259 11.710 1.00 34.78 360 LEU A O 1
ATOM 2997 N N . ARG A 1 361 ? -8.912 -6.437 12.101 1.00 30.97 361 ARG A N 1
ATOM 2998 C CA . ARG A 1 361 ? -8.148 -6.983 13.233 1.00 30.97 361 ARG A CA 1
ATOM 2999 C C . ARG A 1 361 ? -8.636 -6.360 14.538 1.00 30.97 361 ARG A C 1
ATOM 3001 O O . ARG A 1 361 ? -8.556 -5.148 14.695 1.00 30.97 361 ARG A O 1
ATOM 3008 N N . GLU A 1 362 ? -9.017 -7.185 15.514 1.00 32.78 362 GLU A N 1
ATOM 3009 C CA . GLU A 1 362 ? -9.117 -6.748 16.912 1.00 32.78 362 GLU A CA 1
ATOM 3010 C C . GLU A 1 362 ? -7.925 -7.258 17.741 1.00 32.78 362 GLU A C 1
ATOM 3012 O O . GLU A 1 362 ? -7.290 -8.280 17.447 1.00 32.78 362 GLU A O 1
ATOM 3017 N N . GLN A 1 363 ? -7.598 -6.489 18.776 1.00 32.94 363 GLN A N 1
ATOM 3018 C CA . GLN A 1 363 ? -6.510 -6.659 19.731 1.00 32.94 363 GLN A CA 1
ATOM 3019 C C . GLN A 1 363 ? -6.592 -7.979 20.524 1.00 32.94 363 GLN A C 1
ATOM 3021 O O . GLN A 1 363 ? -6.882 -7.994 21.717 1.00 32.94 363 GLN A O 1
ATOM 3026 N N . GLY A 1 364 ? -6.232 -9.100 19.894 1.00 34.66 364 GLY A N 1
ATOM 3027 C CA . GLY A 1 364 ? -5.662 -10.229 20.631 1.00 34.66 364 GLY A CA 1
ATOM 3028 C C . GLY A 1 364 ? -6.278 -11.615 20.469 1.00 34.66 364 GLY A C 1
ATOM 3029 O O . GLY A 1 364 ? -5.837 -12.487 21.214 1.00 34.66 364 GLY A O 1
ATOM 3030 N N . LYS A 1 365 ? -7.199 -11.881 19.529 1.00 36.62 365 LYS A N 1
ATOM 3031 C CA . LYS A 1 365 ? -7.492 -13.239 19.000 1.00 36.62 365 LYS A CA 1
ATOM 3032 C C . LYS A 1 365 ? -8.545 -13.194 17.876 1.00 36.62 365 LYS A C 1
ATOM 3034 O O . LYS A 1 365 ? -9.615 -12.649 18.076 1.00 36.62 365 LYS A O 1
ATOM 3039 N N . GLN A 1 366 ? -8.233 -13.902 16.782 1.00 32.81 366 GLN A N 1
ATOM 3040 C CA . GLN A 1 366 ? -9.062 -14.258 15.610 1.00 32.81 366 GLN A CA 1
ATOM 3041 C C . GLN A 1 366 ? -9.421 -13.147 14.601 1.00 32.81 366 GLN A C 1
ATOM 3043 O O . GLN A 1 366 ? -9.591 -11.985 14.943 1.00 32.81 366 GLN A O 1
ATOM 3048 N N . TRP A 1 367 ? -9.469 -13.554 13.326 1.00 34.38 367 TRP A N 1
ATOM 3049 C CA . TRP A 1 367 ? -9.818 -12.744 12.156 1.00 34.38 367 TRP A CA 1
ATOM 3050 C C . TRP A 1 367 ? -11.340 -12.696 11.998 1.00 34.38 367 TRP A C 1
ATOM 3052 O O . TRP A 1 367 ? -11.976 -13.750 12.033 1.00 34.38 367 TRP A O 1
ATOM 3062 N N . ALA A 1 368 ? -11.911 -11.515 11.764 1.00 36.28 368 ALA A N 1
ATOM 3063 C CA . ALA A 1 368 ? -13.292 -11.373 11.316 1.00 36.28 368 ALA A CA 1
ATOM 3064 C C . ALA A 1 368 ? -13.299 -11.014 9.824 1.00 36.28 368 ALA A C 1
ATOM 3066 O O . ALA A 1 368 ? -12.739 -9.995 9.422 1.00 36.28 368 ALA A O 1
ATOM 3067 N N . ARG A 1 369 ? -13.928 -11.863 9.001 1.00 37.56 369 ARG A N 1
ATOM 3068 C CA . ARG A 1 369 ? -14.254 -11.551 7.605 1.00 37.56 369 ARG A CA 1
ATOM 3069 C C . ARG A 1 369 ? -15.709 -11.098 7.575 1.00 37.56 369 ARG A C 1
ATOM 3071 O O . ARG A 1 369 ? -16.595 -11.908 7.830 1.00 37.56 369 ARG A O 1
ATOM 3078 N N . ALA A 1 370 ? -15.947 -9.822 7.294 1.00 37.00 370 ALA A N 1
ATOM 3079 C CA . ALA A 1 370 ? -17.280 -9.326 6.981 1.00 37.00 370 ALA A CA 1
ATOM 3080 C C . ALA A 1 370 ? -17.444 -9.352 5.457 1.00 37.00 370 ALA A C 1
ATOM 3082 O O . ALA A 1 370 ? -16.805 -8.575 4.751 1.00 37.00 370 ALA A O 1
ATOM 3083 N N . THR A 1 371 ? -18.255 -10.270 4.934 1.00 36.31 371 THR A N 1
ATOM 3084 C CA . THR A 1 371 ? -18.803 -10.148 3.576 1.00 36.31 371 THR A CA 1
ATOM 3085 C C . THR A 1 371 ? -19.981 -9.175 3.619 1.00 36.31 371 THR A C 1
ATOM 3087 O O . THR A 1 371 ? -20.790 -9.215 4.546 1.00 36.31 371 THR A O 1
ATOM 3090 N N . GLY A 1 372 ? -20.090 -8.286 2.628 1.00 36.50 372 GLY A N 1
ATOM 3091 C CA . GLY A 1 372 ? -21.059 -7.179 2.571 1.00 36.50 372 GLY A CA 1
ATOM 3092 C C . GLY A 1 372 ? -22.554 -7.551 2.549 1.00 36.50 372 GLY A C 1
ATOM 3093 O O . GLY A 1 372 ? -23.386 -6.682 2.302 1.00 36.50 372 GLY A O 1
ATOM 3094 N N . GLN A 1 373 ? -22.933 -8.802 2.819 1.00 35.59 373 GLN A N 1
ATOM 3095 C CA . GLN A 1 373 ? -24.320 -9.274 2.729 1.00 35.59 373 GLN A CA 1
ATOM 3096 C C . GLN A 1 373 ? -25.187 -8.919 3.946 1.00 35.59 373 GLN A C 1
ATOM 3098 O O . GLN A 1 373 ? -26.372 -8.620 3.788 1.00 35.59 373 GLN A O 1
ATOM 3103 N N . VAL A 1 374 ? -24.607 -8.850 5.153 1.00 36.22 374 VAL A N 1
ATOM 3104 C CA . VAL A 1 374 ? -25.348 -8.461 6.375 1.00 36.22 374 VAL A CA 1
ATOM 3105 C C . VAL A 1 374 ? -25.917 -7.042 6.249 1.00 36.22 374 VAL A C 1
ATOM 3107 O O . VAL A 1 374 ? -27.019 -6.758 6.716 1.00 36.22 374 VAL A O 1
ATOM 3110 N N . TYR A 1 375 ? -25.185 -6.164 5.566 1.00 38.22 375 TYR A N 1
ATOM 3111 C CA . TYR A 1 375 ? -25.542 -4.760 5.412 1.00 38.22 375 TYR A CA 1
ATOM 3112 C C . TYR A 1 375 ? -26.695 -4.559 4.405 1.00 38.22 375 TYR A C 1
ATOM 3114 O O . TYR A 1 375 ? -27.612 -3.778 4.655 1.00 38.22 375 TYR A O 1
ATOM 3122 N N . LEU A 1 376 ? -26.728 -5.345 3.322 1.00 37.75 376 LEU A N 1
ATOM 3123 C CA . LEU A 1 376 ? -27.750 -5.253 2.270 1.00 37.75 376 LEU A CA 1
ATOM 3124 C C . LEU A 1 376 ? -29.137 -5.754 2.712 1.00 37.75 376 LEU A C 1
ATOM 3126 O O . LEU A 1 376 ? -30.146 -5.117 2.400 1.00 37.75 376 LEU A O 1
ATOM 3130 N N . ARG A 1 377 ? -29.211 -6.860 3.468 1.00 39.31 377 ARG A N 1
ATOM 3131 C CA . ARG A 1 377 ? -30.499 -7.438 3.907 1.00 39.31 377 ARG A CA 1
ATOM 3132 C C . ARG A 1 377 ? -31.221 -6.541 4.915 1.00 39.31 377 ARG A C 1
ATOM 3134 O O . ARG A 1 377 ? -32.422 -6.312 4.796 1.00 39.31 377 ARG A O 1
ATOM 3141 N N . PHE A 1 378 ? -30.473 -5.965 5.858 1.00 41.41 378 PHE A N 1
ATOM 3142 C CA . PHE A 1 378 ? -31.013 -5.037 6.852 1.00 41.41 378 PHE A CA 1
ATOM 3143 C C . PHE A 1 378 ? -31.596 -3.773 6.198 1.00 41.41 378 PHE A C 1
ATOM 3145 O O . PHE A 1 378 ? -32.695 -3.340 6.549 1.00 41.41 378 PHE A O 1
ATOM 3152 N N . GLN A 1 379 ? -30.899 -3.218 5.201 1.00 45.31 379 GLN A N 1
ATOM 3153 C CA . GLN A 1 379 ? -31.353 -2.047 4.446 1.00 45.31 379 GLN A CA 1
ATOM 3154 C C . GLN A 1 379 ? -32.592 -2.331 3.583 1.00 45.31 379 GLN A C 1
ATOM 3156 O O . GLN A 1 379 ? -33.493 -1.491 3.519 1.00 45.31 379 GLN A O 1
ATOM 3161 N N . GLN A 1 380 ? -32.671 -3.514 2.961 1.00 41.44 380 GLN A N 1
ATOM 3162 C CA . GLN A 1 380 ? -33.847 -3.944 2.195 1.00 41.44 380 GLN A CA 1
ATOM 3163 C C . GLN A 1 380 ? -35.085 -4.147 3.077 1.00 41.44 380 GLN A C 1
ATOM 3165 O O . GLN A 1 380 ? -36.181 -3.755 2.681 1.00 41.44 380 GLN A O 1
ATOM 3170 N N . GLU A 1 381 ? -34.923 -4.716 4.275 1.00 40.56 381 GLU A N 1
ATOM 3171 C CA . GLU A 1 381 ? -36.041 -4.971 5.194 1.00 40.56 381 GLU A CA 1
ATOM 3172 C C . GLU A 1 381 ? -36.583 -3.696 5.860 1.00 40.56 381 GLU A C 1
ATOM 3174 O O . GLU A 1 381 ? -37.768 -3.637 6.189 1.00 40.56 381 GLU A O 1
ATOM 3179 N N . HIS A 1 382 ? -35.749 -2.663 6.036 1.00 44.28 382 HIS A N 1
ATOM 3180 C CA . HIS A 1 382 ? -36.107 -1.482 6.835 1.00 44.28 382 HIS A CA 1
ATOM 3181 C C . HIS A 1 382 ? -36.282 -0.187 6.022 1.00 44.28 382 HIS A C 1
ATOM 3183 O O . HIS A 1 382 ? -36.702 0.821 6.585 1.00 44.28 382 HIS A O 1
ATOM 3189 N N . GLY A 1 383 ? -36.033 -0.199 4.706 1.00 32.94 383 GLY A N 1
ATOM 3190 C CA . GLY A 1 383 ? -36.486 0.855 3.786 1.00 32.94 383 GLY A CA 1
ATOM 3191 C C . GLY A 1 383 ? -35.871 2.247 3.993 1.00 32.94 383 GLY A C 1
ATOM 3192 O O . GLY A 1 383 ? -36.543 3.248 3.746 1.00 32.94 383 GLY A O 1
ATOM 3193 N N . TYR A 1 384 ? -34.613 2.341 4.429 1.00 35.81 384 TYR A N 1
ATOM 3194 C CA . TYR A 1 384 ? -33.952 3.624 4.694 1.00 35.81 384 TYR A CA 1
ATOM 3195 C C . TYR A 1 384 ? -33.061 4.081 3.533 1.00 35.81 384 TYR A C 1
ATOM 3197 O O . TYR A 1 384 ? -32.038 3.474 3.239 1.00 35.81 384 TYR A O 1
ATOM 3205 N N . TRP A 1 385 ? -33.425 5.211 2.925 1.00 34.22 385 TRP A N 1
ATOM 3206 C CA . TRP A 1 385 ? -32.576 6.002 2.033 1.00 34.22 385 TRP A CA 1
ATOM 3207 C C . TRP A 1 385 ? -32.595 7.451 2.518 1.00 34.22 385 TRP A C 1
ATOM 3209 O O . TRP A 1 385 ? -33.583 8.121 2.254 1.00 34.22 385 TRP A O 1
ATOM 3219 N N . THR A 1 386 ? -31.545 7.939 3.194 1.00 31.80 386 THR A N 1
ATOM 3220 C CA . THR A 1 386 ? -31.146 9.368 3.189 1.00 31.80 386 THR A CA 1
ATOM 3221 C C . THR A 1 386 ? -29.787 9.608 3.861 1.00 31.80 386 THR A C 1
ATOM 3223 O O . THR A 1 386 ? -29.426 8.953 4.832 1.00 31.80 386 THR A O 1
ATOM 3226 N N . SER A 1 387 ? -29.107 10.629 3.337 1.00 31.30 387 SER A N 1
ATOM 3227 C CA . SER A 1 387 ? -27.889 11.333 3.760 1.00 31.30 387 SER A CA 1
ATOM 3228 C C . SER A 1 387 ? -27.541 11.381 5.259 1.00 31.30 387 SER A C 1
ATOM 3230 O O . SER A 1 387 ? -28.346 11.810 6.084 1.00 31.30 387 SER A O 1
ATOM 3232 N N . SER A 1 388 ? -26.254 11.119 5.533 1.00 37.88 388 SER A N 1
ATOM 3233 C CA . SER A 1 388 ? -25.466 11.481 6.725 1.00 37.88 388 SER A CA 1
ATOM 3234 C C . SER A 1 388 ? -25.984 10.979 8.079 1.00 37.88 388 SER A C 1
ATOM 3236 O O . SER A 1 388 ? -26.765 11.663 8.740 1.00 37.88 388 SER A O 1
ATOM 3238 N N . HIS A 1 389 ? -25.442 9.854 8.559 1.00 29.70 389 HIS A N 1
ATOM 3239 C CA . HIS A 1 389 ? -25.581 9.441 9.957 1.00 29.70 389 HIS A CA 1
ATOM 3240 C C . HIS A 1 389 ? -24.234 9.394 10.700 1.00 29.70 389 HIS A C 1
ATOM 3242 O O . HIS A 1 389 ? -23.190 9.074 10.140 1.00 29.70 389 HIS A O 1
ATOM 3248 N N . LYS A 1 390 ? -24.276 9.754 11.990 1.00 36.41 390 LYS A N 1
ATOM 3249 C CA . LYS A 1 390 ? -23.178 9.655 12.966 1.00 36.41 390 LYS A CA 1
ATOM 3250 C C . LYS A 1 390 ? -23.094 8.218 13.495 1.00 36.41 390 LYS A C 1
ATOM 3252 O O . LYS A 1 390 ? -23.846 7.893 14.412 1.00 36.41 390 LYS A O 1
ATOM 3257 N N . CYS A 1 391 ? -22.206 7.378 12.978 1.00 36.03 391 CYS A N 1
ATOM 3258 C CA . CYS A 1 391 ? -21.995 6.042 13.544 1.00 36.03 391 CYS A CA 1
ATOM 3259 C C . CYS A 1 391 ? -20.668 5.995 14.313 1.00 36.03 391 CYS A C 1
ATOM 3261 O O . CYS A 1 391 ? -19.600 6.237 13.755 1.00 36.03 391 CYS A O 1
ATOM 3263 N N . GLY A 1 392 ? -20.765 5.738 15.622 1.00 34.16 392 GLY A N 1
ATOM 3264 C CA . GLY A 1 392 ? -19.648 5.289 16.455 1.00 34.16 392 GLY A CA 1
ATOM 3265 C C . GLY A 1 392 ? -19.295 3.824 16.168 1.00 34.16 392 GLY A C 1
ATOM 3266 O O . GLY A 1 392 ? -19.714 3.278 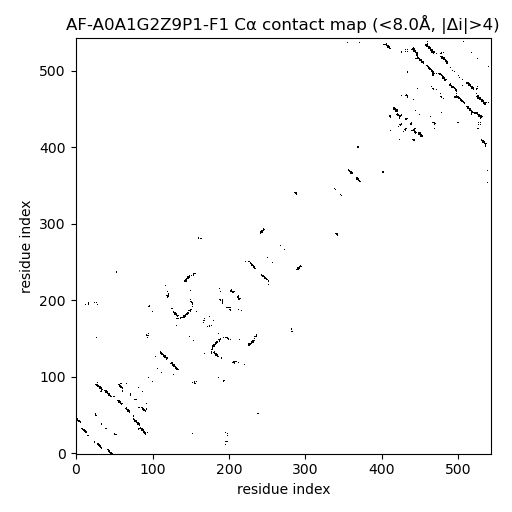15.151 1.00 34.16 392 GLY A O 1
ATOM 3267 N N . ALA A 1 393 ? -18.518 3.201 17.062 1.00 30.91 393 ALA A N 1
ATOM 3268 C CA . ALA A 1 393 ? -18.079 1.808 16.943 1.00 30.91 393 ALA A CA 1
ATOM 3269 C C . ALA A 1 393 ? -19.233 0.862 16.562 1.00 30.91 393 ALA A C 1
ATOM 3271 O O . ALA A 1 393 ? -20.303 0.907 17.170 1.00 30.91 393 ALA A O 1
ATOM 3272 N N . VAL A 1 394 ? -19.002 0.019 15.552 1.00 36.88 394 VAL A N 1
ATOM 3273 C CA . VAL A 1 394 ? -19.955 -1.006 15.117 1.00 36.88 394 VAL A CA 1
ATOM 3274 C C . VAL A 1 394 ? -20.016 -2.082 16.193 1.00 36.88 394 VAL A C 1
ATOM 3276 O O . VAL A 1 394 ? -19.003 -2.699 16.521 1.00 36.88 394 VAL A O 1
ATOM 3279 N N . ASP A 1 395 ? -21.205 -2.294 16.748 1.00 40.62 395 ASP A N 1
ATOM 3280 C CA . ASP A 1 395 ? -21.456 -3.405 17.651 1.00 40.62 395 ASP A CA 1
ATOM 3281 C C . ASP A 1 395 ? -21.405 -4.719 16.857 1.00 40.62 395 ASP A C 1
ATOM 3283 O O . ASP A 1 395 ? -22.281 -5.007 16.043 1.00 40.62 395 ASP A O 1
ATOM 3287 N N . LEU A 1 396 ? -20.350 -5.509 17.070 1.00 42.66 396 LEU A N 1
ATOM 3288 C CA . LEU A 1 396 ? -20.199 -6.845 16.485 1.00 42.66 396 LEU A CA 1
ATOM 3289 C C . LEU A 1 396 ? -20.969 -7.917 17.272 1.00 42.66 396 LEU A C 1
ATOM 3291 O O . LEU A 1 396 ? -20.845 -9.108 16.971 1.00 42.66 396 LEU A O 1
ATOM 3295 N N . THR A 1 397 ? -21.763 -7.535 18.277 1.00 37.78 397 THR A N 1
ATOM 3296 C CA . THR A 1 397 ? -22.625 -8.464 19.012 1.00 37.78 397 THR A CA 1
ATOM 3297 C C . THR A 1 397 ? -23.662 -9.054 18.054 1.00 37.78 397 THR A C 1
ATOM 3299 O O . THR A 1 397 ? -24.648 -8.419 17.697 1.00 37.78 397 THR A O 1
ATOM 3302 N N . GLY A 1 398 ? -23.417 -10.291 17.614 1.00 46.78 398 GLY A N 1
ATOM 3303 C CA . GLY A 1 398 ? -24.237 -10.998 16.623 1.00 46.78 398 GLY A CA 1
ATOM 3304 C C . GLY A 1 398 ? -23.547 -11.244 15.277 1.00 46.78 398 GLY A C 1
ATOM 3305 O O . GLY A 1 398 ? -24.099 -11.968 14.448 1.00 46.78 398 GLY A O 1
ATOM 3306 N N . ALA A 1 399 ? -22.335 -10.720 15.058 1.00 47.94 399 ALA A N 1
ATOM 3307 C CA . ALA A 1 399 ? -21.543 -11.056 13.881 1.00 47.94 399 ALA A CA 1
ATOM 3308 C C . ALA A 1 399 ? -21.203 -12.555 13.885 1.00 47.94 399 ALA A C 1
ATOM 3310 O O . ALA A 1 399 ? -20.651 -13.091 14.848 1.00 47.94 399 ALA A O 1
ATOM 3311 N N . THR A 1 400 ? -21.538 -13.241 12.794 1.00 50.03 400 THR A N 1
ATOM 3312 C CA . THR A 1 400 ? -21.170 -14.646 12.612 1.00 50.03 400 THR A CA 1
ATOM 3313 C C . THR A 1 400 ? -19.815 -14.707 11.928 1.00 50.03 400 THR A C 1
ATOM 3315 O O . THR A 1 400 ? -19.663 -14.252 10.797 1.00 50.03 400 THR A O 1
ATOM 3318 N N . LEU A 1 401 ? -18.822 -15.276 12.611 1.00 57.59 401 LEU A N 1
ATOM 3319 C CA . LEU A 1 401 ? -17.529 -15.560 12.001 1.00 57.59 401 LEU A CA 1
ATOM 3320 C C . LEU A 1 401 ? -17.714 -16.647 10.943 1.00 57.59 401 LEU A C 1
ATOM 3322 O O . LEU A 1 401 ? -18.041 -17.791 11.268 1.00 57.59 401 LEU A O 1
ATOM 3326 N N . LEU A 1 402 ? -17.497 -16.290 9.678 1.00 66.81 402 LEU A N 1
ATOM 3327 C CA . LEU A 1 402 ? -17.476 -17.276 8.610 1.00 66.81 402 LEU A CA 1
ATOM 3328 C C . LEU A 1 402 ? -16.215 -18.144 8.742 1.00 66.81 402 LEU A C 1
ATOM 3330 O O . LEU A 1 402 ? -15.127 -17.619 9.004 1.00 66.81 402 LEU A O 1
ATOM 3334 N N . PRO A 1 403 ? -16.330 -19.472 8.580 1.00 75.50 403 PRO A N 1
ATOM 3335 C CA . PRO A 1 403 ? -15.170 -20.350 8.598 1.00 75.50 403 PRO A CA 1
ATOM 3336 C C . PRO A 1 403 ? -14.175 -19.978 7.490 1.00 75.50 403 PRO A C 1
ATOM 3338 O O . PRO A 1 403 ? -14.554 -19.541 6.404 1.00 75.50 403 PRO A O 1
ATOM 3341 N N . ILE A 1 404 ? -12.882 -20.165 7.771 1.00 77.94 404 ILE A N 1
ATOM 3342 C CA . ILE A 1 404 ? -11.802 -19.877 6.820 1.00 77.94 404 ILE A CA 1
ATOM 3343 C C . ILE A 1 404 ? -11.986 -20.753 5.568 1.00 77.94 404 ILE A C 1
ATOM 3345 O O . ILE A 1 404 ? -12.091 -21.978 5.716 1.00 77.94 404 ILE A O 1
ATOM 3349 N N . PRO A 1 405 ? -11.975 -20.170 4.353 1.00 85.50 405 PRO A N 1
ATOM 3350 C CA . PRO A 1 405 ? -12.061 -20.946 3.126 1.00 85.50 405 PRO A CA 1
ATOM 3351 C C . PRO A 1 405 ? -10.919 -21.956 3.023 1.00 85.50 405 PRO A C 1
ATOM 3353 O O . PRO A 1 405 ? -9.750 -21.614 3.212 1.00 85.50 405 PRO A O 1
ATOM 3356 N N . GLN A 1 406 ? -11.246 -23.203 2.692 1.00 93.50 406 GLN A N 1
ATOM 3357 C CA . GLN A 1 406 ? -10.247 -24.251 2.478 1.00 93.50 406 GLN A CA 1
ATOM 3358 C C . GLN A 1 406 ? -10.198 -24.616 1.001 1.00 93.50 406 GLN A C 1
ATOM 3360 O O . GLN A 1 406 ? -11.218 -24.964 0.410 1.00 93.50 406 GLN A O 1
ATOM 3365 N N . HIS A 1 407 ? -9.008 -24.564 0.406 1.00 95.19 407 HIS A N 1
ATOM 3366 C CA . HIS A 1 407 ? -8.823 -24.866 -1.010 1.00 95.19 407 HIS A CA 1
ATOM 3367 C C . HIS A 1 407 ? -8.368 -26.310 -1.226 1.00 95.19 407 HIS A C 1
ATOM 3369 O O . HIS A 1 407 ? -7.331 -26.744 -0.719 1.00 95.19 407 HIS A O 1
ATOM 3375 N N . LEU A 1 408 ? -9.113 -27.031 -2.058 1.00 96.75 408 LEU A N 1
ATOM 3376 C CA . LEU A 1 408 ? -8.768 -28.354 -2.554 1.00 96.75 408 LEU A CA 1
ATOM 3377 C C . LEU A 1 408 ? -8.351 -28.224 -4.020 1.00 96.75 408 LEU A C 1
ATOM 3379 O O . LEU A 1 408 ? -9.177 -27.983 -4.898 1.00 96.75 408 LEU A O 1
ATOM 3383 N N . LEU A 1 409 ? -7.053 -28.363 -4.289 1.00 97.44 409 LEU A N 1
ATOM 3384 C CA . LEU A 1 409 ? -6.531 -28.334 -5.656 1.00 97.44 409 LEU A CA 1
ATOM 3385 C C . LEU A 1 409 ? -7.084 -29.516 -6.450 1.00 97.44 409 LEU A C 1
ATOM 3387 O O . LEU A 1 409 ? -7.009 -30.659 -5.989 1.00 97.44 409 LEU A O 1
ATOM 3391 N N . LEU A 1 410 ? -7.620 -29.249 -7.641 1.00 97.44 410 LEU A N 1
ATOM 3392 C CA . LEU A 1 410 ? -8.343 -30.265 -8.395 1.00 97.44 410 LEU A CA 1
ATOM 3393 C C . LEU A 1 410 ? -7.427 -31.406 -8.845 1.00 97.44 410 LEU A C 1
ATOM 3395 O O . LEU A 1 410 ? -7.859 -32.552 -8.896 1.00 97.44 410 LEU A O 1
ATOM 3399 N N . GLU A 1 411 ? -6.146 -31.141 -9.116 1.00 96.94 411 GLU A N 1
ATOM 3400 C CA . GLU A 1 411 ? -5.201 -32.200 -9.491 1.00 96.94 411 GLU A CA 1
ATOM 3401 C C . GLU A 1 411 ? -4.852 -33.178 -8.356 1.00 96.94 411 GLU A C 1
ATOM 3403 O O . GLU A 1 411 ? -4.155 -34.166 -8.583 1.00 96.94 411 GLU A O 1
ATOM 3408 N N . LYS A 1 412 ? -5.309 -32.910 -7.126 1.00 97.31 412 LYS A N 1
ATOM 3409 C CA . LYS A 1 412 ? -5.210 -33.856 -6.004 1.00 97.31 412 LYS A CA 1
ATOM 3410 C C . LYS A 1 412 ? -6.413 -34.800 -5.923 1.00 97.31 412 LYS A C 1
ATOM 3412 O O . LYS A 1 412 ? -6.382 -35.732 -5.122 1.00 97.31 412 LYS A O 1
ATOM 3417 N N . LEU A 1 413 ? -7.460 -34.57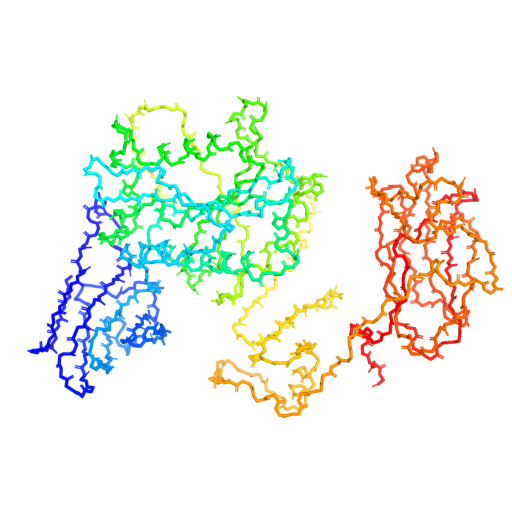2 -6.717 1.00 96.25 413 LEU A N 1
ATOM 3418 C CA . LEU A 1 413 ? -8.615 -35.459 -6.807 1.00 96.25 413 LEU A CA 1
ATOM 3419 C C . LEU A 1 413 ? -8.424 -36.471 -7.936 1.00 96.25 413 LEU A C 1
ATOM 3421 O O . LEU A 1 413 ? -7.810 -36.185 -8.962 1.00 96.25 413 LEU A O 1
ATOM 3425 N N . THR A 1 414 ? -8.970 -37.670 -7.745 1.00 97.50 414 THR A N 1
ATOM 3426 C CA . THR A 1 414 ? -9.010 -38.690 -8.798 1.00 97.50 414 THR A CA 1
ATOM 3427 C C . THR A 1 414 ? -10.287 -38.495 -9.620 1.00 97.50 414 THR A C 1
ATOM 3429 O O . THR A 1 414 ? -11.369 -38.548 -9.028 1.00 97.50 414 THR A O 1
ATOM 3432 N N . PRO A 1 415 ? -10.202 -38.262 -10.943 1.00 97.94 415 PRO A N 1
ATOM 3433 C CA . PRO A 1 415 ? -11.392 -38.192 -11.782 1.00 97.94 415 PRO A CA 1
ATOM 3434 C C . PRO A 1 415 ? -12.112 -39.546 -11.787 1.00 97.94 415 PRO A C 1
ATOM 3436 O O . PRO A 1 415 ? -11.477 -40.601 -11.822 1.00 97.94 415 PRO A O 1
ATOM 3439 N N . THR A 1 416 ? -13.443 -39.525 -11.742 1.00 98.12 416 THR A N 1
ATOM 3440 C CA . THR A 1 416 ? -14.278 -40.733 -11.828 1.00 98.12 416 THR A CA 1
ATOM 3441 C C . THR A 1 416 ? -14.370 -41.249 -13.261 1.00 98.12 416 THR A C 1
ATOM 3443 O O . THR A 1 416 ? -14.522 -42.450 -13.477 1.00 98.12 416 THR A O 1
ATOM 3446 N N . SER A 1 417 ? -14.249 -40.357 -14.247 1.00 98.19 417 SER A N 1
ATOM 3447 C CA . SER A 1 417 ? -14.134 -40.690 -15.667 1.00 98.19 417 SER A CA 1
ATOM 3448 C C . SER A 1 417 ? -13.527 -39.526 -16.452 1.00 98.19 417 SER A C 1
ATOM 3450 O O . SER A 1 417 ? -13.402 -38.415 -15.930 1.00 98.19 417 SER A O 1
ATOM 3452 N N . GLY A 1 418 ? -13.167 -39.780 -17.712 1.00 96.38 418 GLY A N 1
ATOM 3453 C CA . GLY A 1 418 ? -12.706 -38.745 -18.629 1.00 96.38 418 GLY A CA 1
ATOM 3454 C C . GLY A 1 418 ? -11.229 -38.797 -19.004 1.00 96.38 418 GLY A C 1
ATOM 3455 O O . GLY A 1 418 ? -10.504 -39.718 -18.623 1.00 96.38 418 GLY A O 1
ATOM 3456 N N . SER A 1 419 ? -10.796 -37.792 -19.761 1.00 94.81 419 SER A N 1
ATOM 3457 C CA . SER A 1 419 ? -9.426 -37.617 -20.252 1.00 94.81 419 SER A CA 1
ATOM 3458 C C . SER A 1 419 ? -8.906 -36.219 -19.929 1.00 94.81 419 SER A C 1
ATOM 3460 O O . SER A 1 419 ? -9.583 -35.216 -20.119 1.00 94.81 419 SER A O 1
ATOM 3462 N N . GLY A 1 420 ? -7.682 -36.167 -19.414 1.00 95.94 420 GLY A N 1
ATOM 3463 C CA . GLY A 1 420 ? -6.953 -34.943 -19.109 1.00 95.94 420 GLY A CA 1
ATOM 3464 C C . GLY A 1 420 ? -5.673 -35.269 -18.350 1.00 95.94 420 GLY A C 1
ATOM 3465 O O . GLY A 1 420 ? -5.479 -36.403 -17.899 1.00 95.94 420 GLY A O 1
ATOM 3466 N N . ILE A 1 421 ? -4.775 -34.295 -18.237 1.00 97.88 421 ILE A N 1
ATOM 3467 C CA . ILE A 1 421 ? -3.462 -34.488 -17.623 1.00 97.88 421 ILE A CA 1
ATOM 3468 C C . ILE A 1 421 ? -3.285 -33.477 -16.490 1.00 97.88 421 ILE A C 1
ATOM 3470 O O . ILE A 1 421 ? -3.350 -32.267 -16.683 1.00 97.88 421 ILE A O 1
ATOM 3474 N N . ALA A 1 422 ? -3.067 -33.983 -15.279 1.00 97.75 422 ALA A N 1
ATOM 3475 C CA . ALA A 1 422 ? -2.803 -33.163 -14.104 1.00 97.75 422 ALA A CA 1
ATOM 3476 C C . ALA A 1 422 ? -1.457 -32.426 -14.231 1.00 97.75 422 ALA A C 1
ATOM 3478 O O . ALA A 1 422 ? -0.441 -33.049 -14.539 1.00 97.75 422 ALA A O 1
ATOM 3479 N N . ARG A 1 423 ? -1.436 -31.121 -13.910 1.00 97.25 423 ARG A N 1
ATOM 3480 C CA . ARG A 1 423 ? -0.236 -30.244 -13.876 1.00 97.25 423 ARG A CA 1
ATOM 3481 C C . ARG A 1 423 ? 0.526 -30.096 -15.198 1.00 97.25 423 ARG A C 1
ATOM 3483 O O . ARG A 1 423 ? 1.654 -29.606 -15.204 1.00 97.25 423 ARG A O 1
ATOM 3490 N N . GLN A 1 424 ? -0.058 -30.535 -16.301 1.00 98.19 424 GLN A N 1
ATOM 3491 C CA . GLN A 1 424 ? 0.534 -30.474 -17.633 1.00 98.19 424 GLN A CA 1
ATOM 3492 C C . GLN A 1 424 ? -0.556 -30.111 -18.636 1.00 98.19 424 GLN A C 1
ATOM 3494 O O . GLN A 1 424 ? -1.729 -30.346 -18.352 1.00 98.19 424 GLN A O 1
ATOM 3499 N N . ASN A 1 425 ? -0.180 -29.576 -19.795 1.00 97.06 425 ASN A N 1
ATOM 3500 C CA . ASN A 1 425 ? -1.126 -29.338 -20.885 1.00 97.06 425 ASN A CA 1
ATOM 3501 C C . ASN A 1 425 ? -1.570 -30.667 -21.542 1.00 97.06 425 ASN A C 1
ATOM 3503 O O . ASN A 1 425 ? -1.056 -31.752 -21.233 1.00 97.06 425 ASN A O 1
ATOM 3507 N N . GLY A 1 426 ? -2.491 -30.598 -22.509 1.00 94.31 426 GLY A N 1
ATOM 3508 C CA . GLY A 1 426 ? -2.987 -31.771 -23.250 1.00 94.31 426 GLY A CA 1
ATOM 3509 C C . GLY A 1 426 ? -1.911 -32.586 -24.002 1.00 94.31 426 GLY A C 1
ATOM 3510 O O . GLY A 1 426 ? -2.168 -33.726 -24.400 1.00 94.31 426 GLY A O 1
ATOM 3511 N N . ASN A 1 427 ? -0.696 -32.053 -24.177 1.00 95.88 427 ASN A N 1
ATOM 3512 C CA . ASN A 1 427 ? 0.444 -32.725 -24.812 1.00 95.88 427 ASN A CA 1
ATOM 3513 C C . ASN A 1 427 ? 1.493 -33.260 -23.821 1.00 95.88 427 ASN A C 1
ATOM 3515 O O . ASN A 1 427 ? 2.519 -33.780 -24.258 1.00 95.88 427 ASN A O 1
ATOM 3519 N N . LYS A 1 428 ? 1.216 -33.235 -22.507 1.00 96.94 428 LYS A N 1
ATOM 3520 C CA . LYS A 1 428 ? 2.150 -33.638 -21.433 1.00 96.94 428 LYS A CA 1
ATOM 3521 C C . LYS A 1 428 ? 3.358 -32.703 -21.288 1.00 96.94 428 LYS A C 1
ATOM 3523 O O . LYS A 1 428 ? 4.411 -33.123 -20.805 1.00 96.94 428 LYS A O 1
ATOM 3528 N N . GLU A 1 429 ? 3.208 -31.443 -21.676 1.00 97.12 429 GLU A N 1
ATOM 3529 C CA . GLU A 1 429 ? 4.205 -30.388 -21.484 1.00 97.12 429 GLU A CA 1
ATOM 3530 C C . GLU A 1 429 ? 3.802 -29.477 -20.315 1.00 97.12 429 GLU A C 1
ATOM 3532 O O . GLU A 1 429 ? 2.770 -29.682 -19.675 1.00 97.12 429 GLU A O 1
ATOM 3537 N N . ALA A 1 430 ? 4.633 -28.488 -19.979 1.00 96.62 430 ALA A N 1
ATOM 3538 C CA . ALA A 1 430 ? 4.265 -27.505 -18.964 1.00 96.62 430 ALA A CA 1
ATOM 3539 C C . ALA A 1 430 ? 3.025 -26.716 -19.414 1.00 96.62 430 ALA A C 1
ATOM 3541 O O . ALA A 1 430 ? 2.964 -26.273 -20.555 1.00 96.62 430 ALA A O 1
ATOM 3542 N N . MET A 1 431 ? 2.073 -26.535 -18.501 1.00 97.00 431 MET A N 1
ATOM 3543 C CA . MET A 1 431 ? 0.853 -25.759 -18.724 1.00 97.00 431 MET A CA 1
ATOM 3544 C C . MET A 1 431 ? 1.196 -24.272 -18.746 1.00 97.00 431 MET A C 1
ATOM 3546 O O . MET A 1 431 ? 1.663 -23.730 -17.733 1.00 97.00 431 MET A O 1
ATOM 3550 N N . ASN A 1 432 ? 1.000 -23.625 -19.890 1.00 95.25 432 ASN A N 1
ATOM 3551 C CA . ASN A 1 432 ? 1.303 -22.210 -20.061 1.00 95.25 432 ASN A CA 1
ATOM 3552 C C . ASN A 1 432 ? 0.079 -21.508 -20.637 1.00 95.25 432 ASN A C 1
ATOM 3554 O O . ASN A 1 432 ? -0.344 -21.774 -21.758 1.00 95.25 432 ASN A O 1
ATOM 3558 N N . ILE A 1 433 ? -0.470 -20.587 -19.853 1.00 89.69 433 ILE A N 1
ATOM 3559 C CA . ILE A 1 433 ? -1.602 -19.758 -20.247 1.00 89.69 433 ILE A CA 1
ATOM 3560 C C . ILE A 1 433 ? -1.115 -18.316 -20.248 1.00 89.69 433 ILE A C 1
ATOM 3562 O O . ILE A 1 433 ? -0.722 -17.809 -19.195 1.00 89.69 433 ILE A O 1
ATOM 3566 N N . PHE A 1 434 ? -1.170 -17.640 -21.397 1.00 86.94 434 PHE A N 1
ATOM 3567 C CA . PHE A 1 434 ? -0.823 -16.218 -21.501 1.00 86.94 434 PHE A CA 1
ATOM 3568 C C . PHE A 1 434 ? 0.617 -15.927 -21.046 1.00 86.94 434 PHE A C 1
ATOM 3570 O O . PHE A 1 434 ? 0.875 -15.038 -20.234 1.00 86.94 434 PHE A O 1
ATOM 3577 N N . HIS A 1 435 ? 1.562 -16.749 -21.503 1.00 87.06 435 HIS A N 1
ATOM 3578 C CA . HIS A 1 435 ? 2.976 -16.729 -21.116 1.00 87.06 435 HIS A CA 1
ATOM 3579 C C . HIS A 1 435 ? 3.237 -16.922 -19.616 1.00 87.06 435 HIS A C 1
ATOM 3581 O O . HIS A 1 435 ? 4.370 -16.774 -19.149 1.00 87.06 435 HIS A O 1
ATOM 3587 N N . LYS A 1 436 ? 2.207 -17.283 -18.844 1.00 90.62 436 LYS A N 1
ATOM 3588 C CA . LYS A 1 436 ? 2.318 -17.613 -17.433 1.00 90.62 436 LYS A CA 1
ATOM 3589 C C . LYS A 1 436 ? 2.268 -19.121 -17.270 1.00 90.62 436 LYS A C 1
ATOM 3591 O O . LYS A 1 436 ? 1.286 -19.776 -17.612 1.00 90.62 436 LYS A O 1
ATOM 3596 N N . LYS A 1 437 ? 3.322 -19.658 -16.668 1.00 95.12 437 LYS A N 1
ATOM 3597 C CA . LYS A 1 437 ? 3.372 -21.059 -16.270 1.00 95.12 437 LYS A CA 1
ATOM 3598 C C . LYS A 1 437 ? 2.454 -21.307 -15.071 1.00 95.12 437 LYS A C 1
ATOM 3600 O O . LYS A 1 437 ? 2.521 -20.581 -14.075 1.00 95.12 437 LYS A O 1
ATOM 3605 N N . TYR A 1 438 ? 1.640 -22.355 -15.148 1.00 95.56 438 TYR A N 1
ATOM 3606 C CA . TYR A 1 438 ? 0.815 -22.841 -14.042 1.00 95.56 438 TYR A CA 1
ATOM 3607 C C . TYR A 1 438 ? 1.343 -24.193 -13.553 1.00 95.56 438 TYR A C 1
ATOM 3609 O O . TYR A 1 438 ? 1.350 -25.177 -14.286 1.00 95.56 438 TYR A O 1
ATOM 3617 N N . ASP A 1 439 ? 1.747 -24.266 -12.283 1.00 95.12 439 ASP A N 1
ATOM 3618 C CA . ASP A 1 439 ? 2.219 -25.521 -11.672 1.00 95.12 439 ASP A CA 1
ATOM 3619 C C . ASP A 1 439 ? 1.059 -26.410 -11.150 1.00 95.12 439 ASP A C 1
ATOM 3621 O O . ASP A 1 439 ? 1.277 -27.524 -10.664 1.00 95.12 439 ASP A O 1
ATOM 3625 N N . HIS A 1 440 ? -0.185 -25.926 -11.266 1.00 96.75 440 HIS A N 1
ATOM 3626 C CA . HIS A 1 440 ? -1.419 -26.557 -10.786 1.00 96.75 440 HIS A CA 1
ATOM 3627 C C . HIS A 1 440 ? -2.548 -26.416 -11.814 1.00 96.75 440 HIS A C 1
ATOM 3629 O O . HIS A 1 440 ? -2.627 -25.398 -12.505 1.00 96.75 440 HIS A O 1
ATOM 3635 N N . GLY A 1 441 ? -3.456 -27.395 -11.867 1.00 97.50 441 GLY A N 1
ATOM 3636 C CA . GLY A 1 441 ? -4.549 -27.445 -12.842 1.00 97.50 441 GLY A CA 1
ATOM 3637 C C . GLY A 1 441 ? -4.570 -28.713 -13.698 1.00 97.50 441 GLY A C 1
ATOM 3638 O O . GLY A 1 441 ? -3.904 -29.707 -13.387 1.00 97.50 441 GLY A O 1
ATOM 3639 N N . TRP A 1 442 ? -5.329 -28.654 -14.791 1.00 98.38 442 TRP A N 1
ATOM 3640 C CA . TRP A 1 442 ? -5.524 -29.761 -15.731 1.00 98.38 442 TRP A CA 1
ATOM 3641 C C . TRP A 1 442 ? -5.447 -29.286 -17.179 1.00 98.38 442 TRP A C 1
ATOM 3643 O O . TRP A 1 442 ? -6.162 -28.358 -17.550 1.00 98.38 442 TRP A O 1
ATOM 3653 N N . GLY A 1 443 ? -4.638 -29.964 -17.990 1.00 98.25 443 GLY A N 1
ATOM 3654 C CA . GLY A 1 443 ? -4.626 -29.800 -19.438 1.00 98.25 443 GLY A CA 1
ATOM 3655 C C . GLY A 1 443 ? -5.510 -30.823 -20.131 1.00 98.25 443 GLY A C 1
ATOM 3656 O O . GLY A 1 443 ? -5.505 -32.011 -19.789 1.00 98.25 443 GLY A O 1
ATOM 3657 N N . MET A 1 444 ? -6.277 -30.358 -21.107 1.00 98.12 444 MET A N 1
ATOM 3658 C CA . MET A 1 444 ? -7.268 -31.132 -21.852 1.00 98.12 444 MET A CA 1
ATOM 3659 C C . MET A 1 444 ? -7.158 -30.826 -23.351 1.00 98.12 444 MET A C 1
ATOM 3661 O O . MET A 1 444 ? -6.520 -29.857 -23.766 1.00 98.12 444 MET A O 1
ATOM 3665 N N . LYS A 1 445 ? -7.777 -31.661 -24.184 1.00 97.44 445 LYS A N 1
ATOM 3666 C CA . LYS A 1 445 ? -7.993 -31.403 -25.611 1.00 97.44 445 LYS A CA 1
ATOM 3667 C C . LYS A 1 445 ? -9.463 -31.118 -25.878 1.00 97.44 445 LYS A C 1
ATOM 3669 O O . LYS A 1 445 ? -10.340 -31.616 -25.183 1.00 97.44 445 LYS A O 1
ATOM 3674 N N . ALA A 1 446 ? -9.755 -30.351 -26.918 1.00 97.12 446 ALA A N 1
ATOM 3675 C CA . ALA A 1 446 ? -11.117 -30.178 -27.393 1.00 97.12 446 ALA A CA 1
ATOM 3676 C C . ALA A 1 446 ? -11.762 -31.542 -27.710 1.00 97.12 446 ALA A C 1
ATOM 3678 O O . ALA A 1 446 ? -11.203 -32.352 -28.455 1.00 97.12 446 ALA A O 1
ATOM 3679 N N . GLY A 1 447 ? -12.939 -31.774 -27.130 1.00 96.69 447 GLY A N 1
ATOM 3680 C CA . GLY A 1 447 ? -13.644 -33.055 -27.099 1.00 96.69 447 GLY A CA 1
ATOM 3681 C C . GLY A 1 447 ? -13.472 -33.827 -25.786 1.00 96.69 447 GLY A C 1
ATOM 3682 O O . GLY A 1 447 ? -14.286 -34.708 -25.507 1.00 96.69 447 GLY A O 1
ATOM 3683 N N . ASP A 1 448 ? -12.472 -33.490 -24.966 1.00 97.31 448 ASP A N 1
ATOM 3684 C CA . ASP A 1 448 ? -12.281 -34.110 -23.659 1.00 97.31 448 ASP A CA 1
ATOM 3685 C C . ASP A 1 448 ? -13.342 -33.640 -22.654 1.00 97.31 448 ASP A C 1
ATOM 3687 O O . ASP A 1 448 ? -13.790 -32.486 -22.632 1.00 97.31 448 ASP A O 1
ATOM 3691 N N . GLN A 1 449 ? -13.682 -34.557 -21.754 1.00 97.94 449 GLN A N 1
ATOM 3692 C CA . GLN A 1 449 ? -14.460 -34.305 -20.551 1.00 97.94 449 GLN A CA 1
ATOM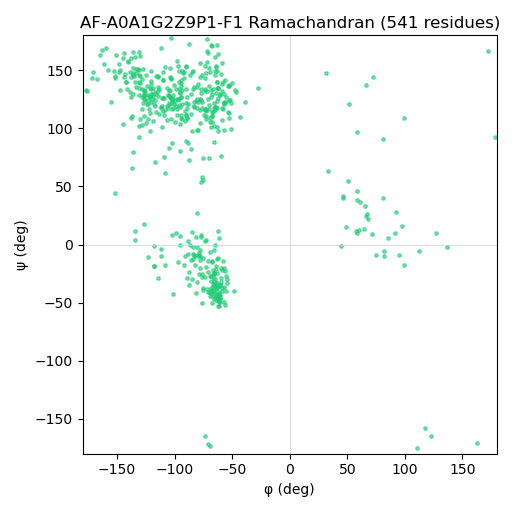 3693 C C . GLN A 1 449 ? -13.714 -34.929 -19.373 1.00 97.94 449 GLN A C 1
ATOM 3695 O O . GLN A 1 449 ? -13.217 -36.042 -19.506 1.00 97.94 449 GLN A O 1
ATOM 3700 N N . LEU A 1 450 ? -13.662 -34.245 -18.230 1.00 98.12 450 LEU A N 1
ATOM 3701 C CA . LEU A 1 450 ? -13.191 -34.785 -16.950 1.00 98.12 450 LEU A CA 1
ATOM 3702 C C . LEU A 1 450 ? -14.328 -34.724 -15.943 1.00 98.12 450 LEU A C 1
ATOM 3704 O O . LEU A 1 450 ? -14.898 -33.654 -15.760 1.00 98.12 450 LEU A O 1
ATOM 3708 N N . VAL A 1 451 ? -14.639 -35.834 -15.277 1.00 98.50 451 VAL A N 1
ATOM 3709 C CA . VAL A 1 451 ? -15.702 -35.907 -14.264 1.00 98.50 451 VAL A CA 1
ATOM 3710 C C . VAL A 1 451 ? -15.089 -36.201 -12.903 1.00 98.50 451 VAL A C 1
ATOM 3712 O O . VAL A 1 451 ? -14.227 -37.069 -12.779 1.00 98.50 451 VAL A O 1
ATOM 3715 N N . PHE A 1 452 ? -15.546 -35.494 -11.875 1.00 98.38 452 PHE A N 1
ATOM 3716 C CA . PHE A 1 452 ? -15.113 -35.667 -10.495 1.00 98.38 452 PHE A CA 1
ATOM 3717 C C . PHE A 1 452 ? -16.323 -35.793 -9.578 1.00 98.38 452 PHE A C 1
ATOM 3719 O O . PHE A 1 452 ? -17.325 -35.097 -9.745 1.00 98.38 452 PHE A O 1
ATOM 3726 N N . ARG A 1 453 ? -16.184 -36.618 -8.540 1.00 98.19 453 ARG A N 1
ATOM 3727 C CA . ARG A 1 453 ? -17.089 -36.577 -7.393 1.00 98.19 453 ARG A CA 1
ATOM 3728 C C . ARG A 1 453 ? -16.774 -35.343 -6.550 1.00 98.19 453 ARG A C 1
ATOM 3730 O O . ARG A 1 453 ? -15.606 -35.116 -6.228 1.00 98.19 453 ARG A O 1
ATOM 3737 N N . ILE A 1 454 ? -17.795 -34.578 -6.174 1.00 97.44 454 ILE A N 1
ATOM 3738 C CA . ILE A 1 454 ? -17.631 -33.394 -5.324 1.00 97.44 454 ILE A CA 1
ATOM 3739 C C . ILE A 1 454 ? -17.400 -33.853 -3.871 1.00 97.44 454 ILE A C 1
ATOM 3741 O O . ILE A 1 454 ? -18.224 -34.602 -3.336 1.00 97.44 454 ILE A O 1
ATOM 3745 N N . PRO A 1 455 ? -16.283 -33.465 -3.221 1.00 96.69 455 PRO A N 1
ATOM 3746 C CA . PRO A 1 455 ? -16.076 -33.734 -1.801 1.00 96.69 455 PRO A CA 1
ATOM 3747 C C . PRO A 1 455 ? -17.124 -33.034 -0.928 1.00 96.69 455 PRO A C 1
ATOM 3749 O O . PRO A 1 455 ? -17.592 -31.944 -1.252 1.00 96.69 455 PRO A O 1
ATOM 3752 N N . GLU A 1 456 ? -17.459 -33.642 0.208 1.00 94.38 456 GLU A N 1
ATOM 3753 C CA . GLU A 1 456 ? -18.413 -33.071 1.161 1.00 94.38 456 GLU A CA 1
ATOM 3754 C C . GLU A 1 456 ? -17.969 -31.679 1.649 1.00 94.38 456 GLU A C 1
ATOM 3756 O O . GLU A 1 456 ? -16.786 -31.434 1.889 1.00 94.38 456 GLU A O 1
ATOM 3761 N N . GLY A 1 457 ? -18.928 -30.756 1.777 1.00 92.50 457 GLY A N 1
ATOM 3762 C CA . GLY A 1 457 ? -18.705 -29.390 2.267 1.00 92.50 457 GLY A CA 1
ATOM 3763 C C . GLY A 1 457 ? -18.170 -28.395 1.230 1.00 92.50 457 GLY A C 1
ATOM 3764 O O . GLY A 1 457 ? -18.160 -27.192 1.493 1.00 92.50 457 GLY A O 1
ATOM 3765 N N . VAL A 1 458 ? -17.756 -28.852 0.046 1.00 95.50 458 VAL A N 1
ATOM 3766 C CA . VAL A 1 458 ? -17.347 -27.950 -1.036 1.00 95.50 458 VAL A CA 1
ATOM 3767 C C . VAL A 1 458 ? -18.558 -27.180 -1.563 1.00 95.50 458 VAL A C 1
ATOM 3769 O O . VAL A 1 458 ? -19.600 -27.767 -1.851 1.00 95.50 458 VAL A O 1
ATOM 3772 N N . ASN A 1 459 ? -18.409 -25.863 -1.729 1.00 94.69 459 ASN A N 1
ATOM 3773 C CA . ASN A 1 459 ? -19.475 -24.990 -2.220 1.00 94.69 459 ASN A CA 1
ATOM 3774 C C . ASN A 1 459 ? -19.106 -24.184 -3.475 1.00 94.69 459 ASN A C 1
ATOM 3776 O O . ASN A 1 459 ? -20.012 -23.641 -4.111 1.00 94.69 459 ASN A O 1
ATOM 3780 N N . SER A 1 460 ? -17.834 -24.147 -3.893 1.00 96.56 460 SER A N 1
ATOM 3781 C CA . SER A 1 460 ? -17.447 -23.498 -5.153 1.00 96.56 460 SER A CA 1
ATOM 3782 C C . SER A 1 460 ? -16.296 -24.173 -5.908 1.00 96.56 460 SER A C 1
ATOM 3784 O O . SER A 1 460 ? -15.497 -24.926 -5.345 1.00 96.56 460 SER A O 1
ATOM 3786 N N . PHE A 1 461 ? -16.203 -23.853 -7.199 1.00 97.69 461 PHE A N 1
ATOM 3787 C CA . PHE A 1 461 ? -15.102 -24.178 -8.103 1.00 97.69 461 PHE A CA 1
ATOM 3788 C C . PHE A 1 461 ? -14.551 -22.893 -8.745 1.00 97.69 461 PHE A C 1
ATOM 3790 O O . PHE A 1 461 ? -15.334 -22.047 -9.182 1.00 97.69 461 PHE A O 1
ATOM 3797 N N . LYS A 1 462 ? -13.218 -22.753 -8.818 1.00 97.62 462 LYS A N 1
ATOM 3798 C CA . LYS A 1 462 ? -12.511 -21.623 -9.453 1.00 97.62 462 LYS A CA 1
ATOM 3799 C C . LYS A 1 462 ? -11.371 -22.123 -10.357 1.00 97.62 462 LYS A C 1
ATOM 3801 O O . LYS A 1 462 ? -10.595 -22.979 -9.930 1.00 97.62 462 LYS A O 1
ATOM 3806 N N . ALA A 1 463 ? -11.226 -21.564 -11.561 1.00 97.81 463 ALA A N 1
ATOM 3807 C CA . ALA A 1 463 ? -10.105 -21.824 -12.480 1.00 97.81 463 ALA A CA 1
ATOM 3808 C C . ALA A 1 463 ? -9.916 -20.681 -13.495 1.00 97.81 463 ALA A C 1
ATOM 3810 O O . ALA A 1 463 ? -10.896 -20.065 -13.902 1.00 97.81 463 ALA A O 1
ATOM 3811 N N . ASN A 1 464 ? -8.686 -20.441 -13.961 1.00 97.69 464 ASN A N 1
ATOM 3812 C CA . ASN A 1 464 ? -8.457 -19.656 -15.180 1.00 97.69 464 ASN A CA 1
ATOM 3813 C C . ASN A 1 464 ? -8.459 -20.606 -16.375 1.00 97.69 464 ASN A C 1
ATOM 3815 O O . ASN A 1 464 ? -7.707 -21.579 -16.367 1.00 97.69 464 ASN A O 1
ATOM 3819 N N . VAL A 1 465 ? -9.276 -20.329 -17.386 1.00 98.12 465 VAL A N 1
ATOM 3820 C CA . VAL A 1 465 ? -9.332 -21.138 -18.606 1.00 98.12 465 VAL A CA 1
ATOM 3821 C C . VAL A 1 465 ? -8.757 -20.395 -19.797 1.00 98.12 465 VAL A C 1
ATOM 3823 O O . VAL A 1 465 ? -8.977 -19.189 -19.929 1.00 98.12 465 VAL A O 1
ATOM 3826 N N . ALA A 1 466 ? -8.036 -21.110 -20.658 1.00 97.88 466 ALA A N 1
ATOM 3827 C CA . ALA A 1 466 ? -7.482 -20.575 -21.898 1.00 97.88 466 ALA A CA 1
ATOM 3828 C C . ALA A 1 466 ? -7.031 -21.691 -22.846 1.00 97.88 466 ALA A C 1
ATOM 3830 O O . ALA A 1 466 ? -6.814 -22.830 -22.430 1.00 97.88 466 ALA A O 1
ATOM 3831 N N . VAL A 1 467 ? -6.844 -21.338 -24.117 1.00 97.69 467 VAL A N 1
ATOM 3832 C CA . VAL A 1 467 ? -6.066 -22.156 -25.058 1.00 97.69 467 VAL A CA 1
ATOM 3833 C C . VAL A 1 467 ? -4.597 -22.129 -24.618 1.00 97.69 467 VAL A C 1
ATOM 3835 O O . VAL A 1 467 ? -4.069 -21.042 -24.378 1.00 97.69 467 VAL A O 1
ATOM 3838 N N . ASP A 1 468 ? -3.956 -23.295 -24.497 1.00 97.38 468 ASP A N 1
ATOM 3839 C CA . ASP A 1 468 ? -2.550 -23.394 -24.062 1.00 97.38 468 ASP A CA 1
ATOM 3840 C C . ASP A 1 468 ? -1.605 -22.735 -25.082 1.00 97.38 468 ASP A C 1
ATOM 3842 O O . ASP A 1 468 ? -1.817 -22.781 -26.300 1.00 97.38 468 ASP A O 1
ATOM 3846 N N . ASP A 1 469 ? -0.520 -22.139 -24.592 1.00 95.81 469 ASP A N 1
ATOM 3847 C CA . ASP A 1 469 ? 0.453 -21.439 -25.430 1.00 95.81 469 ASP A CA 1
ATOM 3848 C C . ASP A 1 469 ? 1.177 -22.375 -26.422 1.00 95.81 469 ASP A C 1
ATOM 3850 O O . ASP A 1 469 ? 1.685 -21.901 -27.447 1.00 95.81 469 ASP A O 1
ATOM 3854 N N . ALA A 1 470 ? 1.214 -23.688 -26.165 1.00 95.69 470 ALA A N 1
ATOM 3855 C CA . ALA A 1 470 ? 1.771 -24.688 -27.074 1.00 95.69 470 ALA A CA 1
ATOM 3856 C C . ALA A 1 470 ? 0.804 -25.097 -28.200 1.00 95.69 470 ALA A C 1
ATOM 3858 O O . ALA A 1 470 ? 1.195 -25.886 -29.062 1.00 95.69 470 ALA A O 1
ATOM 3859 N N . GLU A 1 471 ? -0.428 -24.566 -28.246 1.00 95.31 471 GLU A N 1
ATOM 3860 C CA . GLU A 1 471 ? -1.342 -24.794 -29.369 1.00 95.31 471 GLU A CA 1
ATOM 3861 C C . GLU A 1 471 ? -0.678 -24.321 -30.680 1.00 95.31 471 GLU A C 1
ATOM 3863 O O . GLU A 1 471 ? -0.372 -23.125 -30.820 1.00 95.31 471 GLU A O 1
ATOM 3868 N N . PRO A 1 472 ? -0.415 -25.233 -31.641 1.00 88.06 472 PRO A N 1
ATOM 3869 C CA . PRO A 1 472 ? 0.369 -24.907 -32.829 1.00 88.06 472 PRO A CA 1
ATOM 3870 C C . PRO A 1 472 ? -0.431 -24.106 -33.858 1.00 88.06 472 PRO A C 1
ATOM 3872 O O . PRO A 1 472 ? 0.157 -23.383 -34.661 1.00 88.06 472 PRO A O 1
ATOM 3875 N N . ALA A 1 473 ? -1.760 -24.237 -33.866 1.00 85.25 473 ALA A N 1
ATOM 3876 C CA . ALA A 1 473 ? -2.612 -23.511 -34.792 1.00 85.25 473 ALA A CA 1
ATOM 3877 C C . ALA A 1 473 ? -2.900 -22.100 -34.259 1.00 85.25 473 ALA A C 1
ATOM 3879 O O . ALA A 1 473 ? -3.575 -21.940 -33.246 1.00 85.25 473 ALA A O 1
ATOM 3880 N N . GLU A 1 474 ? -2.486 -21.060 -34.991 1.00 79.56 474 GLU A N 1
ATOM 3881 C CA . GLU A 1 474 ? -2.833 -19.661 -34.666 1.00 79.56 474 GLU A CA 1
ATOM 3882 C C . GLU A 1 474 ? -4.354 -19.412 -34.632 1.00 79.56 474 GLU A C 1
ATOM 3884 O O . GLU A 1 474 ? -4.826 -18.481 -33.985 1.00 79.56 474 GLU A O 1
ATOM 3889 N N . GLY A 1 475 ? -5.133 -20.268 -35.302 1.00 83.06 475 GLY A N 1
ATOM 3890 C CA . GLY A 1 475 ? -6.597 -20.251 -35.295 1.00 83.06 475 GLY A CA 1
ATOM 3891 C C . GLY A 1 475 ? -7.252 -21.189 -34.277 1.00 83.06 475 GLY A C 1
ATOM 3892 O O . GLY A 1 475 ? -8.468 -21.367 -34.346 1.00 83.06 475 GLY A O 1
ATOM 3893 N N . GLY A 1 476 ? -6.486 -21.822 -33.381 1.00 86.69 476 GLY A N 1
ATOM 3894 C CA . GLY A 1 476 ? -7.032 -22.683 -32.336 1.00 86.69 476 GLY A CA 1
ATOM 3895 C C . GLY A 1 476 ? -8.007 -21.903 -31.455 1.00 86.69 476 GLY A C 1
ATOM 3896 O O . GLY A 1 476 ? -7.627 -20.926 -30.808 1.00 86.69 476 GLY A O 1
ATOM 3897 N N . THR A 1 477 ? -9.274 -22.317 -31.454 1.00 96.31 477 THR A N 1
ATOM 3898 C CA . THR A 1 477 ? -10.300 -21.768 -30.568 1.00 96.31 477 THR A CA 1
ATOM 3899 C C . THR A 1 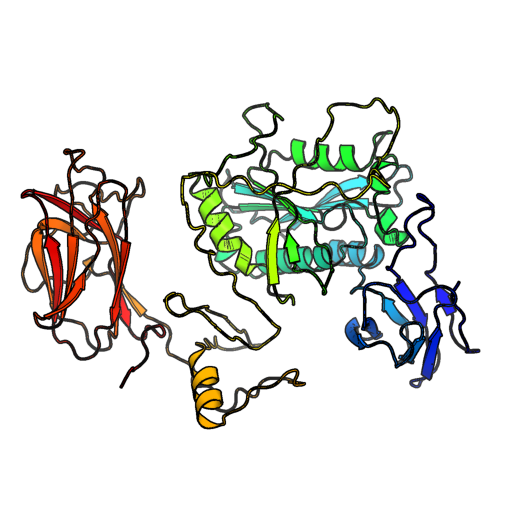477 ? -10.882 -22.863 -29.699 1.00 96.31 477 THR A C 1
ATOM 3901 O O . THR A 1 477 ? -11.153 -23.975 -30.162 1.00 96.31 477 THR A O 1
ATOM 3904 N N . ALA A 1 478 ? -11.086 -22.529 -28.429 1.00 97.69 478 ALA A N 1
ATOM 3905 C CA . ALA A 1 478 ? -11.700 -23.422 -27.465 1.00 97.69 478 ALA A CA 1
ATOM 3906 C C . ALA A 1 478 ? -12.802 -22.710 -26.681 1.00 97.69 478 ALA A C 1
ATOM 3908 O O . ALA A 1 478 ? -12.764 -21.499 -26.460 1.00 97.69 478 ALA A O 1
ATOM 3909 N N . ARG A 1 479 ? -13.793 -23.477 -26.243 1.00 98.38 479 ARG A N 1
ATOM 3910 C CA . ARG A 1 479 ? -14.835 -23.040 -25.323 1.00 98.38 479 ARG A CA 1
ATOM 3911 C C . ARG A 1 479 ? -14.883 -24.000 -24.149 1.00 98.38 479 ARG A C 1
ATOM 3913 O O . ARG A 1 479 ? -14.921 -25.211 -24.323 1.00 98.38 479 ARG A O 1
ATOM 3920 N N . PHE A 1 480 ? -14.879 -23.452 -22.949 1.00 98.62 480 PHE A N 1
ATOM 3921 C CA . PHE A 1 480 ? -14.789 -24.205 -21.710 1.00 98.62 480 PHE A CA 1
ATOM 3922 C C . PHE A 1 480 ? -16.164 -24.288 -21.065 1.00 98.62 480 PHE A C 1
ATOM 3924 O O . PHE A 1 480 ? -16.929 -23.324 -21.113 1.00 98.62 480 PHE A O 1
ATOM 3931 N N . GLY A 1 481 ? -16.482 -25.427 -20.459 1.00 98.44 481 GLY A N 1
ATOM 3932 C CA . GLY A 1 481 ? -17.753 -25.655 -19.779 1.00 98.44 481 GLY A CA 1
ATOM 3933 C C . GLY A 1 481 ? -17.572 -26.337 -18.429 1.00 98.44 481 GLY A C 1
ATOM 3934 O O . GLY A 1 481 ? -16.705 -27.197 -18.275 1.00 98.44 481 GLY A O 1
ATOM 3935 N N . VAL A 1 482 ? -18.417 -25.966 -17.468 1.00 98.50 482 VAL A N 1
ATOM 3936 C CA . VAL A 1 482 ? -18.587 -26.683 -16.200 1.00 98.50 482 VAL A CA 1
ATOM 3937 C C . VAL A 1 482 ? -20.010 -27.222 -16.149 1.00 98.50 482 VAL A C 1
ATOM 3939 O O . VAL A 1 482 ? -20.972 -26.474 -16.352 1.00 98.50 482 VAL A O 1
ATOM 3942 N N . LYS A 1 483 ? -20.140 -28.517 -15.854 1.00 98.44 483 LYS A N 1
ATOM 3943 C CA . LYS A 1 483 ? -21.430 -29.171 -15.614 1.00 98.44 483 LYS A CA 1
ATOM 3944 C C . LYS A 1 483 ? -21.535 -29.653 -14.177 1.00 98.44 483 LYS A C 1
ATOM 3946 O O . LYS A 1 483 ? -20.538 -30.133 -13.648 1.00 98.44 483 LYS A O 1
ATOM 3951 N N . LEU A 1 484 ? -22.731 -29.592 -13.597 1.00 97.94 484 LEU A N 1
ATOM 3952 C CA . LEU A 1 484 ? -23.083 -30.210 -12.314 1.00 97.94 484 LEU A CA 1
ATOM 3953 C C . LEU A 1 484 ? -24.160 -31.261 -12.548 1.00 97.94 484 LEU A C 1
ATOM 3955 O O . LEU A 1 484 ? -25.177 -30.961 -13.175 1.00 97.94 484 LEU A O 1
ATOM 3959 N N . ASP A 1 485 ? -23.907 -32.496 -12.116 1.00 97.44 485 ASP A N 1
ATOM 3960 C CA . ASP A 1 485 ? -24.798 -33.648 -12.327 1.00 97.44 485 ASP A CA 1
ATOM 3961 C C . ASP A 1 485 ? -25.304 -33.751 -13.787 1.00 97.44 485 ASP A C 1
ATOM 3963 O O . ASP A 1 485 ? -26.482 -33.976 -14.075 1.00 97.44 485 ASP A O 1
ATOM 3967 N N . GLY A 1 486 ? -24.394 -33.502 -14.737 1.00 96.88 486 GLY A N 1
ATOM 3968 C CA . GLY A 1 486 ? -24.655 -33.534 -16.180 1.00 96.88 486 GLY A CA 1
ATOM 3969 C C . GLY A 1 486 ? -25.289 -32.273 -16.787 1.00 96.88 486 GLY A C 1
ATOM 3970 O O . GLY A 1 486 ? -25.395 -32.198 -18.013 1.00 96.88 486 GLY A O 1
ATOM 3971 N N . ARG A 1 487 ? -25.669 -31.269 -15.987 1.00 97.44 487 ARG A N 1
ATOM 3972 C CA . ARG A 1 487 ? -26.269 -30.005 -16.459 1.00 97.44 487 ARG A CA 1
ATOM 3973 C C . ARG A 1 487 ? -25.216 -28.915 -16.617 1.00 97.44 487 ARG A C 1
ATOM 3975 O O . ARG A 1 487 ? -24.452 -28.685 -15.690 1.00 97.44 487 ARG A O 1
ATOM 3982 N N . ASP A 1 488 ? -25.197 -28.218 -17.752 1.00 97.50 488 ASP A N 1
ATOM 3983 C CA . ASP A 1 488 ? -24.334 -27.044 -17.950 1.00 97.50 488 ASP A CA 1
ATOM 3984 C C . ASP A 1 488 ? -24.718 -25.925 -16.971 1.00 97.50 488 ASP A C 1
ATOM 3986 O O . ASP A 1 488 ? -25.863 -25.477 -16.966 1.00 97.50 488 ASP A O 1
ATOM 3990 N N . VAL A 1 489 ? -23.759 -25.457 -16.169 1.00 96.94 489 VAL A N 1
ATOM 3991 C CA . VAL A 1 489 ? -23.963 -24.346 -15.216 1.00 96.94 489 VAL A CA 1
ATOM 3992 C C . VAL A 1 489 ? -23.080 -23.141 -15.508 1.00 96.94 489 VAL A C 1
ATOM 3994 O O . VAL A 1 489 ? -23.361 -22.037 -15.052 1.00 96.94 489 VAL A O 1
ATOM 3997 N N . TRP A 1 490 ? -22.015 -23.334 -16.282 1.00 98.06 490 TRP A N 1
ATOM 3998 C CA . TRP A 1 490 ? -21.139 -22.260 -16.724 1.00 98.06 490 TRP A CA 1
ATOM 3999 C C . TRP A 1 490 ? -20.502 -22.624 -18.058 1.00 98.06 490 TRP A C 1
ATOM 4001 O O . TRP A 1 490 ? -20.154 -23.785 -18.294 1.00 98.06 490 TRP A O 1
ATOM 4011 N N . ARG A 1 491 ? -20.328 -21.626 -18.926 1.00 98.31 491 ARG A N 1
ATOM 4012 C CA . ARG A 1 491 ? -19.629 -21.785 -20.198 1.00 98.31 491 ARG A CA 1
ATOM 4013 C C . ARG A 1 491 ? -18.903 -20.490 -20.556 1.00 98.31 491 ARG A C 1
ATOM 4015 O O . ARG A 1 491 ? -19.506 -19.420 -20.496 1.00 98.31 491 ARG A O 1
ATOM 4022 N N . SER A 1 492 ? -17.641 -20.580 -20.962 1.00 98.25 492 SER A N 1
ATOM 4023 C CA . SER A 1 492 ? -16.876 -19.423 -21.435 1.00 98.25 492 SER A CA 1
ATOM 4024 C C . SER A 1 492 ? -17.427 -18.898 -22.768 1.00 98.25 492 SER A C 1
ATOM 4026 O O . SER A 1 492 ? -18.239 -19.553 -23.441 1.00 98.25 492 SER A O 1
ATOM 4028 N N . ARG A 1 493 ? -16.937 -17.736 -23.211 1.00 97.62 493 ARG A N 1
ATOM 4029 C CA . ARG A 1 493 ? -16.956 -17.393 -24.645 1.00 97.62 493 ARG A CA 1
ATOM 4030 C C . ARG A 1 493 ? -15.993 -18.304 -25.422 1.00 97.62 493 ARG A C 1
ATOM 4032 O O . ARG A 1 493 ? -15.237 -19.065 -24.820 1.00 97.62 493 ARG A O 1
ATOM 4039 N N . TRP A 1 494 ? -16.020 -18.243 -26.750 1.00 97.75 494 TRP A N 1
ATOM 4040 C CA . TRP A 1 494 ? -14.939 -18.825 -27.549 1.00 97.75 494 TRP A CA 1
ATOM 4041 C C . TRP A 1 494 ? -13.658 -18.036 -27.284 1.00 97.75 494 TRP A C 1
ATOM 4043 O O . TRP A 1 494 ? -13.654 -16.823 -27.479 1.00 97.75 494 TRP A O 1
ATOM 4053 N N . LEU A 1 495 ? -12.621 -18.720 -26.812 1.00 97.06 495 LEU A N 1
ATOM 4054 C CA . LEU A 1 495 ? -11.315 -18.152 -26.507 1.00 97.06 495 LEU A CA 1
ATOM 4055 C C . LEU A 1 495 ? -10.330 -18.540 -27.603 1.00 97.06 495 LEU A C 1
ATOM 4057 O O . LEU A 1 495 ? -10.263 -19.705 -28.008 1.00 97.06 495 LEU A O 1
ATOM 4061 N N . LYS A 1 496 ? -9.581 -17.552 -28.081 1.00 95.50 496 LYS A N 1
ATOM 4062 C CA . LYS A 1 496 ? -8.406 -17.730 -28.936 1.00 95.50 496 LYS A CA 1
ATOM 4063 C C . LYS A 1 496 ? -7.156 -17.919 -28.077 1.00 95.50 496 LYS A C 1
ATOM 4065 O O . LYS A 1 496 ? -7.173 -17.730 -26.859 1.00 95.50 496 LYS A O 1
ATOM 4070 N N . LYS A 1 497 ? -6.046 -18.249 -28.732 1.00 92.94 497 LYS A N 1
ATOM 4071 C CA . LYS A 1 497 ? -4.718 -18.187 -28.118 1.00 92.94 497 LYS A CA 1
ATOM 4072 C C . LYS A 1 497 ? -4.481 -16.805 -27.497 1.00 92.94 497 LYS A C 1
ATOM 4074 O O . LYS A 1 497 ? -4.831 -15.793 -28.102 1.00 92.94 497 LYS A O 1
ATOM 4079 N N . TYR A 1 498 ? -3.911 -16.785 -26.295 1.00 91.56 498 TYR A N 1
ATOM 4080 C CA . TYR A 1 498 ? -3.695 -15.579 -25.482 1.00 91.56 498 TYR A CA 1
ATOM 4081 C C . TYR A 1 498 ? -4.966 -14.859 -25.002 1.00 91.56 498 TYR A C 1
ATOM 4083 O O . TYR A 1 498 ? -4.889 -13.750 -24.480 1.00 91.56 498 TYR A O 1
ATOM 4091 N N . GLU A 1 499 ? -6.134 -15.491 -25.100 1.00 93.75 499 GLU A N 1
ATOM 4092 C CA . GLU A 1 499 ? -7.322 -15.060 -24.367 1.00 93.75 499 GLU A CA 1
ATOM 4093 C C . GLU A 1 499 ? -7.553 -15.986 -23.174 1.00 93.75 499 GLU A C 1
ATOM 4095 O O . GLU A 1 499 ? -7.347 -17.197 -23.252 1.00 93.75 499 GLU A O 1
ATOM 4100 N N . SER A 1 500 ? -8.018 -15.419 -22.063 1.00 95.75 500 SER A N 1
ATOM 4101 C CA . SER A 1 500 ? -8.404 -16.194 -20.887 1.00 95.75 500 SER A CA 1
ATOM 4102 C C . SER A 1 500 ? -9.736 -15.723 -20.320 1.00 95.75 500 SER A C 1
ATOM 4104 O O . SER A 1 500 ? -10.213 -14.623 -20.619 1.00 95.75 500 SER A O 1
ATOM 4106 N N . GLN A 1 501 ? -10.358 -16.579 -19.516 1.00 96.12 501 GLN A N 1
ATOM 4107 C CA . GLN A 1 501 ? -11.544 -16.237 -18.741 1.00 96.12 501 GLN A CA 1
ATOM 4108 C C . GLN A 1 501 ? -11.501 -16.951 -17.386 1.00 96.12 501 GLN A C 1
ATOM 4110 O O . GLN A 1 501 ? -11.058 -18.094 -17.290 1.00 96.12 501 GLN A O 1
ATOM 4115 N N . MET A 1 502 ? -11.979 -16.295 -16.329 1.00 97.12 502 MET A N 1
ATOM 4116 C CA . MET A 1 502 ? -12.151 -16.937 -15.027 1.00 97.12 502 MET A CA 1
ATOM 4117 C C . MET A 1 502 ? -13.452 -17.752 -15.021 1.00 97.12 502 MET A C 1
ATOM 4119 O O . MET A 1 502 ? -14.531 -17.220 -15.284 1.00 97.12 502 MET A O 1
ATOM 4123 N N . ALA A 1 503 ? -13.357 -19.035 -14.685 1.00 96.69 503 ALA A N 1
ATOM 4124 C CA . ALA A 1 503 ? -14.490 -19.857 -14.287 1.00 96.69 503 ALA A CA 1
ATOM 4125 C C . ALA A 1 503 ? -14.664 -19.750 -12.769 1.00 96.69 503 ALA A C 1
ATOM 4127 O O . ALA A 1 503 ? -13.744 -20.089 -12.025 1.00 96.69 503 ALA A O 1
ATOM 4128 N N . HIS A 1 504 ? -15.835 -19.310 -12.304 1.00 95.44 504 HIS A N 1
ATOM 4129 C CA . HIS A 1 504 ? -16.208 -19.311 -10.885 1.00 95.44 504 HIS A CA 1
ATOM 4130 C C . HIS A 1 504 ? -17.654 -19.777 -10.740 1.00 95.44 504 HIS A C 1
ATOM 4132 O O . HIS A 1 504 ? -18.589 -19.084 -11.134 1.00 95.44 504 HIS A O 1
ATOM 4138 N N . VAL A 1 505 ? -17.830 -20.981 -10.201 1.00 95.38 505 VAL A N 1
ATOM 4139 C CA . VAL A 1 505 ? -19.107 -21.704 -10.201 1.00 95.38 505 VAL A CA 1
ATOM 4140 C C . VAL A 1 505 ? -19.471 -22.100 -8.774 1.00 95.38 505 VAL A C 1
ATOM 4142 O O . VAL A 1 505 ? -18.630 -22.638 -8.057 1.00 95.38 505 VAL A O 1
ATOM 4145 N N . ALA A 1 506 ? -20.714 -21.849 -8.360 1.00 94.69 506 ALA A N 1
ATOM 4146 C CA . ALA A 1 506 ? -21.271 -22.415 -7.130 1.00 94.69 506 ALA A CA 1
ATOM 4147 C C . ALA A 1 506 ? -21.662 -23.880 -7.370 1.00 94.69 506 ALA A C 1
ATOM 4149 O O . ALA A 1 506 ? -22.288 -24.174 -8.385 1.00 94.69 506 ALA A O 1
ATOM 4150 N N . ILE A 1 507 ? -21.304 -24.790 -6.459 1.00 93.19 507 ILE A N 1
ATOM 4151 C CA . ILE A 1 507 ? -21.481 -26.244 -6.666 1.00 93.19 507 ILE A CA 1
ATOM 4152 C C . ILE A 1 507 ? -22.258 -26.957 -5.549 1.00 93.19 507 ILE A C 1
ATOM 4154 O O . ILE A 1 507 ? -22.184 -28.177 -5.411 1.00 93.19 507 ILE A O 1
ATOM 4158 N N . ARG A 1 508 ? -22.996 -26.204 -4.727 1.00 84.00 508 ARG A N 1
ATOM 4159 C CA . ARG A 1 508 ? -23.740 -26.747 -3.581 1.00 84.00 508 ARG A CA 1
ATOM 4160 C C . ARG A 1 508 ? -24.756 -27.807 -4.025 1.00 84.00 508 ARG A C 1
ATOM 4162 O O . ARG A 1 508 ? -25.452 -27.633 -5.019 1.00 84.00 508 ARG A O 1
ATOM 4169 N N . GLY A 1 509 ? -24.845 -28.893 -3.259 1.00 88.00 509 GLY A N 1
ATOM 4170 C CA . GLY A 1 509 ? -25.840 -29.956 -3.450 1.00 88.00 509 GLY A CA 1
ATOM 4171 C C . GLY A 1 509 ? -25.592 -30.898 -4.632 1.00 88.00 509 GLY A C 1
ATOM 4172 O O . GLY A 1 509 ? -26.273 -31.917 -4.721 1.00 88.00 509 GLY A O 1
ATOM 4173 N N . ALA A 1 510 ? -24.621 -30.606 -5.500 1.00 95.31 510 ALA A N 1
ATOM 4174 C CA . ALA A 1 510 ? -24.267 -31.485 -6.606 1.00 95.31 510 ALA A CA 1
ATOM 4175 C C . ALA A 1 510 ? -23.410 -32.669 -6.128 1.00 95.31 510 ALA A C 1
ATOM 4177 O O . ALA A 1 510 ? -22.568 -32.531 -5.234 1.00 95.31 510 ALA A O 1
ATOM 4178 N N . GLY A 1 511 ? -23.616 -33.842 -6.730 1.00 96.50 511 GLY A N 1
ATOM 4179 C CA . GLY A 1 511 ? -22.822 -35.041 -6.438 1.00 96.50 511 GLY A CA 1
ATOM 4180 C C . GLY A 1 511 ? -21.559 -35.126 -7.293 1.00 96.50 511 GLY A C 1
ATOM 4181 O O . GLY A 1 511 ? -20.505 -35.581 -6.831 1.00 96.50 511 GLY A O 1
ATOM 4182 N N . GLU A 1 512 ? -21.658 -34.658 -8.534 1.00 97.88 512 GLU A N 1
ATOM 4183 C CA . GLU A 1 512 ? -20.585 -34.676 -9.518 1.00 97.88 512 GLU A CA 1
ATOM 4184 C C . GLU A 1 512 ? -20.460 -33.329 -10.225 1.00 97.88 512 GLU A C 1
ATOM 4186 O O . GLU A 1 512 ? -21.448 -32.643 -10.500 1.00 97.88 512 GLU A O 1
ATOM 4191 N N . PHE A 1 513 ? -19.230 -32.978 -10.592 1.00 97.38 513 PHE A N 1
ATOM 4192 C CA . PHE A 1 513 ? -18.995 -31.920 -11.564 1.00 97.38 513 PHE A CA 1
ATOM 4193 C C . PHE A 1 513 ? -18.091 -32.402 -12.684 1.00 97.38 513 PHE A C 1
ATOM 4195 O O . PHE A 1 513 ? -17.244 -33.277 -12.489 1.00 97.38 513 PHE A O 1
ATOM 4202 N N . SER A 1 514 ? -18.261 -31.818 -13.867 1.00 98.50 514 SER A N 1
ATOM 4203 C CA . SER A 1 514 ? -17.404 -32.113 -15.005 1.00 98.50 514 SER A CA 1
ATOM 4204 C C . SER A 1 514 ? -16.875 -30.868 -15.689 1.00 98.50 514 SER A C 1
ATOM 4206 O O . SER A 1 514 ? -17.628 -29.919 -15.908 1.00 98.50 514 SER A O 1
ATOM 4208 N N . LEU A 1 515 ? -15.609 -30.928 -16.084 1.00 98.62 515 LEU A N 1
ATOM 4209 C CA . LEU A 1 515 ? -14.948 -29.955 -16.943 1.00 98.62 515 LEU A CA 1
ATOM 4210 C C . LEU A 1 515 ? -15.027 -30.432 -18.391 1.00 98.62 515 LEU A C 1
ATOM 4212 O O . LEU A 1 515 ? -14.856 -31.623 -18.655 1.00 98.62 515 LEU A O 1
ATOM 4216 N N . VAL A 1 516 ? -15.292 -29.517 -19.319 1.00 98.50 516 VAL A N 1
ATOM 4217 C CA . VAL A 1 516 ? -15.410 -29.808 -20.755 1.00 98.50 516 VAL A CA 1
ATOM 4218 C C . VAL A 1 516 ? -14.626 -28.773 -21.550 1.00 98.50 516 VAL A C 1
ATOM 4220 O O . VAL A 1 516 ? -14.698 -27.582 -21.240 1.00 98.50 516 VAL A O 1
ATOM 4223 N N . VAL A 1 517 ? -13.929 -29.218 -22.595 1.00 98.31 517 VAL A N 1
ATOM 4224 C CA . VAL A 1 517 ? -13.334 -28.337 -23.609 1.00 98.31 517 VAL A CA 1
ATOM 4225 C C . VAL A 1 517 ? -13.972 -28.649 -24.961 1.00 98.31 517 VAL A C 1
ATOM 4227 O O . VAL A 1 517 ? -13.907 -29.772 -25.449 1.00 98.31 517 VAL A O 1
ATOM 4230 N N . GLU A 1 518 ? -14.605 -27.660 -25.577 1.00 98.12 518 GLU A N 1
ATOM 4231 C CA . GLU A 1 518 ? -15.193 -27.712 -26.918 1.00 98.12 518 GLU A CA 1
ATOM 4232 C C . GLU A 1 518 ? -14.273 -26.962 -27.894 1.00 98.12 518 GLU A C 1
ATOM 4234 O O . GLU A 1 518 ? -13.683 -25.952 -27.526 1.00 98.12 518 GLU A O 1
ATOM 4239 N N . GLY A 1 519 ? -14.146 -27.417 -29.140 1.00 96.31 519 GLY A N 1
ATOM 4240 C CA . GLY A 1 519 ? -13.270 -26.781 -30.131 1.00 96.31 519 GLY A CA 1
ATOM 4241 C C . GLY A 1 519 ? -12.957 -27.688 -31.312 1.00 96.31 519 GLY A C 1
ATOM 4242 O O . GLY A 1 519 ? -13.549 -28.761 -31.458 1.00 96.31 519 GLY A O 1
ATOM 4243 N N . SER A 1 520 ? -12.025 -27.254 -32.159 1.00 94.38 520 SER A N 1
ATOM 4244 C CA . SER A 1 520 ? -11.514 -28.097 -33.244 1.00 94.38 520 SER A CA 1
ATOM 4245 C C . SER A 1 520 ? -10.802 -29.327 -32.666 1.00 94.38 520 SER A C 1
ATOM 4247 O O . SER A 1 520 ? -10.081 -29.186 -31.677 1.00 94.38 520 SER A O 1
ATOM 4249 N N . PRO A 1 521 ? -10.959 -30.533 -33.249 1.00 93.50 521 PRO A N 1
ATOM 4250 C CA . PRO A 1 521 ? -10.343 -31.742 -32.711 1.00 93.50 521 PRO A CA 1
ATOM 4251 C C . PRO A 1 521 ? -8.841 -31.575 -32.458 1.00 93.50 521 PRO A C 1
ATOM 4253 O O . PRO A 1 521 ? -8.078 -31.286 -33.378 1.00 93.50 521 PRO A O 1
ATOM 4256 N N . GLY A 1 522 ? -8.427 -31.787 -31.208 1.00 92.06 522 GLY A N 1
ATOM 4257 C CA . GLY A 1 522 ? -7.026 -31.713 -30.792 1.00 92.06 522 GLY A CA 1
ATOM 4258 C C . GLY A 1 522 ? -6.561 -30.373 -30.218 1.00 92.06 522 GLY A C 1
ATOM 4259 O O . GLY A 1 522 ? -5.468 -30.366 -29.656 1.00 92.06 522 GLY A O 1
ATOM 4260 N N . THR A 1 523 ? -7.363 -29.300 -30.290 1.00 97.06 523 THR A N 1
ATOM 4261 C CA . THR A 1 523 ? -7.016 -28.002 -29.682 1.00 97.06 523 THR A CA 1
ATOM 4262 C C . THR A 1 523 ? -6.750 -28.153 -28.185 1.00 97.06 523 THR A C 1
ATOM 4264 O O . THR A 1 523 ? -7.568 -28.741 -27.476 1.00 97.06 523 THR A O 1
ATOM 4267 N N . LEU A 1 524 ? -5.623 -27.633 -27.706 1.00 97.75 524 LEU A N 1
ATOM 4268 C CA . LEU A 1 524 ? -5.214 -27.687 -26.304 1.00 97.75 524 LEU A CA 1
ATOM 4269 C C . LEU A 1 524 ? -5.971 -26.639 -25.481 1.00 97.75 524 LEU A C 1
ATOM 4271 O O . LEU A 1 524 ? -5.940 -25.451 -25.796 1.00 97.75 524 LEU A O 1
ATOM 4275 N N . GLY A 1 525 ? -6.640 -27.075 -24.417 1.00 97.88 525 GLY A N 1
ATOM 4276 C CA . GLY A 1 525 ? -7.344 -26.200 -23.488 1.00 97.88 525 GLY A CA 1
ATOM 4277 C C . GLY A 1 525 ? -6.978 -26.519 -22.047 1.00 97.88 525 GLY A C 1
ATOM 4278 O O . GLY A 1 525 ? -7.095 -27.665 -21.611 1.00 97.88 525 GLY A O 1
ATOM 4279 N N . ASP A 1 526 ? -6.597 -25.490 -21.301 1.00 98.31 526 ASP A N 1
ATOM 4280 C CA . ASP A 1 526 ? -6.094 -25.638 -19.944 1.00 98.31 526 ASP A CA 1
ATOM 4281 C C . ASP A 1 526 ? -7.021 -25.013 -18.904 1.00 98.31 526 ASP A C 1
ATOM 4283 O O . ASP A 1 526 ? -7.612 -23.951 -19.106 1.00 98.31 526 ASP A O 1
ATOM 4287 N N . TRP A 1 527 ? -7.092 -25.674 -17.750 1.00 98.44 527 TRP A N 1
ATOM 4288 C CA . TRP A 1 527 ? -7.765 -25.220 -16.535 1.00 98.44 527 TRP A CA 1
ATOM 4289 C C . TRP A 1 527 ? -6.715 -24.865 -15.472 1.00 98.44 527 TRP A C 1
ATOM 4291 O O . TRP A 1 527 ? -6.479 -25.621 -14.522 1.00 98.44 527 TRP A O 1
ATOM 4301 N N . GLY A 1 528 ? -6.062 -23.715 -15.639 1.00 97.75 528 GLY A N 1
ATOM 4302 C CA . GLY A 1 528 ? -4.976 -23.235 -14.785 1.00 97.75 528 GLY A CA 1
ATOM 4303 C C . GLY A 1 528 ? -5.437 -22.861 -13.374 1.00 97.75 528 GLY A C 1
ATOM 4304 O O . GLY A 1 528 ? -6.359 -22.061 -13.177 1.00 97.75 528 GLY A O 1
ATOM 4305 N N . GLY A 1 529 ? -4.775 -23.424 -12.358 1.00 96.50 529 GLY A N 1
ATOM 4306 C CA . GLY A 1 529 ? -5.084 -23.163 -10.947 1.00 96.50 529 GLY A CA 1
ATOM 4307 C C . GLY A 1 529 ? -6.463 -23.667 -10.502 1.00 96.50 529 GLY A C 1
ATOM 4308 O O . GLY A 1 529 ? -7.032 -23.112 -9.553 1.00 96.50 529 GLY A O 1
ATOM 4309 N N . ALA A 1 530 ? -6.995 -24.680 -11.198 1.00 97.88 530 ALA A N 1
ATOM 4310 C CA . ALA A 1 530 ? -8.291 -25.284 -10.919 1.00 97.88 530 ALA A CA 1
ATOM 4311 C C . ALA A 1 530 ? -8.377 -25.811 -9.481 1.00 97.88 530 ALA A C 1
ATOM 4313 O O . ALA A 1 530 ? -7.596 -26.668 -9.057 1.00 97.88 530 ALA A O 1
ATOM 4314 N N . ARG A 1 531 ? -9.349 -25.302 -8.724 1.00 97.75 531 ARG A N 1
ATOM 4315 C CA . ARG A 1 531 ? -9.543 -25.650 -7.315 1.00 97.75 531 ARG A CA 1
ATOM 4316 C C . ARG A 1 531 ? -11.006 -25.618 -6.915 1.00 97.75 531 ARG A C 1
ATOM 4318 O O . ARG A 1 531 ? -11.794 -24.823 -7.421 1.00 97.75 531 ARG A O 1
ATOM 4325 N N . LEU A 1 532 ? -11.325 -26.464 -5.953 1.00 97.31 532 LEU A N 1
ATOM 4326 C CA . LEU A 1 532 ? -12.564 -26.450 -5.200 1.00 97.31 532 LEU A CA 1
ATOM 4327 C C . LEU A 1 532 ? -12.347 -25.694 -3.890 1.00 97.31 532 LEU A C 1
ATOM 4329 O O . LEU A 1 532 ? -11.243 -25.718 -3.340 1.00 97.31 532 LEU A O 1
ATOM 4333 N N . THR A 1 533 ? -13.385 -25.040 -3.382 1.00 95.62 533 THR A N 1
ATOM 4334 C CA . THR A 1 533 ? -13.322 -24.338 -2.098 1.00 95.62 533 THR A CA 1
ATOM 4335 C C . THR A 1 533 ? -14.446 -24.805 -1.182 1.00 95.62 533 THR A C 1
ATOM 4337 O O . THR A 1 533 ? -15.599 -24.917 -1.595 1.00 95.62 533 THR A O 1
ATOM 4340 N N . ILE A 1 534 ? -14.084 -25.108 0.061 1.00 93.62 534 ILE A N 1
ATOM 4341 C CA . ILE A 1 534 ? -15.008 -25.301 1.178 1.00 93.62 534 ILE A CA 1
ATOM 4342 C C . ILE A 1 534 ? -15.179 -23.934 1.836 1.00 93.62 534 ILE A C 1
ATOM 4344 O O . ILE A 1 534 ? -14.178 -23.256 2.075 1.00 93.62 534 ILE A O 1
ATOM 4348 N N . HIS A 1 535 ? -16.418 -23.550 2.139 1.00 87.88 535 HIS A N 1
ATOM 4349 C CA . HIS A 1 535 ? -16.749 -22.270 2.774 1.00 87.88 535 HIS A CA 1
ATOM 4350 C C . HIS A 1 535 ? -16.339 -21.0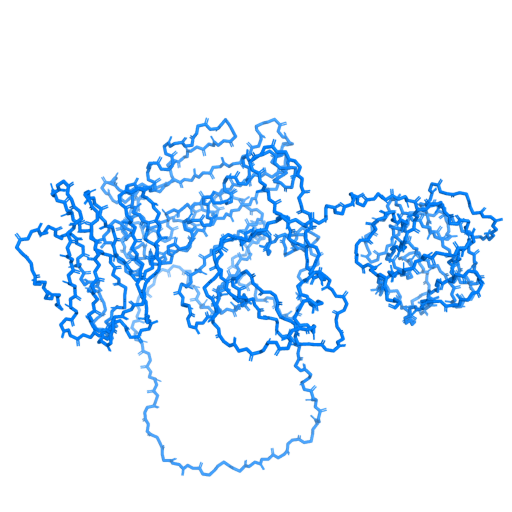29 1.960 1.00 87.88 535 HIS A C 1
ATOM 4352 O O . HIS A 1 535 ? -15.915 -20.028 2.531 1.00 87.88 535 HIS A O 1
ATOM 4358 N N . ASP A 1 536 ? -16.451 -21.071 0.628 1.00 85.31 536 ASP A N 1
ATOM 4359 C CA . ASP A 1 536 ? -16.315 -19.864 -0.197 1.00 85.31 536 ASP A CA 1
ATOM 4360 C C . ASP A 1 536 ? -17.474 -18.903 0.125 1.00 85.31 536 ASP A C 1
ATOM 4362 O O . ASP A 1 536 ? -18.631 -19.302 -0.057 1.00 85.31 536 ASP A O 1
ATOM 4366 N N . PRO A 1 537 ? -17.210 -17.687 0.632 1.00 73.94 537 PRO A N 1
ATOM 4367 C CA . PRO A 1 537 ? -18.270 -16.774 1.044 1.00 73.94 537 PRO A CA 1
ATOM 4368 C C . PRO A 1 537 ? -18.860 -15.992 -0.135 1.00 73.94 537 PRO A C 1
ATOM 4370 O O . PRO A 1 537 ? -19.983 -15.519 -0.038 1.00 73.94 537 PRO A O 1
ATOM 4373 N N . ASP A 1 538 ? -18.165 -15.940 -1.275 1.00 65.56 538 ASP A N 1
ATOM 4374 C CA . ASP A 1 538 ? -18.575 -15.201 -2.483 1.00 65.56 538 ASP A CA 1
ATOM 4375 C C . ASP A 1 538 ? -19.749 -15.875 -3.238 1.00 65.56 538 ASP A C 1
ATOM 4377 O O . ASP A 1 538 ? -20.105 -15.505 -4.357 1.00 65.56 538 ASP A O 1
ATOM 4381 N N . LYS A 1 539 ? -20.303 -16.960 -2.690 1.00 65.12 539 LYS A N 1
ATOM 4382 C CA . LYS A 1 539 ? -21.422 -17.718 -3.263 1.00 65.12 539 LYS A CA 1
ATOM 4383 C C . LYS A 1 539 ? -22.393 -18.067 -2.141 1.00 65.12 539 LYS A C 1
ATOM 4385 O O . LYS A 1 539 ? -22.501 -19.235 -1.754 1.00 65.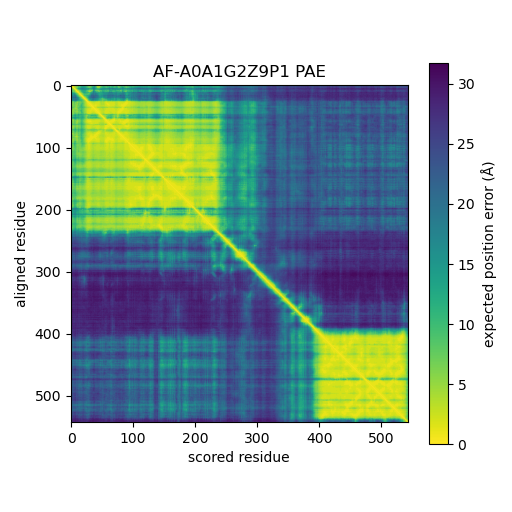12 539 LYS A O 1
ATOM 4390 N N . GLU A 1 540 ? -23.020 -17.043 -1.563 1.00 57.50 540 GLU A N 1
ATOM 4391 C CA . GLU A 1 540 ? -24.139 -17.219 -0.631 1.00 57.50 540 GLU A CA 1
ATOM 4392 C C . GLU A 1 540 ? -25.365 -17.847 -1.313 1.00 57.50 540 GLU A C 1
ATOM 4394 O O . GLU A 1 540 ? -25.481 -17.920 -2.540 1.00 57.50 540 GLU A O 1
ATOM 4399 N N . ASP A 1 541 ? -26.230 -18.377 -0.453 1.00 49.00 541 ASP A N 1
ATOM 4400 C CA . ASP A 1 541 ? -27.476 -19.074 -0.734 1.00 49.00 541 ASP A CA 1
ATOM 4401 C C . ASP A 1 541 ? -28.509 -18.136 -1.372 1.00 49.00 541 ASP A C 1
ATOM 4403 O O . ASP A 1 541 ? -29.322 -17.536 -0.678 1.00 49.00 541 ASP A O 1
ATOM 4407 N N . ASN A 1 542 ? -28.506 -18.006 -2.699 1.00 39.28 542 ASN A N 1
ATOM 4408 C CA . ASN A 1 542 ? -29.682 -17.487 -3.401 1.00 39.28 542 ASN A CA 1
ATOM 4409 C C . ASN A 1 542 ? -30.764 -18.586 -3.449 1.00 39.28 542 ASN A C 1
ATOM 4411 O O . ASN A 1 542 ? -30.962 -19.213 -4.492 1.00 39.28 542 ASN A O 1
ATOM 4415 N N . GLU A 1 543 ? -31.425 -18.829 -2.312 1.00 36.38 543 GLU A N 1
ATOM 4416 C CA . GLU A 1 543 ? -32.790 -19.383 -2.241 1.00 36.38 543 GLU A CA 1
ATOM 4417 C C . GLU A 1 543 ? -33.791 -18.300 -1.830 1.00 36.38 543 GLU A C 1
ATOM 4419 O O . GLU A 1 543 ? -33.538 -17.596 -0.822 1.00 36.38 543 GLU A O 1
#

Secondary structure (DSSP, 8-state):
-EEE--SS--EE-----TT-TT------EEEEEE-SSS-EEEEEEESS---TT-SEEEEE-TTS-EEEEE--SSTTEEEEEEPSEEEEEESS----HHHHHHHHHH---TTEEEEEEEEBTTS-SEEEEEEE--TTS-SS-EEEEEEE-S-TT-THHHHHHHHHHHHHHTT-GGG-TTTEEEEEES-S-HHHHHHT-SS-HHHHSEETTTEEHHHHHHHHHHHTT-SEEEEE-B---TTS-EEE-------TTS---------S-----HHHHHHHHHGGGG--SS-S-EEE--------SS------------------------S-------PPPP---TT------SS------EEEEPTTS-EEEE-THHHHHHHHHHT---S-----S---TT---PPPPEEEEGGGSPPSEE--EETS-TTSS-EEETTEEESSEEEEETT-EEEEEPPTTEEEEEEEEEE-TT---TT-EEEEEEEETTEEEEEPPPEEBT-EEEEEEE-TT-SEEEEEEEESTT-EEEEEEEEEEES-TTS----

Radius of gyration: 29.2 Å; Cα contacts (8 Å, |Δi|>4): 998; chains: 1; bounding box: 63×80×74 Å

Solvent-accessible surface area (backbone atoms only — not comparable to full-atom values): 32530 Å² total; per-residue (Å²): 103,77,51,69,79,69,98,69,65,60,78,53,62,92,59,80,69,81,86,56,99,83,64,86,75,62,72,54,51,38,42,42,37,31,87,49,98,51,71,42,84,44,48,47,33,42,69,78,58,45,46,88,84,48,76,40,37,24,37,26,47,65,89,68,52,78,44,80,44,65,43,45,100,50,67,33,32,40,76,46,75,40,53,52,38,53,30,39,38,20,54,52,75,79,66,50,44,64,57,52,51,51,51,64,65,66,64,73,56,89,40,54,47,83,40,82,69,50,32,38,78,85,61,82,36,68,27,51,37,36,35,44,29,41,91,86,33,59,90,86,46,53,31,34,33,43,30,29,42,62,41,42,65,32,31,62,31,42,58,48,49,50,53,50,51,52,48,57,68,66,70,49,74,88,49,40,34,44,50,29,33,36,38,36,31,61,46,75,30,36,60,30,30,60,66,59,28,60,67,55,49,35,67,73,39,46,18,77,89,74,40,31,32,48,60,53,53,54,47,56,55,59,75,64,64,40,75,39,52,42,51,44,42,42,59,84,42,88,88,51,50,44,41,44,43,48,80,66,82,63,63,74,85,73,78,52,91,66,83,77,79,73,73,98,58,79,75,87,46,68,68,57,52,50,47,64,70,50,56,74,75,72,66,82,79,85,72,34,36,83,38,86,42,85,66,90,76,92,80,82,86,77,92,80,94,78,87,82,81,83,77,81,84,77,86,79,81,94,69,89,81,81,86,76,86,74,94,70,93,74,82,81,77,78,78,84,83,82,67,54,44,87,98,55,91,72,88,89,75,96,83,74,100,72,87,76,86,54,83,51,82,60,101,82,76,74,81,45,61,60,66,75,58,70,62,53,54,55,44,68,76,65,70,75,84,81,84,87,80,92,77,73,87,80,78,61,86,82,66,72,74,66,66,79,63,44,79,44,54,47,58,81,54,76,62,78,47,71,50,69,31,67,43,14,23,56,85,75,42,80,25,28,47,70,91,39,77,33,86,40,13,38,4,20,31,19,75,29,38,34,30,31,68,54,63,87,72,41,35,28,39,39,26,40,34,26,22,28,66,80,47,84,53,89,81,42,41,35,30,44,36,38,23,45,71,85,40,82,77,46,67,58,67,81,25,39,63,71,34,74,49,79,48,76,45,75,44,67,94,45,64,29,38,29,46,35,30,41,50,54,85,67,35,30,34,30,31,37,58,23,26,35,23,26,54,47,76,95,60,69,84,90,122